Protein AF-A0A8T0FK26-F1 (afdb_monomer_lite)

Structure (mmCIF, N/CA/C/O backbone):
data_AF-A0A8T0FK26-F1
#
_entry.id   AF-A0A8T0FK26-F1
#
loop_
_atom_site.group_PDB
_atom_site.id
_atom_site.type_symbol
_atom_site.label_atom_id
_atom_site.label_alt_id
_atom_site.label_comp_id
_atom_site.label_asym_id
_atom_site.label_entity_id
_atom_site.label_seq_id
_atom_site.pdbx_PDB_ins_code
_atom_site.Cartn_x
_atom_site.Cartn_y
_atom_site.Cartn_z
_atom_site.occupancy
_atom_site.B_iso_or_equiv
_atom_site.auth_seq_id
_atom_site.auth_comp_id
_atom_site.auth_asym_id
_atom_site.auth_atom_id
_atom_site.pdbx_PDB_model_num
ATOM 1 N N . MET A 1 1 ? 11.483 42.725 22.360 1.00 35.72 1 MET A N 1
ATOM 2 C CA . MET A 1 1 ? 11.070 41.456 21.723 1.00 35.72 1 MET A CA 1
ATOM 3 C C . MET A 1 1 ? 10.842 41.720 20.243 1.00 35.72 1 MET A C 1
ATOM 5 O O . MET A 1 1 ? 9.860 42.354 19.891 1.00 35.72 1 MET A O 1
ATOM 9 N N . THR A 1 2 ? 11.786 41.340 19.386 1.00 37.34 2 THR A N 1
ATOM 10 C CA . THR A 1 2 ? 11.670 41.486 17.929 1.00 37.34 2 THR A CA 1
ATOM 11 C C . THR A 1 2 ? 10.739 40.395 17.399 1.00 37.34 2 THR A C 1
ATOM 13 O O . THR A 1 2 ? 11.106 39.223 17.338 1.00 37.34 2 THR A O 1
ATOM 16 N N . SER A 1 3 ? 9.495 40.753 17.076 1.00 45.81 3 SER A N 1
ATOM 17 C CA . SER A 1 3 ? 8.558 39.841 16.420 1.00 45.81 3 SER A CA 1
ATOM 18 C C . SER A 1 3 ? 9.106 39.484 15.035 1.00 45.81 3 SER A C 1
ATOM 20 O O . SER A 1 3 ? 9.312 40.341 14.178 1.00 45.81 3 SER A O 1
ATOM 22 N N . ALA A 1 4 ? 9.416 38.204 14.827 1.00 55.03 4 ALA A N 1
ATOM 23 C CA . ALA A 1 4 ? 9.874 37.715 13.535 1.00 55.03 4 ALA A CA 1
ATOM 24 C C . ALA A 1 4 ? 8.773 37.934 12.483 1.00 55.03 4 ALA A C 1
ATOM 26 O O . ALA A 1 4 ? 7.630 37.524 12.687 1.00 55.03 4 ALA A O 1
ATOM 27 N N . LEU A 1 5 ? 9.125 38.573 11.363 1.00 57.56 5 LEU A N 1
ATOM 28 C CA . LEU A 1 5 ? 8.217 38.811 10.241 1.00 57.56 5 LEU A CA 1
ATOM 29 C C . LEU A 1 5 ? 7.585 37.488 9.760 1.00 57.56 5 LEU A C 1
ATOM 31 O O . LEU A 1 5 ? 8.297 36.482 9.626 1.00 57.56 5 LEU A O 1
ATOM 35 N N . PRO A 1 6 ? 6.270 37.463 9.482 1.00 58.97 6 PRO A N 1
ATOM 36 C CA . PRO A 1 6 ? 5.593 36.261 9.017 1.00 58.97 6 PRO A CA 1
ATOM 37 C C . PRO A 1 6 ? 6.172 35.810 7.671 1.00 58.97 6 PRO A C 1
ATOM 39 O O . PRO A 1 6 ? 6.291 36.589 6.725 1.00 58.97 6 PRO A O 1
ATOM 42 N N . LYS A 1 7 ? 6.551 34.531 7.581 1.00 66.62 7 LYS A N 1
ATOM 43 C CA . LYS A 1 7 ? 7.092 33.947 6.349 1.00 66.62 7 LYS A CA 1
ATOM 44 C C . LYS A 1 7 ? 5.954 33.669 5.366 1.00 66.62 7 LYS A C 1
ATOM 46 O O . LYS A 1 7 ? 5.033 32.907 5.662 1.00 66.62 7 LYS A O 1
ATOM 51 N N . THR A 1 8 ? 6.057 34.244 4.173 1.00 73.88 8 THR A N 1
ATOM 52 C CA . THR A 1 8 ? 5.132 34.002 3.062 1.00 73.88 8 THR A CA 1
ATOM 53 C C . THR A 1 8 ? 5.677 32.882 2.182 1.00 73.88 8 THR A C 1
ATOM 55 O O . THR A 1 8 ? 6.744 33.030 1.589 1.00 73.88 8 THR A O 1
ATOM 58 N N . ILE A 1 9 ? 4.955 31.764 2.072 1.00 76.94 9 ILE A N 1
ATOM 59 C CA . ILE A 1 9 ? 5.281 30.714 1.099 1.00 76.94 9 ILE A CA 1
ATOM 60 C C . ILE A 1 9 ? 4.446 30.940 -0.156 1.00 76.94 9 ILE A C 1
ATOM 62 O O . ILE A 1 9 ? 3.226 31.080 -0.085 1.00 76.94 9 ILE A O 1
ATOM 66 N N . LYS A 1 10 ? 5.103 30.959 -1.317 1.00 81.81 10 LYS A N 1
ATOM 67 C CA . LYS A 1 10 ? 4.431 30.936 -2.617 1.00 81.81 10 LYS A CA 1
ATOM 68 C C . LYS A 1 10 ? 4.286 29.488 -3.068 1.00 81.81 10 LYS A C 1
ATOM 70 O O . LYS A 1 10 ? 5.274 28.763 -3.144 1.00 81.81 10 LYS A O 1
ATOM 75 N N . THR A 1 11 ? 3.061 29.072 -3.355 1.00 84.19 11 THR A N 1
ATOM 76 C CA . THR A 1 11 ? 2.766 27.768 -3.957 1.00 84.19 11 THR A CA 1
ATOM 77 C C . THR A 1 11 ? 2.219 27.982 -5.357 1.00 84.19 11 THR A C 1
ATOM 79 O O . THR A 1 11 ? 1.201 28.659 -5.517 1.00 84.19 11 THR A O 1
ATOM 82 N N . THR A 1 12 ? 2.887 27.406 -6.351 1.00 87.62 12 THR A N 1
ATOM 83 C CA . THR A 1 12 ? 2.515 27.515 -7.765 1.00 87.62 12 THR A CA 1
ATOM 84 C C . THR A 1 12 ? 1.757 26.272 -8.201 1.00 87.62 12 THR A C 1
ATOM 86 O O . THR A 1 12 ? 2.210 25.149 -7.976 1.00 87.62 12 THR A O 1
ATOM 89 N N . ASN A 1 13 ? 0.599 26.464 -8.828 1.00 89.62 13 ASN A N 1
ATOM 90 C CA . ASN A 1 13 ? -0.114 25.384 -9.486 1.00 89.62 13 ASN A CA 1
ATOM 91 C C . ASN A 1 13 ? 0.508 25.136 -10.869 1.00 89.62 13 ASN A C 1
ATOM 93 O O . ASN A 1 13 ? 0.234 25.863 -11.822 1.00 89.62 13 ASN A O 1
ATOM 97 N N . TRP A 1 14 ? 1.349 24.104 -10.964 1.00 88.38 14 TRP A N 1
ATOM 98 C CA . TRP A 1 14 ? 2.083 23.780 -12.187 1.00 88.38 14 TRP A CA 1
ATOM 99 C C . TRP A 1 14 ? 1.197 23.325 -13.350 1.00 88.38 14 TRP A C 1
ATOM 101 O O . TRP A 1 14 ? 1.593 23.528 -14.493 1.00 88.38 14 TRP A O 1
ATOM 111 N N . SER A 1 15 ? 0.005 22.764 -13.103 1.00 86.50 15 SER A N 1
ATOM 112 C CA . SER A 1 15 ? -0.903 22.405 -14.202 1.00 86.50 15 SER A CA 1
ATOM 113 C C . SER A 1 15 ? -1.511 23.653 -14.833 1.00 86.50 15 SER A C 1
ATOM 115 O O . SER A 1 15 ? -1.438 23.819 -16.043 1.00 86.50 15 SER A O 1
ATOM 117 N N . VAL A 1 16 ? -2.000 24.583 -14.006 1.00 88.12 16 VAL A N 1
ATOM 118 C CA . VAL A 1 16 ? -2.512 25.885 -14.465 1.00 88.12 16 VAL A CA 1
ATOM 119 C C . VAL A 1 16 ? -1.410 26.688 -15.153 1.00 88.12 16 VAL A C 1
ATOM 121 O O . VAL A 1 16 ? -1.636 27.232 -16.228 1.00 88.12 16 VAL A O 1
ATOM 124 N N . PHE A 1 17 ? -0.205 26.707 -14.578 1.00 91.94 17 PHE A N 1
ATOM 125 C CA . PHE A 1 17 ? 0.963 27.320 -15.209 1.00 91.94 17 PHE A CA 1
ATOM 126 C C . PHE A 1 17 ? 1.230 26.719 -16.594 1.00 91.94 17 PHE A C 1
ATOM 128 O O . PHE A 1 17 ? 1.367 27.460 -17.561 1.00 91.94 17 PHE A O 1
ATOM 135 N N . SER A 1 18 ? 1.254 25.386 -16.704 1.00 88.75 18 SER A N 1
ATOM 136 C CA . SER A 1 18 ? 1.502 24.688 -17.969 1.00 88.75 18 SER A CA 1
ATOM 137 C C . SER A 1 18 ? 0.437 24.991 -19.022 1.00 88.75 18 SER A C 1
ATOM 139 O O . SER A 1 18 ? 0.770 25.166 -20.187 1.00 88.75 18 SER A O 1
ATOM 141 N N . THR A 1 19 ? -0.836 25.070 -18.636 1.00 89.44 19 THR A N 1
ATOM 142 C CA . THR A 1 19 ? -1.918 25.387 -19.575 1.00 89.44 19 THR A CA 1
ATOM 143 C C . THR A 1 19 ? -1.828 26.829 -20.065 1.00 89.44 19 THR A C 1
ATOM 145 O O . THR A 1 19 ? -1.946 27.081 -21.260 1.00 89.44 19 THR A O 1
ATOM 148 N N . ILE A 1 20 ? -1.593 27.784 -19.161 1.00 87.88 20 ILE A N 1
ATOM 149 C CA . ILE A 1 20 ? -1.493 29.199 -19.534 1.00 87.88 20 ILE A CA 1
ATOM 150 C C . ILE A 1 20 ? -0.262 29.423 -20.417 1.00 87.88 20 ILE A C 1
ATOM 152 O O . ILE A 1 20 ? -0.380 30.090 -21.440 1.00 87.88 20 ILE A O 1
ATOM 156 N N . ILE A 1 21 ? 0.886 28.828 -20.072 1.00 88.44 21 ILE A N 1
ATOM 157 C CA . ILE A 1 21 ? 2.136 29.049 -20.808 1.00 88.44 21 ILE A CA 1
ATOM 158 C C . ILE A 1 21 ? 2.088 28.477 -22.233 1.00 88.44 21 ILE A C 1
ATOM 160 O O . ILE A 1 21 ? 2.614 29.087 -23.159 1.00 88.44 21 ILE A O 1
ATOM 164 N N . GLN A 1 22 ? 1.423 27.331 -22.424 1.00 84.88 22 GLN A N 1
ATOM 165 C CA . GLN A 1 22 ? 1.230 26.724 -23.746 1.00 84.88 22 GLN A CA 1
ATOM 166 C C . GLN A 1 22 ? 0.359 27.589 -24.663 1.00 84.88 22 GLN A C 1
ATOM 168 O O . GLN A 1 22 ? 0.556 27.574 -25.872 1.00 84.88 22 GLN A O 1
ATOM 173 N N . ASN A 1 23 ? -0.568 28.360 -24.090 1.00 82.62 23 ASN A N 1
ATOM 174 C CA . ASN A 1 23 ? -1.466 29.236 -24.841 1.00 82.62 23 ASN A CA 1
ATOM 175 C C . ASN A 1 23 ? -0.912 30.659 -25.021 1.00 82.62 23 ASN A C 1
ATOM 177 O O . ASN A 1 23 ? -1.365 31.379 -25.907 1.00 82.62 23 ASN A O 1
ATOM 181 N N . SER A 1 24 ? 0.021 31.096 -24.168 1.00 79.25 24 SER A N 1
ATOM 182 C CA . SER A 1 24 ? 0.517 32.477 -24.140 1.00 79.25 24 SER A CA 1
ATOM 183 C C . SER A 1 24 ? 1.824 32.693 -24.900 1.00 79.25 24 SER A C 1
ATOM 185 O O . SER A 1 24 ? 2.155 33.838 -25.213 1.00 79.25 24 SER A O 1
ATOM 187 N N . ILE A 1 25 ? 2.587 31.633 -25.185 1.00 79.38 25 ILE A N 1
ATOM 188 C CA . ILE A 1 25 ? 3.827 31.735 -25.957 1.00 79.38 25 ILE A CA 1
ATOM 189 C C . ILE A 1 25 ? 3.517 31.427 -27.428 1.00 79.38 25 ILE A C 1
ATOM 191 O O . ILE A 1 25 ? 3.145 30.295 -27.738 1.00 79.38 25 ILE A O 1
ATOM 195 N N . PRO A 1 26 ? 3.687 32.390 -28.350 1.00 66.88 26 PRO A N 1
ATOM 196 C CA . PRO A 1 26 ? 3.552 32.116 -29.773 1.00 66.88 26 PRO A CA 1
ATOM 197 C C . PRO A 1 26 ? 4.653 31.146 -30.218 1.00 66.88 26 PRO A C 1
ATOM 199 O O . PRO A 1 26 ? 5.840 31.385 -29.986 1.00 66.88 26 PRO A O 1
ATOM 202 N N . GLY A 1 27 ? 4.262 30.042 -30.853 1.00 65.62 27 GLY A N 1
ATOM 203 C CA . GLY A 1 27 ? 5.207 29.168 -31.544 1.00 65.62 27 GLY A CA 1
ATOM 204 C C . GLY A 1 27 ? 5.783 29.885 -32.767 1.00 65.62 27 GLY A C 1
ATOM 205 O O . GLY A 1 27 ? 5.024 30.470 -33.532 1.00 65.62 27 GLY A O 1
ATOM 206 N N . ASN A 1 28 ? 7.106 29.823 -32.946 1.00 71.31 28 ASN A N 1
ATOM 207 C CA . ASN A 1 28 ? 7.862 30.404 -34.067 1.00 71.31 28 ASN A CA 1
ATOM 208 C C . ASN A 1 28 ? 7.718 31.931 -34.245 1.00 71.31 28 ASN A C 1
ATOM 210 O O . ASN A 1 28 ? 7.045 32.383 -35.174 1.00 71.31 28 ASN A O 1
ATOM 214 N N . PRO A 1 29 ? 8.384 32.752 -33.410 1.00 74.56 29 PRO A N 1
ATOM 215 C CA . PRO A 1 29 ? 8.557 34.167 -33.726 1.00 74.56 29 PRO A CA 1
ATOM 216 C C . PRO A 1 29 ? 9.396 34.329 -35.005 1.00 74.56 29 PRO A C 1
ATOM 218 O O . PRO A 1 29 ? 10.402 33.643 -35.181 1.00 74.56 29 PRO A O 1
ATOM 221 N N . ILE A 1 30 ? 8.988 35.241 -35.888 1.00 76.44 30 ILE A N 1
ATOM 222 C CA . ILE A 1 30 ? 9.799 35.670 -37.035 1.00 76.44 30 ILE A CA 1
ATOM 223 C C . ILE A 1 30 ? 10.906 36.574 -36.483 1.00 76.44 30 ILE A C 1
ATOM 225 O O . ILE A 1 30 ? 10.612 37.523 -35.755 1.00 76.44 30 ILE A O 1
ATOM 229 N N . ILE A 1 31 ? 12.163 36.233 -36.763 1.00 82.56 31 ILE A N 1
ATOM 230 C CA . ILE A 1 31 ? 13.343 36.926 -36.240 1.00 82.56 31 ILE A CA 1
ATOM 231 C C . ILE A 1 31 ? 14.223 37.301 -37.430 1.00 82.56 31 ILE A C 1
ATOM 233 O O . ILE A 1 31 ? 14.951 36.452 -37.942 1.00 82.56 31 ILE A O 1
ATOM 237 N N . ASP A 1 32 ? 14.177 38.573 -37.827 1.00 86.50 32 ASP A N 1
ATOM 238 C CA . ASP A 1 32 ? 14.932 39.087 -38.976 1.00 86.50 32 ASP A CA 1
ATOM 239 C C . ASP A 1 32 ? 16.042 40.074 -38.557 1.00 86.50 32 ASP A C 1
ATOM 241 O O . ASP A 1 32 ? 16.906 40.431 -39.360 1.00 86.50 32 ASP A O 1
ATOM 245 N N . SER A 1 33 ? 16.069 40.500 -37.287 1.00 90.38 33 SER A N 1
ATOM 246 C CA . SER A 1 33 ? 17.080 41.406 -36.734 1.00 90.38 33 SER A CA 1
ATOM 247 C C . SER A 1 33 ? 17.455 41.081 -35.282 1.00 90.38 33 SER A C 1
ATOM 249 O O . SER A 1 33 ? 16.725 40.409 -34.553 1.00 90.38 33 SER A O 1
ATOM 251 N N . THR A 1 34 ? 18.591 41.610 -34.818 1.00 86.50 34 THR A N 1
ATOM 252 C CA . THR A 1 34 ? 19.019 41.501 -33.409 1.00 86.50 34 THR A CA 1
ATOM 253 C C . THR A 1 34 ? 18.034 42.150 -32.437 1.00 86.50 34 THR A C 1
ATOM 255 O O . THR A 1 34 ? 17.870 41.672 -31.320 1.00 86.50 34 THR A O 1
ATOM 258 N N . ARG A 1 35 ? 17.319 43.191 -32.872 1.00 85.44 35 ARG A N 1
ATOM 259 C CA . ARG A 1 35 ? 16.263 43.832 -32.082 1.00 85.44 35 ARG A CA 1
ATOM 260 C C . ARG A 1 35 ? 15.048 42.917 -31.898 1.00 85.44 35 ARG A C 1
ATOM 262 O O . ARG A 1 35 ? 14.467 42.896 -30.817 1.00 85.44 35 ARG A O 1
ATOM 269 N N . ASP A 1 36 ? 14.710 42.121 -32.911 1.00 83.69 36 ASP A N 1
ATOM 270 C CA . ASP A 1 36 ? 13.608 41.153 -32.823 1.00 83.69 36 ASP A CA 1
ATOM 271 C C . ASP A 1 36 ? 13.924 40.023 -31.834 1.00 83.69 36 ASP A C 1
ATOM 273 O O . ASP A 1 36 ? 13.022 39.514 -31.167 1.00 83.69 36 ASP A O 1
ATOM 277 N N . ILE A 1 37 ? 15.208 39.672 -31.681 1.00 84.00 37 ILE A N 1
ATOM 278 C CA . ILE A 1 37 ? 15.679 38.727 -30.659 1.00 84.00 37 ILE A CA 1
ATOM 279 C C . ILE A 1 37 ? 15.413 39.285 -29.258 1.00 84.00 37 ILE A C 1
ATOM 281 O O . ILE A 1 37 ? 14.796 38.605 -28.436 1.00 84.00 37 ILE A O 1
ATOM 285 N N . ASP A 1 38 ? 15.835 40.520 -28.986 1.00 90.25 38 ASP A N 1
ATOM 286 C CA . ASP A 1 38 ? 15.660 41.147 -27.671 1.00 90.25 38 ASP A CA 1
ATOM 287 C C . ASP A 1 38 ? 14.175 41.352 -27.327 1.00 90.25 38 ASP A C 1
ATOM 289 O O . ASP A 1 38 ? 13.743 41.088 -26.197 1.00 90.25 38 ASP A O 1
ATOM 293 N N . ASP A 1 39 ? 13.356 41.734 -28.309 1.00 86.31 39 ASP A N 1
ATOM 294 C CA . ASP A 1 39 ? 11.907 41.862 -28.146 1.00 86.31 39 ASP A CA 1
ATOM 295 C C . ASP A 1 39 ? 11.240 40.498 -27.897 1.00 86.31 39 ASP A C 1
ATOM 297 O O . ASP A 1 39 ? 10.342 40.388 -27.053 1.00 86.31 39 ASP A O 1
ATOM 301 N N . ALA A 1 40 ? 11.685 39.436 -28.577 1.00 85.56 40 ALA A N 1
ATOM 302 C CA . ALA A 1 40 ? 11.201 38.077 -28.342 1.00 85.56 40 ALA A CA 1
ATOM 303 C C . ALA A 1 40 ? 11.582 37.570 -26.942 1.00 85.56 40 ALA A C 1
ATOM 305 O O . ALA A 1 40 ? 10.725 37.030 -26.235 1.00 85.56 40 ALA A O 1
ATOM 306 N N . ILE A 1 41 ? 12.823 37.799 -26.496 1.00 88.25 41 ILE A N 1
ATOM 307 C CA . ILE A 1 41 ? 13.292 37.451 -25.143 1.00 88.25 41 ILE A CA 1
ATOM 308 C C . ILE A 1 41 ? 12.481 38.204 -24.088 1.00 88.25 41 ILE A C 1
ATOM 310 O O . ILE A 1 41 ? 12.051 37.612 -23.092 1.00 88.25 41 ILE A O 1
ATOM 314 N N . THR A 1 42 ? 12.222 39.492 -24.311 1.00 89.25 42 THR A N 1
ATOM 315 C CA . THR A 1 42 ? 11.452 40.326 -23.383 1.00 89.25 42 THR A CA 1
ATOM 316 C C . THR A 1 42 ? 10.008 39.843 -23.276 1.00 89.25 42 THR A C 1
ATOM 318 O O . THR A 1 42 ? 9.508 39.648 -22.166 1.00 89.25 42 THR A O 1
ATOM 321 N N . LYS A 1 43 ? 9.347 39.561 -24.408 1.00 86.12 43 LYS A N 1
ATOM 322 C CA . LYS A 1 43 ? 7.976 39.014 -24.446 1.00 86.12 43 LYS A CA 1
ATOM 323 C C . LYS A 1 43 ? 7.891 37.638 -23.788 1.00 86.12 43 LYS A C 1
ATOM 325 O O . LYS A 1 43 ? 6.984 37.392 -22.995 1.00 86.12 43 LYS A O 1
ATOM 330 N N . PHE A 1 44 ? 8.852 36.761 -24.066 1.00 87.94 44 PHE A N 1
ATOM 331 C CA . PHE A 1 44 ? 8.929 35.430 -23.468 1.00 87.94 44 PHE A CA 1
ATOM 332 C C . PHE A 1 44 ? 9.100 35.506 -21.946 1.00 87.94 44 PHE A C 1
ATOM 334 O O . PHE A 1 44 ? 8.339 34.894 -21.194 1.00 87.94 44 PHE A O 1
ATOM 341 N N . THR A 1 45 ? 10.038 36.331 -21.478 1.00 91.69 45 THR A N 1
ATOM 342 C CA . THR A 1 45 ? 10.307 36.521 -20.047 1.00 91.69 45 THR A CA 1
ATOM 343 C C . THR A 1 45 ? 9.103 37.140 -19.334 1.00 91.69 45 THR A C 1
ATOM 345 O O . THR A 1 45 ? 8.693 36.656 -18.276 1.00 91.69 45 THR A O 1
ATOM 348 N N . ALA A 1 46 ? 8.475 38.158 -19.933 1.00 89.19 46 ALA A N 1
ATOM 349 C CA . ALA A 1 46 ? 7.267 38.785 -19.404 1.00 89.19 46 ALA A CA 1
ATOM 350 C C . ALA A 1 46 ? 6.093 37.796 -19.322 1.00 89.19 46 ALA A C 1
ATOM 352 O O . ALA A 1 46 ? 5.374 37.778 -18.319 1.00 89.19 46 ALA A O 1
ATOM 353 N N . SER A 1 47 ? 5.929 36.934 -20.329 1.00 89.31 47 SER A N 1
ATOM 354 C CA . SER A 1 47 ? 4.897 35.893 -20.341 1.00 89.31 47 SER A CA 1
ATOM 355 C C . SER A 1 47 ? 5.111 34.867 -19.223 1.00 89.31 47 SER A C 1
ATOM 357 O O . SER A 1 47 ? 4.175 34.565 -18.477 1.00 89.31 47 SER A O 1
ATOM 359 N N . ILE A 1 48 ? 6.351 34.405 -19.011 1.00 90.19 48 ILE A N 1
ATOM 360 C CA . ILE A 1 48 ? 6.695 33.493 -17.906 1.00 90.19 48 ILE A CA 1
ATOM 361 C C . ILE A 1 48 ? 6.380 34.130 -16.554 1.00 90.19 48 ILE A C 1
ATOM 363 O O . ILE A 1 48 ? 5.702 33.514 -15.732 1.00 90.19 48 ILE A O 1
ATOM 367 N N . VAL A 1 49 ? 6.846 35.358 -16.313 1.00 91.12 49 VAL A N 1
ATOM 368 C CA . VAL A 1 49 ? 6.652 36.047 -15.027 1.00 91.12 49 VAL A CA 1
ATOM 369 C C . VAL A 1 49 ? 5.166 36.288 -14.754 1.00 91.12 49 VAL A C 1
ATOM 371 O O . VAL A 1 49 ? 4.690 36.023 -13.648 1.00 91.12 49 VAL A O 1
ATOM 374 N N . THR A 1 50 ? 4.414 36.731 -15.762 1.00 89.38 50 THR A N 1
ATOM 375 C CA . THR A 1 50 ? 2.968 36.976 -15.648 1.00 89.38 50 THR A CA 1
ATOM 376 C C . THR A 1 50 ? 2.212 35.684 -15.348 1.00 89.38 50 THR A C 1
ATOM 378 O O . THR A 1 50 ? 1.429 35.632 -14.398 1.00 89.38 50 THR A O 1
ATOM 381 N N . THR A 1 51 ? 2.516 34.614 -16.083 1.00 90.94 51 THR A N 1
ATOM 382 C CA . THR A 1 51 ? 1.909 33.291 -15.885 1.00 90.94 51 THR A CA 1
ATOM 383 C C . THR A 1 51 ? 2.244 32.721 -14.508 1.00 90.94 51 THR A C 1
ATOM 385 O O . THR A 1 51 ? 1.381 32.169 -13.824 1.00 90.94 51 THR A O 1
ATOM 388 N N . LEU A 1 52 ? 3.483 32.903 -14.046 1.00 90.69 52 LEU A N 1
ATOM 389 C CA . LEU A 1 52 ? 3.921 32.460 -12.727 1.00 90.69 52 LEU A CA 1
ATOM 390 C C . LEU A 1 52 ? 3.169 33.199 -11.620 1.00 90.69 52 LEU A C 1
ATOM 392 O O . LEU A 1 52 ? 2.7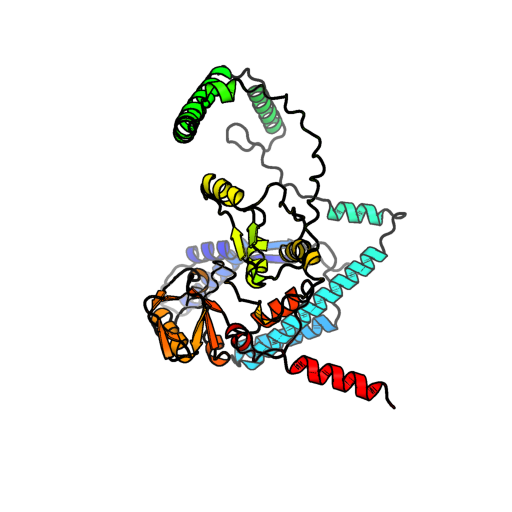45 32.564 -10.656 1.00 90.69 52 LEU A O 1
ATOM 396 N N . ASN A 1 53 ? 2.947 34.505 -11.763 1.00 88.44 53 ASN A N 1
ATOM 397 C CA . ASN A 1 53 ? 2.168 35.287 -10.805 1.00 88.44 53 ASN A CA 1
ATOM 398 C C . ASN A 1 53 ? 0.689 34.873 -10.782 1.00 88.44 53 ASN A C 1
ATOM 400 O O . ASN A 1 53 ? 0.122 34.753 -9.700 1.00 88.44 53 ASN A O 1
ATOM 404 N N . GLN A 1 54 ? 0.084 34.585 -11.938 1.00 87.81 54 GLN A N 1
ATOM 405 C CA . GLN A 1 54 ? -1.304 34.111 -12.034 1.00 87.81 54 GLN A CA 1
ATOM 406 C C . GLN A 1 54 ? -1.491 32.698 -11.458 1.00 87.81 54 GLN A C 1
ATOM 408 O O . GLN A 1 54 ? -2.481 32.418 -10.781 1.00 87.81 54 GLN A O 1
ATOM 413 N N . ALA A 1 55 ? -0.529 31.804 -11.696 1.00 89.38 55 ALA A N 1
ATOM 414 C CA . ALA A 1 55 ? -0.573 30.424 -11.220 1.00 89.38 55 ALA A CA 1
ATOM 415 C C . ALA A 1 55 ? -0.114 30.265 -9.758 1.00 89.38 55 ALA A C 1
ATOM 417 O O . ALA A 1 55 ? -0.281 29.190 -9.171 1.00 89.38 55 ALA A O 1
ATOM 418 N N . SER A 1 56 ? 0.476 31.303 -9.159 1.00 89.81 56 SER A N 1
ATOM 419 C CA . SER A 1 56 ? 0.989 31.265 -7.789 1.00 89.81 56 SER A CA 1
ATOM 420 C C . SER A 1 56 ? 0.027 31.898 -6.799 1.00 89.81 56 SER A C 1
ATOM 422 O O . SER A 1 56 ? -0.456 33.008 -6.983 1.00 89.81 56 SER A O 1
ATOM 424 N N . LYS A 1 57 ? -0.186 31.217 -5.674 1.00 86.38 57 LYS A N 1
ATOM 425 C CA . LYS A 1 57 ? -0.886 31.768 -4.511 1.00 86.38 57 LYS A CA 1
ATOM 426 C C . LYS A 1 57 ? 0.095 31.902 -3.354 1.00 86.38 57 LYS A C 1
ATOM 428 O O . LYS A 1 57 ? 0.854 30.975 -3.064 1.00 86.38 57 LYS A O 1
ATOM 433 N N . ALA A 1 58 ? 0.094 33.062 -2.708 1.00 83.31 58 ALA A N 1
ATOM 434 C CA . ALA A 1 58 ? 0.892 33.317 -1.519 1.00 83.31 58 ALA A CA 1
ATOM 435 C C . ALA A 1 58 ? 0.088 32.930 -0.273 1.00 83.31 58 ALA A C 1
ATOM 437 O O . ALA A 1 58 ? -1.032 33.398 -0.080 1.00 83.31 58 ALA A O 1
ATOM 438 N N . LYS A 1 59 ? 0.664 32.082 0.578 1.00 78.50 59 LYS A N 1
ATOM 439 C CA . LYS A 1 59 ? 0.100 31.725 1.878 1.00 78.50 59 LYS A CA 1
ATOM 440 C C . LYS A 1 59 ? 0.994 32.283 2.976 1.00 78.50 59 LYS A C 1
ATOM 442 O O . LYS A 1 59 ? 2.184 31.971 3.042 1.00 78.50 59 LYS A O 1
ATOM 447 N N . ILE A 1 60 ? 0.401 33.093 3.844 1.00 77.19 60 ILE A N 1
ATOM 448 C CA . ILE A 1 60 ? 1.045 33.554 5.071 1.00 77.19 60 ILE A CA 1
ATOM 449 C C . ILE A 1 60 ? 1.013 32.390 6.058 1.00 77.19 60 ILE A C 1
ATOM 451 O O . ILE A 1 60 ? -0.062 31.886 6.395 1.00 77.19 60 ILE A O 1
ATOM 455 N N . ILE A 1 61 ? 2.184 31.930 6.493 1.00 70.81 61 ILE A N 1
ATOM 456 C CA . ILE A 1 61 ? 2.264 30.935 7.560 1.00 70.81 61 ILE A CA 1
ATOM 457 C C . ILE A 1 61 ? 2.198 31.674 8.886 1.00 70.81 61 ILE A C 1
ATOM 459 O O . ILE A 1 61 ? 3.069 32.481 9.206 1.00 70.81 61 ILE A O 1
ATOM 463 N N . GLN A 1 62 ? 1.143 31.393 9.643 1.00 63.91 62 GLN A N 1
ATOM 464 C CA . GLN A 1 62 ? 1.006 31.855 11.015 1.00 63.91 62 GLN A CA 1
ATOM 465 C C . GLN A 1 62 ? 1.743 30.889 11.948 1.00 63.91 62 GLN A C 1
ATOM 467 O O . GLN A 1 62 ? 1.621 29.673 11.805 1.00 63.91 62 GLN A O 1
ATOM 472 N N . GLY A 1 63 ? 2.491 31.443 12.902 1.00 62.78 63 GLY A N 1
ATOM 473 C CA . GLY A 1 63 ? 3.235 30.693 13.914 1.00 62.78 63 GLY A CA 1
ATOM 474 C C . GLY A 1 63 ? 4.755 30.688 13.701 1.00 62.78 63 GLY A C 1
ATOM 475 O O . GLY A 1 63 ? 5.243 30.972 12.602 1.00 62.78 63 GLY A O 1
ATOM 476 N N . PRO A 1 64 ? 5.529 30.397 14.761 1.00 63.38 64 PRO A N 1
ATOM 477 C CA . PRO A 1 64 ? 6.976 30.299 14.661 1.00 63.38 64 PRO A CA 1
ATOM 478 C C . PRO A 1 64 ? 7.359 29.131 13.738 1.00 63.38 64 PRO A C 1
ATOM 480 O O . PRO A 1 64 ? 6.736 28.069 13.792 1.00 63.38 64 PRO A O 1
ATOM 483 N N . PRO A 1 65 ? 8.383 29.292 12.881 1.00 64.19 65 PRO A N 1
ATOM 484 C CA . PRO A 1 65 ? 8.852 28.197 12.046 1.00 64.19 65 PRO A CA 1
ATOM 485 C C . PRO A 1 65 ? 9.348 27.051 12.930 1.00 64.19 65 PRO A C 1
ATOM 487 O O . PRO A 1 65 ? 9.985 27.298 13.956 1.00 64.19 65 PRO A O 1
ATOM 490 N N . ARG A 1 66 ? 9.106 25.809 12.496 1.00 73.88 66 ARG A N 1
ATOM 491 C CA . ARG A 1 66 ? 9.682 24.614 13.122 1.00 73.88 66 ARG A CA 1
ATOM 492 C C . ARG A 1 66 ? 11.196 24.803 13.251 1.00 73.88 66 ARG A C 1
ATOM 494 O O . ARG A 1 66 ? 11.889 24.942 12.241 1.00 73.88 66 ARG A O 1
ATOM 501 N N . LYS A 1 67 ? 11.693 24.852 14.486 1.00 78.31 67 LYS A N 1
ATOM 502 C CA . LYS A 1 67 ? 13.123 24.971 14.777 1.00 78.31 67 LYS A CA 1
ATOM 503 C C . LYS A 1 67 ? 13.683 23.562 14.914 1.00 78.31 67 LYS A C 1
ATOM 505 O O . LYS A 1 67 ? 13.390 22.889 15.889 1.00 78.31 67 LYS A O 1
ATOM 510 N N . LEU A 1 68 ? 14.430 23.110 13.911 1.00 87.62 68 LEU A N 1
ATOM 511 C CA . LEU A 1 68 ? 15.169 21.851 13.999 1.00 87.62 68 LEU A CA 1
ATOM 512 C C . LEU A 1 68 ? 16.486 22.075 14.763 1.00 87.62 68 LEU A C 1
ATOM 514 O O . LEU A 1 68 ? 17.066 23.159 14.631 1.00 87.62 68 LEU A O 1
ATOM 518 N N . PRO A 1 69 ? 16.981 21.069 15.504 1.00 91.31 69 PRO A N 1
ATOM 519 C CA . PRO A 1 69 ? 18.317 21.094 16.089 1.00 91.31 69 PRO A CA 1
ATOM 520 C C . PRO A 1 69 ? 19.407 21.377 15.039 1.00 91.31 69 PRO A C 1
ATOM 522 O O . PRO A 1 69 ? 19.277 20.937 13.888 1.00 91.31 69 PRO A O 1
ATOM 525 N N . PRO A 1 70 ? 20.495 22.083 15.410 1.00 91.25 70 PRO A N 1
ATOM 526 C CA . PRO A 1 70 ? 21.571 22.442 14.483 1.00 91.25 70 PRO A CA 1
ATOM 527 C C . PRO A 1 70 ? 22.215 21.213 13.827 1.00 91.25 70 PRO A C 1
ATOM 529 O O . PRO A 1 70 ? 22.510 21.250 12.635 1.00 91.25 70 PRO A O 1
ATOM 532 N N . GLU A 1 71 ? 22.316 20.099 14.552 1.00 93.31 71 GLU A N 1
ATOM 533 C CA . GLU A 1 71 ? 22.849 18.827 14.050 1.00 93.31 71 GLU A CA 1
ATOM 534 C C . GLU A 1 71 ? 22.076 18.306 12.826 1.00 93.31 71 GLU A C 1
ATOM 536 O O . GLU A 1 71 ? 22.669 17.984 11.792 1.00 93.31 71 GLU A O 1
ATOM 541 N N . ILE A 1 72 ? 20.738 18.304 12.891 1.00 93.25 72 ILE A N 1
ATOM 542 C CA . ILE A 1 72 ? 19.872 17.888 11.774 1.00 93.25 72 ILE A CA 1
ATOM 543 C C . ILE A 1 72 ? 20.016 18.868 10.605 1.00 93.25 72 ILE A C 1
ATOM 545 O O . ILE A 1 72 ? 20.084 18.468 9.440 1.00 93.25 72 ILE A O 1
ATOM 549 N N . VAL A 1 73 ? 20.093 20.169 10.898 1.00 93.69 73 VAL A N 1
ATOM 550 C CA . VAL A 1 73 ? 20.270 21.208 9.875 1.00 93.69 73 VAL A CA 1
ATOM 551 C C . VAL A 1 73 ? 21.594 21.027 9.129 1.00 93.69 73 VAL A C 1
ATOM 553 O O . VAL A 1 73 ? 21.630 21.150 7.901 1.00 93.69 73 VAL A O 1
ATOM 556 N N . ASP A 1 74 ? 22.673 20.692 9.829 1.00 95.12 74 ASP A N 1
ATOM 557 C CA . ASP A 1 74 ? 23.981 20.473 9.217 1.00 95.12 74 ASP A CA 1
ATOM 558 C C . ASP A 1 74 ? 24.024 19.183 8.389 1.00 95.12 74 ASP A C 1
ATOM 560 O O . ASP A 1 74 ? 24.535 19.205 7.260 1.00 95.12 74 ASP A O 1
ATOM 564 N N . LYS A 1 75 ? 23.361 18.106 8.837 1.00 95.25 75 LYS A N 1
ATOM 565 C CA . LYS A 1 75 ? 23.127 16.914 8.001 1.00 95.25 75 LYS A CA 1
ATOM 566 C C . LYS A 1 75 ? 22.336 17.252 6.731 1.00 95.25 75 LYS A C 1
ATOM 568 O O . LYS A 1 75 ? 22.713 16.813 5.642 1.00 95.25 75 LYS A O 1
ATOM 573 N N . ILE A 1 76 ? 21.292 18.087 6.812 1.00 94.00 76 ILE A N 1
ATOM 574 C CA . ILE A 1 76 ? 20.522 18.545 5.636 1.00 94.00 76 ILE A CA 1
ATOM 575 C C . ILE A 1 76 ? 21.418 19.305 4.652 1.00 94.00 76 ILE A C 1
ATOM 577 O O . ILE A 1 76 ? 21.363 19.052 3.440 1.00 94.00 76 ILE A O 1
ATOM 581 N N . LYS A 1 77 ? 22.266 20.218 5.146 1.00 95.56 77 LYS A N 1
ATOM 582 C CA . LYS A 1 77 ? 23.234 20.941 4.304 1.00 95.56 77 LYS A CA 1
ATOM 583 C C . LYS A 1 77 ? 24.176 19.962 3.605 1.00 95.56 77 LYS A C 1
ATOM 585 O O . LYS A 1 77 ? 24.352 20.063 2.390 1.00 95.56 77 LYS A O 1
ATOM 590 N N . LEU A 1 78 ? 24.732 18.994 4.335 1.00 96.00 78 LEU A N 1
ATOM 591 C CA . LEU A 1 78 ? 25.633 17.983 3.782 1.00 96.00 78 LEU A CA 1
ATOM 592 C C . LEU A 1 78 ? 24.939 17.122 2.715 1.00 96.00 78 LEU A C 1
ATOM 594 O O . LEU A 1 78 ? 25.462 16.958 1.613 1.00 96.00 78 LEU A O 1
ATOM 598 N N . LYS A 1 79 ? 23.714 16.657 2.979 1.00 97.31 79 LYS A N 1
ATOM 599 C CA . LYS A 1 79 ? 22.901 15.904 2.012 1.00 97.31 79 LYS A CA 1
ATOM 600 C C . LYS A 1 79 ? 22.663 16.704 0.734 1.00 97.31 79 LYS A C 1
ATOM 602 O O . LYS A 1 79 ? 22.722 16.162 -0.370 1.00 97.31 79 LYS A O 1
ATOM 607 N N . ASN A 1 80 ? 22.366 17.998 0.860 1.00 93.62 80 ASN A N 1
ATOM 608 C CA . ASN A 1 80 ? 22.137 18.875 -0.289 1.00 93.62 80 ASN A CA 1
ATOM 609 C C . ASN A 1 80 ? 23.417 19.109 -1.103 1.00 93.62 80 ASN A C 1
ATOM 611 O O . ASN A 1 80 ? 23.333 19.145 -2.331 1.00 93.62 80 ASN A O 1
ATOM 615 N N . ARG A 1 81 ? 24.590 19.185 -0.454 1.00 96.19 81 ARG A N 1
ATOM 616 C CA . ARG A 1 81 ? 25.894 19.221 -1.143 1.00 96.19 81 ARG A CA 1
ATOM 617 C C . ARG A 1 81 ? 26.111 17.964 -1.987 1.00 96.19 81 ARG A C 1
ATOM 619 O O . ARG A 1 81 ? 26.369 18.086 -3.180 1.00 96.19 81 ARG A O 1
ATOM 626 N N . TRP A 1 82 ? 25.908 16.773 -1.421 1.00 93.25 82 TRP A N 1
ATOM 627 C CA . TRP A 1 82 ? 26.041 15.513 -2.168 1.00 93.25 82 TRP A CA 1
ATOM 628 C C . TRP A 1 82 ? 25.034 15.380 -3.310 1.00 93.25 82 TRP A C 1
ATOM 630 O O . TRP A 1 82 ? 25.396 14.933 -4.396 1.00 93.25 82 TRP A O 1
ATOM 640 N N . ARG A 1 83 ? 23.788 15.830 -3.111 1.00 94.56 83 ARG A N 1
ATOM 641 C CA . ARG A 1 83 ? 22.797 15.887 -4.195 1.00 94.56 83 ARG A CA 1
ATOM 642 C C . ARG A 1 83 ? 23.267 16.795 -5.331 1.00 94.56 83 ARG A C 1
ATOM 644 O O . ARG A 1 83 ? 23.114 16.415 -6.486 1.00 94.56 83 ARG A O 1
ATOM 651 N N . LYS A 1 84 ? 23.837 17.963 -5.016 1.00 94.19 84 LYS A N 1
ATOM 652 C CA . LYS A 1 84 ? 24.388 18.881 -6.023 1.00 94.19 84 LYS A CA 1
ATOM 653 C C . LYS A 1 84 ? 25.553 18.236 -6.777 1.00 94.19 84 LYS A C 1
ATOM 655 O O . LYS A 1 84 ? 25.547 18.268 -8.000 1.00 94.19 84 LYS A O 1
ATOM 660 N N . PHE A 1 85 ? 26.496 17.601 -6.076 1.00 90.38 85 PHE A N 1
ATOM 661 C CA . PHE A 1 85 ? 27.598 16.884 -6.727 1.00 90.38 85 PHE A CA 1
ATOM 662 C C . PHE A 1 85 ? 27.096 15.775 -7.646 1.00 90.38 85 PHE A C 1
ATOM 664 O O . PHE A 1 85 ? 27.512 15.717 -8.795 1.00 90.38 85 PHE A O 1
ATOM 671 N N . TRP A 1 86 ? 26.141 14.960 -7.194 1.00 92.19 86 TRP A N 1
ATOM 672 C CA . TRP A 1 86 ? 25.530 13.937 -8.039 1.00 92.19 86 TRP A CA 1
ATOM 673 C C . TRP A 1 86 ? 24.844 14.527 -9.282 1.00 92.19 86 TRP A C 1
ATOM 675 O O . TRP A 1 86 ? 24.996 13.979 -10.364 1.00 92.19 86 TRP A O 1
ATOM 685 N N . GLN A 1 87 ? 24.134 15.653 -9.162 1.00 89.81 87 GLN A N 1
ATOM 686 C CA . GLN A 1 87 ? 23.504 16.315 -10.314 1.00 89.81 87 GLN A CA 1
ATOM 687 C C . GLN A 1 87 ? 24.514 16.884 -11.320 1.00 89.81 87 GLN A C 1
ATOM 689 O O . GLN A 1 87 ? 24.167 17.046 -12.484 1.00 89.81 87 GLN A O 1
ATOM 694 N N . MET A 1 88 ? 25.731 17.207 -10.877 1.00 86.19 88 MET A N 1
ATOM 695 C CA . MET A 1 88 ? 26.789 17.736 -11.741 1.00 86.19 88 MET A CA 1
ATOM 696 C C . MET A 1 88 ? 27.618 16.632 -12.396 1.00 86.19 88 MET A C 1
ATOM 698 O O . MET A 1 88 ? 27.966 16.746 -13.564 1.00 86.19 88 MET A O 1
ATOM 702 N N . THR A 1 89 ? 27.965 15.583 -11.649 1.00 87.00 89 THR A N 1
ATOM 703 C CA . THR A 1 89 ? 28.916 14.559 -12.108 1.00 87.00 89 THR A CA 1
ATOM 704 C C . THR A 1 89 ? 28.253 13.250 -12.515 1.00 87.00 89 THR A C 1
ATOM 706 O O . THR A 1 89 ? 28.912 12.399 -13.100 1.00 87.00 89 THR A O 1
ATOM 709 N N . PHE A 1 90 ? 26.986 13.040 -12.143 1.00 87.94 90 PHE A N 1
ATOM 710 C CA . PHE A 1 90 ? 26.268 11.764 -12.246 1.00 87.94 90 PHE A CA 1
ATOM 711 C C . PHE A 1 90 ? 26.990 10.567 -11.605 1.00 87.94 90 PHE A C 1
ATOM 713 O O . PHE A 1 90 ? 26.598 9.419 -11.808 1.00 87.94 90 PHE A O 1
ATOM 720 N N . TYR A 1 91 ? 27.992 10.818 -10.756 1.00 81.44 91 TYR A N 1
ATOM 721 C CA . TYR A 1 91 ? 28.802 9.778 -10.135 1.00 81.44 91 TYR A CA 1
ATOM 722 C C . TYR A 1 91 ? 27.969 8.950 -9.132 1.00 81.44 91 TYR A C 1
ATOM 724 O O . TYR A 1 91 ? 27.467 9.512 -8.146 1.00 81.44 91 TYR A O 1
ATOM 732 N N . PRO A 1 92 ? 27.796 7.626 -9.339 1.00 87.88 92 PRO A N 1
ATOM 733 C CA . PRO A 1 92 ? 26.867 6.813 -8.548 1.00 87.88 92 PRO A CA 1
ATOM 734 C C . PRO A 1 92 ? 27.112 6.807 -7.027 1.00 87.88 92 PRO A C 1
ATOM 736 O O . PRO A 1 92 ? 26.133 6.884 -6.278 1.00 87.88 92 PRO A O 1
ATOM 739 N N . PRO A 1 93 ? 28.360 6.807 -6.517 1.00 91.94 93 PRO A N 1
ATOM 740 C CA . PRO A 1 93 ? 28.606 6.870 -5.074 1.00 91.94 93 PRO A CA 1
ATOM 741 C C . PRO A 1 93 ? 28.027 8.111 -4.387 1.00 91.94 93 PRO A C 1
ATOM 743 O O . PRO A 1 93 ? 27.550 8.016 -3.258 1.00 91.94 93 PRO A O 1
ATOM 746 N N . TYR A 1 94 ? 27.958 9.263 -5.062 1.00 88.56 94 TYR A N 1
ATOM 747 C CA . TYR A 1 94 ? 27.330 10.459 -4.486 1.00 88.56 94 TYR A CA 1
ATOM 748 C C . TYR A 1 94 ? 25.823 10.276 -4.276 1.00 88.56 94 TYR A C 1
ATOM 750 O O . TYR A 1 94 ? 25.268 10.810 -3.311 1.00 88.56 94 TYR A O 1
ATOM 758 N N . LYS A 1 95 ? 25.170 9.461 -5.120 1.00 90.81 95 LYS A N 1
ATOM 759 C CA . LYS A 1 95 ? 23.767 9.075 -4.938 1.00 90.81 95 LYS A CA 1
ATOM 760 C C . LYS A 1 95 ? 23.569 8.241 -3.680 1.00 90.81 95 LYS A C 1
ATOM 762 O O . LYS A 1 95 ? 22.637 8.504 -2.918 1.00 90.81 95 LYS A O 1
ATOM 767 N N . LEU A 1 96 ? 24.456 7.276 -3.442 1.00 89.81 96 LEU A N 1
ATOM 768 C CA . LEU A 1 96 ? 24.431 6.452 -2.232 1.00 89.81 96 LEU A CA 1
ATOM 769 C C . LEU A 1 96 ? 24.619 7.314 -0.979 1.00 89.81 96 LEU A C 1
ATOM 771 O O . LEU A 1 96 ? 23.828 7.204 -0.044 1.00 89.81 96 LEU A O 1
ATOM 775 N N . LEU A 1 97 ? 25.591 8.233 -0.994 1.00 90.12 97 LEU A N 1
ATOM 776 C CA . LEU A 1 97 ? 25.884 9.122 0.135 1.00 90.12 97 LEU A CA 1
ATOM 777 C C . LEU A 1 97 ? 24.709 10.040 0.492 1.00 90.12 97 LEU A C 1
ATOM 779 O O . LEU A 1 97 ? 24.323 10.108 1.660 1.00 90.12 97 LEU A O 1
ATOM 783 N N . PHE A 1 98 ? 24.093 10.721 -0.485 1.00 94.38 98 PHE A N 1
ATOM 784 C CA . PHE A 1 98 ? 22.949 11.582 -0.165 1.00 94.38 98 PHE A CA 1
ATOM 785 C C . PHE A 1 98 ? 21.709 10.767 0.229 1.00 94.38 98 PHE A C 1
ATOM 787 O O . PHE A 1 98 ? 20.928 11.239 1.051 1.00 94.38 98 PHE A O 1
ATOM 794 N N . THR A 1 99 ? 21.519 9.563 -0.327 1.00 92.12 99 THR A N 1
ATOM 795 C CA . THR A 1 99 ? 20.397 8.679 0.038 1.00 92.12 99 THR A CA 1
ATOM 796 C C . THR A 1 99 ? 20.554 8.161 1.467 1.00 92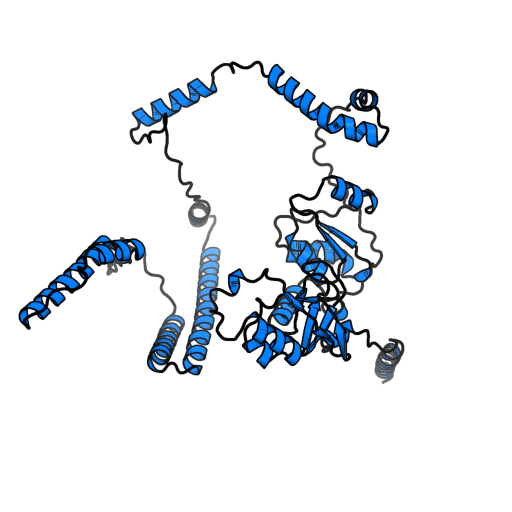.12 99 THR A C 1
ATOM 798 O O . THR A 1 99 ? 19.582 8.149 2.220 1.00 92.12 99 THR A O 1
ATOM 801 N N . LYS A 1 100 ? 21.780 7.800 1.868 1.00 94.69 100 LYS A N 1
ATOM 802 C CA . LYS A 1 100 ? 22.114 7.431 3.249 1.00 94.69 100 LYS A CA 1
ATOM 803 C C . LYS A 1 100 ? 21.784 8.575 4.209 1.00 94.69 100 LYS A C 1
ATOM 805 O O . LYS A 1 100 ? 20.957 8.392 5.096 1.00 94.69 100 LYS A O 1
ATOM 810 N N . LEU A 1 101 ? 22.316 9.772 3.949 1.00 94.12 101 LEU A N 1
ATOM 811 C CA . LEU A 1 101 ? 22.024 10.960 4.760 1.00 94.12 101 LEU A CA 1
ATOM 812 C C . LEU A 1 101 ? 20.531 11.302 4.781 1.00 94.12 101 LEU A C 1
ATOM 814 O O . LEU A 1 101 ? 20.017 11.748 5.795 1.00 94.12 101 LEU A O 1
ATOM 818 N N . GLN A 1 102 ? 19.806 11.093 3.681 1.00 95.75 102 GLN A N 1
ATOM 819 C CA . GLN A 1 102 ? 18.362 11.317 3.637 1.00 95.75 102 GLN A CA 1
ATOM 820 C C . GLN A 1 102 ? 17.595 10.370 4.571 1.00 95.75 102 GLN A C 1
ATOM 822 O O . GLN A 1 102 ? 16.588 10.779 5.148 1.00 95.75 102 GLN A O 1
ATOM 827 N N . ASN A 1 103 ? 18.046 9.123 4.710 1.00 93.69 103 ASN A N 1
ATOM 828 C CA . ASN A 1 103 ? 17.454 8.171 5.644 1.00 93.69 103 ASN A CA 1
ATOM 829 C C . ASN A 1 103 ? 17.790 8.524 7.094 1.00 93.69 103 ASN A C 1
ATOM 831 O O . ASN A 1 103 ? 16.872 8.568 7.903 1.00 93.69 103 ASN A O 1
ATOM 835 N N . GLU A 1 104 ? 19.045 8.873 7.379 1.00 95.62 104 GLU A N 1
ATOM 836 C CA . GLU A 1 104 ? 19.470 9.331 8.710 1.00 95.62 104 GLU A CA 1
ATOM 837 C C . GLU A 1 104 ? 18.699 10.585 9.141 1.00 95.62 104 GLU A C 1
ATOM 839 O O . GLU A 1 104 ? 18.104 10.599 10.206 1.00 95.62 104 GLU A O 1
ATOM 844 N N . ILE A 1 105 ? 18.585 11.600 8.274 1.00 95.62 105 ILE A N 1
ATOM 845 C CA . ILE A 1 105 ? 17.800 12.815 8.561 1.00 95.62 105 ILE A CA 1
ATOM 846 C C . ILE A 1 105 ? 16.340 12.471 8.875 1.00 95.62 105 ILE A C 1
ATOM 848 O O . ILE A 1 105 ? 15.724 13.110 9.721 1.00 95.62 105 ILE A O 1
ATOM 852 N N . ARG A 1 106 ? 15.757 11.491 8.176 1.00 95.12 106 ARG A N 1
ATOM 853 C CA . ARG A 1 106 ? 14.375 11.054 8.417 1.00 95.12 106 ARG A CA 1
ATOM 854 C C . ARG A 1 106 ? 14.234 10.370 9.777 1.00 95.12 106 ARG A C 1
ATOM 856 O O . ARG A 1 106 ? 13.218 10.572 10.432 1.00 95.12 106 ARG A O 1
ATOM 863 N N . GLU A 1 107 ? 15.218 9.575 10.179 1.00 94.69 107 GLU A N 1
ATOM 864 C CA . GLU A 1 107 ? 15.262 8.931 11.495 1.00 94.69 107 GLU A CA 1
ATOM 865 C C . GLU A 1 107 ? 15.456 9.970 12.606 1.00 94.69 107 GLU A C 1
ATOM 867 O O . GLU A 1 107 ? 14.615 10.033 13.499 1.00 94.69 107 GLU A O 1
ATOM 872 N N . ASP A 1 108 ? 16.435 10.870 12.474 1.00 93.88 108 ASP A N 1
ATOM 873 C CA . ASP A 1 108 ? 16.693 11.951 13.437 1.00 93.88 108 ASP A CA 1
ATOM 874 C C . ASP A 1 108 ? 15.468 12.868 13.617 1.00 93.88 108 ASP A C 1
ATOM 876 O O . ASP A 1 108 ? 15.138 13.289 14.724 1.00 93.88 108 ASP A O 1
ATOM 880 N N . ILE A 1 109 ? 14.771 13.196 12.520 1.00 93.94 109 ILE A N 1
ATOM 881 C CA . ILE A 1 109 ? 13.552 14.018 12.551 1.00 93.94 109 ILE A CA 1
ATOM 882 C C . ILE A 1 109 ? 12.426 13.302 13.296 1.00 93.94 109 ILE A C 1
ATOM 884 O O . ILE A 1 109 ? 11.730 13.935 14.088 1.00 93.94 109 ILE A O 1
ATOM 888 N N . ASN A 1 110 ? 12.239 12.006 13.036 1.00 93.38 110 ASN A N 1
ATOM 889 C CA . ASN A 1 110 ? 11.219 11.217 13.718 1.00 93.38 110 ASN A CA 1
ATOM 890 C C . ASN A 1 110 ? 11.521 11.107 15.215 1.00 93.38 110 ASN A C 1
ATOM 892 O O . ASN A 1 110 ? 10.610 11.233 16.026 1.00 93.38 110 ASN A O 1
ATOM 896 N N . GLU A 1 111 ? 12.782 10.888 15.582 1.00 93.88 111 GLU A N 1
ATOM 897 C CA . GLU A 1 111 ? 13.209 10.833 16.979 1.00 93.88 111 GLU A CA 1
ATOM 898 C C . GLU A 1 111 ? 12.998 12.176 17.684 1.00 93.88 111 GLU A C 1
ATOM 900 O O . GLU A 1 111 ? 12.377 12.222 18.745 1.00 93.88 111 GLU A O 1
ATOM 905 N N . TYR A 1 112 ? 13.414 13.280 17.057 1.00 92.50 112 TYR A N 1
ATOM 906 C CA . TYR A 1 112 ? 13.175 14.628 17.569 1.00 92.50 112 TYR A CA 1
ATOM 907 C C . TYR A 1 112 ? 11.680 14.918 17.769 1.00 92.50 112 TYR A C 1
ATOM 909 O O . TYR A 1 112 ? 11.286 15.429 18.817 1.00 92.50 112 TYR A O 1
ATOM 917 N N . ASP A 1 113 ? 10.837 14.568 16.792 1.00 89.50 113 ASP A N 1
ATOM 918 C CA . ASP A 1 113 ? 9.392 14.771 16.900 1.00 89.50 113 ASP A CA 1
ATOM 919 C C . ASP A 1 113 ? 8.788 13.905 18.008 1.00 89.50 113 ASP A C 1
ATOM 921 O O . ASP A 1 113 ? 7.996 14.410 18.798 1.00 89.50 113 ASP A O 1
ATOM 925 N N . ASN A 1 114 ? 9.182 12.635 18.119 1.00 92.00 114 ASN A N 1
ATOM 926 C CA . ASN A 1 114 ? 8.712 11.746 19.183 1.00 92.00 114 ASN A CA 1
ATOM 927 C C . ASN A 1 114 ? 9.100 12.258 20.575 1.00 92.00 114 ASN A C 1
ATOM 929 O O . ASN A 1 114 ? 8.268 12.235 21.480 1.00 92.00 114 ASN A O 1
ATOM 933 N N . ASN A 1 115 ? 10.328 12.751 20.742 1.00 91.38 115 ASN A N 1
ATOM 934 C CA . ASN A 1 115 ? 10.786 13.327 22.005 1.00 91.38 115 ASN A CA 1
ATOM 935 C C . ASN A 1 115 ? 10.023 14.614 22.334 1.00 91.38 115 ASN A C 1
ATOM 937 O O . ASN A 1 115 ? 9.523 14.756 23.444 1.00 91.38 115 ASN A O 1
ATOM 941 N N . SER A 1 116 ? 9.824 15.499 21.352 1.00 87.94 116 SER A N 1
ATOM 942 C CA . SER A 1 116 ? 9.017 16.710 21.537 1.00 87.94 116 SER A CA 1
ATOM 943 C C . SER A 1 116 ? 7.558 16.388 21.882 1.00 87.94 116 SER A C 1
ATOM 945 O O . SER A 1 116 ? 6.962 17.054 22.725 1.00 87.94 116 SER A O 1
ATOM 947 N N . TRP A 1 117 ? 6.981 15.346 21.274 1.00 88.94 117 TRP A N 1
ATOM 948 C CA . TRP A 1 117 ? 5.652 14.846 21.627 1.00 88.94 117 TRP A CA 1
ATOM 949 C C . TRP A 1 117 ? 5.605 14.294 23.046 1.00 88.94 117 TRP A C 1
ATOM 951 O O . TRP A 1 117 ? 4.643 14.558 23.760 1.00 88.94 117 TRP A O 1
ATOM 961 N N . LYS A 1 118 ? 6.628 13.544 23.457 1.00 91.19 118 LYS A N 1
ATOM 962 C CA . LYS A 1 118 ? 6.733 12.994 24.808 1.00 91.19 118 LYS A CA 1
ATOM 963 C C . LYS A 1 118 ? 6.810 14.107 25.854 1.00 91.19 118 LYS A C 1
ATOM 965 O O . LYS A 1 118 ? 6.001 14.104 26.773 1.00 91.19 118 LYS A O 1
ATOM 970 N N . GLU A 1 119 ? 7.689 15.087 25.658 1.00 90.81 119 GLU A N 1
ATOM 971 C CA . GLU A 1 119 ? 7.795 16.273 26.519 1.00 90.81 119 GLU A CA 1
ATOM 972 C C . GLU A 1 119 ? 6.471 17.044 26.582 1.00 90.81 119 GLU A C 1
ATOM 974 O O . GLU A 1 119 ? 6.026 17.448 27.655 1.00 90.81 119 GLU A O 1
ATOM 979 N N . LEU A 1 120 ? 5.797 17.211 25.438 1.00 88.31 120 LEU A N 1
ATOM 980 C CA . LEU A 1 120 ? 4.494 17.862 25.394 1.00 88.31 120 LEU A CA 1
ATOM 981 C C . LEU A 1 120 ? 3.463 17.085 26.212 1.00 88.31 120 LEU A C 1
ATOM 983 O O . LEU A 1 120 ? 2.763 17.699 27.008 1.00 88.31 120 LEU A O 1
ATOM 987 N N . LEU A 1 121 ? 3.376 15.763 26.052 1.00 88.31 121 LEU A N 1
ATOM 988 C CA . LEU A 1 121 ? 2.443 14.922 26.806 1.00 88.31 121 LEU A CA 1
ATOM 989 C C . LEU A 1 121 ? 2.734 14.935 28.312 1.00 88.31 121 LEU A C 1
ATOM 991 O O . LEU A 1 121 ? 1.791 14.994 29.093 1.00 88.31 121 LEU A O 1
ATOM 995 N N . GLU A 1 122 ? 4.007 14.927 28.710 1.00 88.94 122 GLU A N 1
ATOM 996 C CA . GLU A 1 122 ? 4.432 15.043 30.112 1.00 88.94 122 GLU A CA 1
ATOM 997 C C . GLU A 1 122 ? 4.107 16.422 30.704 1.00 88.94 122 GLU A C 1
ATOM 999 O O . GLU A 1 122 ? 3.832 16.530 31.896 1.00 88.94 122 GLU A O 1
ATOM 1004 N N . SER A 1 123 ? 4.086 17.473 29.879 1.00 88.62 123 SER A N 1
ATOM 1005 C CA . SER A 1 123 ? 3.720 18.827 30.312 1.00 88.62 123 SER A CA 1
ATOM 1006 C C . SER A 1 123 ? 2.210 19.062 30.460 1.00 88.62 123 SER A C 1
ATOM 1008 O O . SER A 1 123 ? 1.811 20.095 31.000 1.00 88.62 123 SER A O 1
ATOM 1010 N N . LEU A 1 124 ? 1.356 18.156 29.960 1.00 89.25 124 LEU A N 1
ATOM 1011 C CA . LEU A 1 124 ? -0.098 18.307 30.060 1.00 89.25 124 LEU A CA 1
ATOM 1012 C C . LEU A 1 124 ? -0.573 17.993 31.477 1.00 89.25 124 LEU A C 1
ATOM 1014 O O . LEU A 1 124 ? -0.350 16.903 31.997 1.00 89.25 124 LEU A O 1
ATOM 1018 N N . ASN A 1 125 ? -1.316 18.925 32.060 1.00 84.31 125 ASN A N 1
ATOM 1019 C CA . ASN A 1 125 ? -1.865 18.797 33.402 1.00 84.31 125 ASN A CA 1
ATOM 1020 C C . ASN A 1 125 ? -3.402 18.781 33.326 1.00 84.31 125 ASN A C 1
ATOM 1022 O O . ASN A 1 125 ? -3.959 19.595 32.592 1.00 84.31 125 ASN A O 1
ATOM 1026 N N . PRO A 1 126 ? -4.116 17.878 34.024 1.00 80.44 126 PRO A N 1
ATOM 1027 C CA . PRO A 1 126 ? -5.575 17.945 34.138 1.00 80.44 126 PRO A CA 1
ATOM 1028 C C . PRO A 1 126 ? -6.078 19.160 34.935 1.00 80.44 126 PRO A C 1
ATOM 1030 O O . PRO A 1 126 ? -7.197 19.601 34.685 1.00 80.44 126 PRO A O 1
ATOM 1033 N N . GLU A 1 127 ? -5.265 19.716 35.839 1.00 82.69 127 GLU A N 1
ATOM 1034 C CA . GLU A 1 127 ? -5.632 20.897 36.640 1.00 82.69 127 GLU A CA 1
ATOM 1035 C C . GLU A 1 127 ? -5.505 22.210 35.845 1.00 82.69 127 GLU A C 1
ATOM 1037 O O . GLU A 1 127 ? -6.231 23.172 36.093 1.00 82.69 127 GLU A O 1
ATOM 1042 N N . ASP A 1 128 ? -4.637 22.234 34.828 1.00 81.81 128 ASP A N 1
ATOM 1043 C CA . ASP A 1 128 ? -4.508 23.356 33.903 1.00 81.81 128 ASP A CA 1
ATOM 1044 C C . ASP A 1 128 ? -5.272 23.030 32.615 1.00 81.81 128 ASP A C 1
ATOM 1046 O O . ASP A 1 128 ? -5.052 21.986 32.009 1.00 81.81 128 ASP A O 1
ATOM 1050 N N . ASN A 1 129 ? -6.110 23.941 32.107 1.00 83.31 129 ASN A N 1
ATOM 1051 C CA . ASN A 1 129 ? -6.944 23.767 30.894 1.00 83.31 129 ASN A CA 1
ATOM 1052 C C . ASN A 1 129 ? -6.186 23.291 29.614 1.00 83.31 129 ASN A C 1
ATOM 1054 O O . ASN A 1 129 ? -6.792 23.003 28.581 1.00 83.31 129 ASN A O 1
ATOM 1058 N N . SER A 1 130 ? -4.857 23.185 29.685 1.00 86.75 130 SER A N 1
ATOM 1059 C CA . SER A 1 130 ? -3.933 22.535 28.754 1.00 86.75 130 SER A CA 1
ATOM 1060 C C . SER A 1 130 ? -4.430 21.199 28.177 1.00 86.75 130 SER A C 1
ATOM 1062 O O . SER A 1 130 ? -4.456 21.048 26.952 1.00 86.75 130 SER A O 1
ATOM 1064 N N . LEU A 1 131 ? -4.879 20.250 29.011 1.00 86.44 131 LEU A N 1
ATOM 1065 C CA . LEU A 1 131 ? -5.327 18.929 28.555 1.00 86.44 131 LEU A CA 1
ATOM 1066 C C . LEU A 1 131 ? -6.589 19.037 27.691 1.00 86.44 131 LEU A C 1
ATOM 1068 O O . LEU A 1 131 ? -6.690 18.407 26.634 1.00 86.44 131 LEU A O 1
ATOM 1072 N N . PHE A 1 132 ? -7.536 19.878 28.109 1.00 84.69 132 PHE A N 1
ATOM 1073 C CA . PHE A 1 132 ? -8.766 20.136 27.368 1.00 84.69 132 PHE A CA 1
ATOM 1074 C C . PHE A 1 132 ? -8.486 20.841 26.037 1.00 84.69 132 PHE A C 1
ATOM 1076 O O . PHE A 1 132 ? -8.992 20.415 24.996 1.00 84.69 132 PHE A O 1
ATOM 1083 N N . GLU A 1 133 ? -7.652 21.884 26.026 1.00 83.12 133 GLU A N 1
ATOM 1084 C CA . GLU A 1 133 ? -7.277 22.577 24.791 1.00 83.12 133 GLU A CA 1
ATOM 1085 C C . GLU A 1 133 ? -6.560 21.657 23.802 1.00 83.12 133 GLU A C 1
ATOM 1087 O O . GLU A 1 133 ? -6.815 21.718 22.593 1.00 83.12 133 GLU A O 1
ATOM 1092 N N . PHE A 1 134 ? -5.676 20.797 24.304 1.00 86.06 134 PHE A N 1
ATOM 1093 C CA . PHE A 1 134 ? -4.971 19.815 23.497 1.00 86.06 134 PHE A CA 1
ATOM 1094 C C . PHE A 1 134 ? -5.930 18.764 22.918 1.00 86.06 134 PHE A C 1
ATOM 1096 O O . PHE A 1 134 ? -5.948 18.548 21.703 1.00 86.06 134 PHE A O 1
ATOM 1103 N N . ASN A 1 135 ? -6.810 18.192 23.745 1.00 86.12 135 ASN A N 1
ATOM 1104 C CA . ASN A 1 135 ? -7.827 17.234 23.305 1.00 86.12 135 ASN A CA 1
ATOM 1105 C C . ASN A 1 135 ? -8.780 17.857 22.270 1.00 86.12 135 ASN A C 1
ATOM 1107 O O . ASN A 1 135 ? -9.040 17.272 21.217 1.00 86.12 135 ASN A O 1
ATOM 1111 N N . ARG A 1 136 ? -9.216 19.101 22.495 1.00 82.94 136 ARG A N 1
ATOM 1112 C CA . ARG A 1 136 ? -10.037 19.869 21.549 1.00 82.94 136 ARG A CA 1
ATOM 1113 C C . ARG A 1 136 ? -9.344 20.061 20.199 1.00 82.94 136 ARG A C 1
ATOM 1115 O O . ARG A 1 136 ? -10.020 20.051 19.173 1.00 82.94 136 ARG A O 1
ATOM 1122 N N . LYS A 1 137 ? -8.018 20.246 20.164 1.00 82.81 137 LYS A N 1
ATOM 1123 C CA . LYS A 1 137 ? -7.252 20.336 18.905 1.00 82.81 137 LYS A CA 1
ATOM 1124 C C . LYS A 1 137 ? -7.217 18.997 18.161 1.00 82.81 137 LYS A C 1
ATOM 1126 O O . LYS A 1 137 ? -7.350 19.008 16.941 1.00 82.81 137 LYS A O 1
ATOM 1131 N N . LEU A 1 138 ? -7.093 17.872 18.871 1.00 82.50 138 LEU A N 1
ATOM 1132 C CA . LEU A 1 138 ? -7.072 16.525 18.278 1.00 82.50 138 LEU A CA 1
ATOM 1133 C C . LEU A 1 138 ? -8.446 16.066 17.769 1.00 82.50 138 LEU A C 1
ATOM 1135 O O . LEU A 1 138 ? -8.546 15.435 16.720 1.00 82.50 138 LEU A O 1
ATOM 1139 N N . THR A 1 139 ? -9.514 16.391 18.496 1.00 78.81 139 THR A N 1
ATOM 1140 C CA . THR A 1 139 ? -10.884 15.937 18.198 1.00 78.81 139 THR A CA 1
ATOM 1141 C C . THR A 1 139 ? -11.623 16.811 17.190 1.00 78.81 139 THR A C 1
ATOM 1143 O O . THR A 1 139 ? -12.717 16.446 16.750 1.00 78.81 139 THR A O 1
ATOM 1146 N N . LYS A 1 140 ? -11.046 17.947 16.774 1.00 72.88 140 LYS A N 1
ATOM 1147 C CA . LYS A 1 140 ? -11.652 18.865 15.803 1.00 72.88 140 LYS A CA 1
ATOM 1148 C C . LYS A 1 140 ? -11.712 18.224 14.409 1.00 72.88 140 LYS A C 1
ATOM 1150 O O . LYS A 1 140 ? -10.875 18.481 13.548 1.00 72.88 140 LYS A O 1
ATOM 1155 N N . LYS A 1 141 ? -12.734 17.399 14.166 1.00 60.84 141 LYS A N 1
ATOM 1156 C CA . LYS A 1 141 ? -13.084 16.917 12.827 1.00 60.84 141 LYS A CA 1
ATOM 1157 C C . LYS A 1 141 ? -13.562 18.105 12.000 1.00 60.84 141 LYS A C 1
ATOM 1159 O O . LYS A 1 141 ? -14.625 18.667 12.255 1.00 60.84 141 LYS A O 1
ATOM 1164 N N . PHE A 1 142 ? -12.781 18.485 10.996 1.00 57.09 142 PHE A N 1
ATOM 1165 C CA . PHE A 1 142 ? -13.255 19.366 9.937 1.00 57.09 142 PHE A CA 1
ATOM 1166 C C . PHE A 1 142 ? -14.205 18.558 9.053 1.00 57.09 142 PHE A C 1
ATOM 1168 O O . PHE A 1 142 ? -13.775 17.884 8.122 1.00 57.09 142 PHE A O 1
ATOM 1175 N N . PHE A 1 143 ? -15.497 18.578 9.369 1.00 57.38 143 PHE A N 1
ATOM 1176 C CA . PHE A 1 143 ? -16.497 18.144 8.407 1.00 57.38 143 PHE A CA 1
ATOM 1177 C C . PHE A 1 143 ? -16.608 19.240 7.348 1.00 57.38 143 PHE A C 1
ATOM 1179 O O . PHE A 1 143 ? -16.874 20.404 7.654 1.00 57.38 143 PHE A O 1
ATOM 1186 N N . VAL A 1 144 ? -16.354 18.881 6.092 1.00 60.44 144 VAL A N 1
ATOM 1187 C CA . VAL A 1 144 ? -16.748 19.736 4.975 1.00 60.44 144 VAL A CA 1
ATOM 1188 C C . VAL A 1 144 ? -18.264 19.633 4.920 1.00 60.44 144 VAL A C 1
ATOM 1190 O O . VAL A 1 144 ? -18.795 18.599 4.527 1.00 60.44 144 VAL A O 1
ATOM 1193 N N . LEU A 1 145 ? -18.959 20.667 5.395 1.00 62.34 145 LEU A N 1
ATOM 1194 C CA . LEU A 1 145 ? -20.404 20.760 5.217 1.00 62.34 145 LEU A CA 1
ATOM 1195 C C . LEU A 1 145 ? -20.701 20.667 3.718 1.00 62.34 145 LEU A C 1
ATOM 1197 O O . LEU A 1 145 ? -20.172 21.499 2.969 1.00 62.34 145 LEU A O 1
ATOM 1201 N N . PRO A 1 146 ? -21.503 19.685 3.263 1.00 67.81 146 PRO A N 1
ATOM 1202 C CA . PRO A 1 146 ? -21.921 19.663 1.877 1.00 67.81 146 PRO A CA 1
ATOM 1203 C C . PRO A 1 146 ? -22.684 20.964 1.578 1.00 67.81 146 PRO A C 1
ATOM 1205 O O . PRO A 1 146 ? -23.404 21.472 2.446 1.00 67.81 146 PRO A O 1
ATOM 1208 N N . PRO A 1 147 ? -22.509 21.548 0.384 1.00 72.38 147 PRO A N 1
ATOM 1209 C CA . PRO A 1 147 ? -23.253 22.738 0.003 1.00 72.38 147 PRO A CA 1
ATOM 1210 C C . PRO A 1 147 ? -24.765 22.482 0.060 1.00 72.38 147 PRO A C 1
ATOM 1212 O O . PRO A 1 147 ? -25.222 21.391 -0.265 1.00 72.38 147 PRO A O 1
ATOM 1215 N N . ILE A 1 148 ? -25.546 23.482 0.480 1.00 78.50 148 ILE A N 1
ATOM 1216 C CA . ILE A 1 148 ? -27.011 23.369 0.516 1.00 78.50 148 ILE A CA 1
ATOM 1217 C C . ILE A 1 148 ? -27.538 23.593 -0.901 1.00 78.50 148 ILE A C 1
ATOM 1219 O O . ILE A 1 148 ? -27.334 24.666 -1.481 1.00 78.50 148 ILE A O 1
ATOM 1223 N N . PHE A 1 149 ? -28.208 22.575 -1.431 1.00 73.19 149 PHE A N 1
ATOM 1224 C CA . PHE A 1 149 ? -28.855 22.590 -2.735 1.00 73.19 149 PHE A CA 1
ATOM 1225 C C . PHE A 1 149 ? -30.368 22.719 -2.571 1.00 73.19 149 PHE A C 1
ATOM 1227 O O . PHE A 1 149 ? -30.952 22.179 -1.637 1.00 73.19 149 PHE A O 1
ATOM 1234 N N . ASP A 1 150 ? -30.989 23.420 -3.504 1.00 65.81 150 ASP A N 1
ATOM 1235 C CA . ASP A 1 150 ? -32.431 23.425 -3.720 1.00 65.81 150 ASP A CA 1
ATOM 1236 C C . ASP A 1 150 ? -32.642 23.303 -5.226 1.00 65.81 150 ASP A C 1
ATOM 1238 O O . ASP A 1 150 ? -32.129 24.142 -5.973 1.00 65.81 150 ASP A O 1
ATOM 1242 N N . SER A 1 151 ? -33.322 22.234 -5.651 1.00 65.25 151 SER A N 1
ATOM 1243 C CA . SER A 1 151 ? -33.704 21.982 -7.048 1.00 65.25 151 SER A CA 1
ATOM 1244 C C . SER A 1 151 ? -32.549 22.257 -8.036 1.00 65.25 151 SER A C 1
ATOM 1246 O O . SER A 1 151 ? -32.673 23.065 -8.955 1.00 65.25 151 SER A O 1
ATOM 1248 N N . ASP A 1 152 ? -31.384 21.653 -7.761 1.00 63.22 152 ASP A N 1
ATOM 1249 C CA . ASP A 1 152 ? -30.105 21.769 -8.490 1.00 63.22 152 ASP A CA 1
ATOM 1250 C C . ASP A 1 152 ? -29.357 23.117 -8.448 1.00 63.22 152 ASP A C 1
ATOM 1252 O O . ASP A 1 152 ? -28.342 23.292 -9.130 1.00 63.22 152 ASP A O 1
ATOM 1256 N N . ARG A 1 153 ? -29.756 24.073 -7.598 1.00 71.56 153 ARG A N 1
ATOM 1257 C CA . ARG A 1 153 ? -28.998 25.322 -7.387 1.00 71.56 153 ARG A CA 1
ATOM 1258 C C . ARG A 1 153 ? -28.465 25.467 -5.970 1.00 71.56 153 ARG A C 1
ATOM 1260 O O . ARG A 1 153 ? -29.164 25.281 -4.978 1.00 71.56 153 ARG A O 1
ATOM 1267 N N . LEU A 1 154 ? -27.204 25.877 -5.894 1.00 79.19 154 LEU A N 1
ATOM 1268 C CA . LEU A 1 154 ? -26.475 26.081 -4.649 1.00 79.19 154 LEU A CA 1
ATOM 1269 C C . LEU A 1 154 ? -26.932 27.390 -3.982 1.00 79.19 154 LEU A C 1
ATOM 1271 O O . LEU A 1 154 ? -26.878 28.461 -4.592 1.00 79.19 154 LEU A O 1
ATOM 1275 N N . LYS A 1 155 ? -27.410 27.320 -2.735 1.00 76.88 155 LYS A N 1
ATOM 1276 C CA . LYS A 1 155 ? -27.960 28.479 -2.012 1.00 76.88 155 LYS A CA 1
ATOM 1277 C C . LYS A 1 155 ? -26.951 29.025 -1.004 1.00 76.88 155 LYS A C 1
ATOM 1279 O O . LYS A 1 155 ? -26.619 28.391 -0.003 1.00 76.88 155 LYS A O 1
ATOM 1284 N N . TYR A 1 156 ? -26.504 30.257 -1.234 1.00 70.62 156 TYR A N 1
ATOM 1285 C CA . TYR A 1 156 ? -25.539 30.937 -0.361 1.00 70.62 156 TYR A CA 1
ATOM 1286 C C . TYR A 1 156 ? -26.208 31.863 0.666 1.00 70.62 156 TYR A C 1
ATOM 1288 O O . TYR A 1 156 ? -25.700 32.017 1.777 1.00 70.62 156 TYR A O 1
ATOM 1296 N N . THR A 1 157 ? -27.371 32.430 0.332 1.00 80.88 157 THR A N 1
ATOM 1297 C CA . THR A 1 157 ? -28.112 33.375 1.185 1.00 80.88 157 THR A CA 1
ATOM 1298 C C . THR A 1 157 ? -28.845 32.669 2.334 1.00 80.88 157 THR A C 1
ATOM 1300 O O . THR A 1 157 ? -29.413 31.603 2.084 1.00 80.88 157 THR A O 1
ATOM 1303 N N . PRO A 1 158 ? -28.942 33.263 3.540 1.00 81.06 158 PRO A N 1
ATOM 1304 C CA . PRO A 1 158 ? -29.691 32.688 4.664 1.00 81.06 158 PRO A CA 1
ATOM 1305 C C . PRO A 1 158 ? -31.145 32.333 4.320 1.00 81.06 158 PRO A C 1
ATOM 1307 O O . PRO A 1 158 ? -31.580 31.220 4.599 1.00 81.06 158 PRO A O 1
ATOM 1310 N N . LEU A 1 159 ? -31.857 33.232 3.628 1.00 81.94 159 LEU A N 1
ATOM 1311 C CA . LEU A 1 159 ? -33.238 33.004 3.186 1.00 81.94 159 LEU A CA 1
ATOM 1312 C C . LEU A 1 159 ? -33.340 31.829 2.201 1.00 81.94 159 LEU A C 1
ATOM 1314 O O . LEU A 1 159 ? -34.161 30.936 2.371 1.00 81.94 159 LEU A O 1
ATOM 1318 N N . GLY A 1 160 ? -32.445 31.783 1.209 1.00 81.00 160 GLY A N 1
ATOM 1319 C CA . GLY A 1 160 ? -32.378 30.670 0.260 1.00 81.00 160 GLY A CA 1
ATOM 1320 C C . GLY A 1 160 ? -32.093 29.317 0.920 1.00 81.00 160 GLY A C 1
ATOM 1321 O O . GLY A 1 160 ? -32.617 28.308 0.465 1.00 81.00 160 GLY A O 1
ATOM 1322 N N . LYS A 1 161 ? -31.311 29.287 2.007 1.00 81.94 161 LYS A N 1
ATOM 1323 C CA . LYS A 1 161 ? -31.074 28.066 2.793 1.00 81.94 161 LYS A CA 1
ATOM 1324 C C . LYS A 1 161 ? -32.316 27.648 3.579 1.00 81.94 161 LYS A C 1
ATOM 1326 O O . LYS A 1 161 ? -32.643 26.470 3.582 1.00 81.94 161 LYS A O 1
ATOM 1331 N N . ALA A 1 162 ? -33.012 28.595 4.212 1.00 83.38 162 ALA A N 1
ATOM 1332 C CA . ALA A 1 162 ? -34.247 28.315 4.948 1.00 83.38 162 ALA A CA 1
ATOM 1333 C C . ALA A 1 162 ? -35.330 27.715 4.036 1.00 83.38 162 ALA A C 1
ATOM 1335 O O . ALA A 1 162 ? -35.937 26.707 4.385 1.00 83.38 162 ALA A O 1
ATOM 1336 N N . ASN A 1 163 ? -35.492 28.268 2.831 1.00 83.19 163 ASN A N 1
ATOM 1337 C CA . ASN A 1 163 ? -36.441 27.748 1.845 1.00 83.19 163 ASN A CA 1
ATOM 1338 C C . ASN A 1 163 ? -36.040 26.359 1.321 1.00 83.19 163 ASN A C 1
ATOM 1340 O O . ASN A 1 163 ? -36.907 25.508 1.149 1.00 83.19 163 ASN A O 1
ATOM 1344 N N . ALA A 1 164 ? -34.739 26.099 1.136 1.00 83.81 164 ALA A N 1
ATOM 1345 C CA . ALA A 1 164 ? -34.241 24.770 0.770 1.00 83.81 164 ALA A CA 1
ATOM 1346 C C . ALA A 1 164 ? -34.602 23.710 1.827 1.00 83.81 164 ALA A C 1
ATOM 1348 O O . ALA A 1 164 ? -35.041 22.612 1.487 1.00 83.81 164 ALA A O 1
ATOM 1349 N N . PHE A 1 165 ? -34.462 24.051 3.114 1.00 82.00 165 PHE A N 1
ATOM 1350 C CA . PHE A 1 165 ? -34.880 23.171 4.206 1.00 82.00 165 PHE A CA 1
ATOM 1351 C C . PHE A 1 165 ? -36.394 22.959 4.228 1.00 82.00 165 PHE A C 1
ATOM 1353 O O . PHE A 1 165 ? -36.827 21.820 4.369 1.00 82.00 165 PHE A O 1
ATOM 1360 N N . LEU A 1 166 ? -37.186 24.022 4.056 1.00 83.81 166 LEU A N 1
ATOM 1361 C CA . LEU A 1 166 ? -38.648 23.936 4.019 1.00 83.81 166 LEU A CA 1
ATOM 1362 C C . LEU A 1 166 ? -39.123 22.963 2.930 1.00 83.81 166 LEU A C 1
ATOM 1364 O O . LEU A 1 166 ? -39.853 22.027 3.235 1.00 83.81 166 LEU A O 1
ATOM 1368 N N . HIS A 1 167 ? -38.623 23.120 1.703 1.00 79.62 167 HIS A N 1
ATOM 1369 C CA . HIS A 1 167 ? -38.981 22.258 0.575 1.00 79.62 167 HIS A CA 1
ATOM 1370 C C . HIS A 1 167 ? -38.551 20.796 0.788 1.00 79.62 167 HIS A C 1
ATOM 1372 O O . HIS A 1 167 ? -39.297 19.863 0.495 1.00 79.62 167 HIS A O 1
ATOM 1378 N N . SER A 1 168 ? -37.355 20.566 1.347 1.00 82.19 168 SER A N 1
ATOM 1379 C CA . SER A 1 168 ? -36.897 19.206 1.658 1.00 82.19 168 SER A CA 1
ATOM 1380 C C . SER A 1 168 ? -37.746 18.535 2.740 1.00 82.19 168 SER A C 1
ATOM 1382 O O . SER A 1 168 ? -37.991 17.331 2.656 1.00 82.19 168 SER A O 1
ATOM 1384 N N . LEU A 1 169 ? -38.165 19.282 3.764 1.00 83.50 169 LEU A N 1
ATOM 1385 C CA . LEU A 1 169 ? -39.027 18.762 4.823 1.00 83.50 169 LEU A CA 1
ATOM 1386 C C . LEU A 1 169 ? -40.422 18.465 4.276 1.00 83.50 169 LEU A C 1
ATOM 1388 O O . LEU A 1 169 ? -40.933 17.379 4.513 1.00 83.50 169 LEU A O 1
ATOM 1392 N N . GLU A 1 170 ? -40.998 19.371 3.489 1.00 83.50 170 GLU A N 1
ATOM 1393 C CA . GLU A 1 170 ? -42.312 19.190 2.868 1.00 83.50 170 GLU A CA 1
ATOM 1394 C C . GLU A 1 170 ? -42.372 17.910 2.025 1.00 83.50 170 GLU A C 1
ATOM 1396 O O . GLU A 1 170 ? -43.260 17.090 2.238 1.00 83.50 170 GLU A O 1
ATOM 1401 N N . ASN A 1 171 ? -41.370 17.664 1.176 1.00 76.69 171 ASN A N 1
ATOM 1402 C CA . ASN A 1 171 ? -41.274 16.419 0.405 1.00 76.69 171 ASN A CA 1
ATOM 1403 C C . ASN A 1 171 ? -41.094 15.174 1.288 1.00 76.69 171 ASN A C 1
ATOM 1405 O O . ASN A 1 171 ? -41.626 14.114 0.977 1.00 76.69 171 ASN A O 1
ATOM 1409 N N . SER A 1 172 ? -40.364 15.290 2.401 1.00 77.12 172 SER A N 1
ATOM 1410 C CA . SER A 1 172 ? -40.143 14.164 3.324 1.00 77.12 172 SER A CA 1
ATOM 1411 C C . SER A 1 172 ? -41.396 13.799 4.126 1.00 77.12 172 SER A C 1
ATOM 1413 O O . SER A 1 172 ? -41.511 12.671 4.598 1.00 77.12 172 SER A O 1
ATOM 1415 N N . PHE A 1 173 ? -42.320 14.748 4.299 1.00 79.38 173 PHE A N 1
ATOM 1416 C CA . PHE A 1 173 ? -43.567 14.569 5.045 1.00 79.38 173 PHE A CA 1
ATOM 1417 C C . PHE A 1 173 ? -44.789 14.325 4.147 1.00 79.38 173 PHE A C 1
ATOM 1419 O O . PHE A 1 173 ? -45.913 14.287 4.651 1.00 79.38 173 PHE A O 1
ATOM 1426 N N . GLN A 1 174 ? -44.603 14.125 2.839 1.00 73.31 174 GLN A N 1
ATOM 1427 C CA . GLN A 1 174 ? -45.687 13.686 1.963 1.00 73.31 174 GLN A CA 1
ATOM 1428 C C . GLN A 1 174 ? -46.042 12.217 2.218 1.00 73.31 174 GLN A C 1
ATOM 1430 O O . GLN A 1 174 ? -45.181 11.366 2.449 1.00 73.31 174 GLN A O 1
ATOM 1435 N N . VAL A 1 175 ? -47.341 11.914 2.165 1.00 68.25 175 VAL A N 1
ATOM 1436 C CA . VAL A 1 175 ? -47.840 10.536 2.206 1.00 68.25 175 VAL A CA 1
ATOM 1437 C C . VAL A 1 175 ? -47.380 9.842 0.927 1.00 68.25 175 VAL A C 1
ATOM 1439 O O . VAL A 1 175 ? -47.676 10.318 -0.167 1.00 68.25 175 VAL A O 1
ATOM 1442 N N . ASN A 1 176 ? -46.635 8.743 1.066 1.00 59.94 176 ASN A N 1
ATOM 1443 C CA . ASN A 1 176 ? -46.053 8.038 -0.074 1.00 59.94 176 ASN A CA 1
ATOM 1444 C C . ASN A 1 176 ? -47.183 7.571 -1.026 1.00 59.94 176 ASN A C 1
ATOM 1446 O O . ASN A 1 176 ? -48.085 6.867 -0.564 1.00 59.94 176 ASN A O 1
ATOM 1450 N N . PRO A 1 177 ? -47.191 7.973 -2.313 1.00 61.00 177 PRO A N 1
ATOM 1451 C CA . PRO A 1 177 ? -48.323 7.728 -3.212 1.00 61.00 177 PRO A CA 1
ATOM 1452 C C . PRO A 1 177 ? -48.454 6.268 -3.670 1.00 61.00 177 PRO A C 1
ATOM 1454 O O . PRO A 1 177 ? -49.523 5.874 -4.136 1.00 61.00 177 PRO A O 1
ATOM 1457 N N . GLU A 1 178 ? -47.410 5.447 -3.526 1.00 60.41 178 GLU A N 1
ATOM 1458 C CA . GLU A 1 178 ? -47.497 4.009 -3.784 1.00 60.41 178 GLU A CA 1
ATOM 1459 C C . GLU A 1 178 ? -47.904 3.248 -2.513 1.00 60.41 178 GLU A C 1
ATOM 1461 O O . GLU A 1 178 ? -47.282 3.426 -1.458 1.00 60.41 178 GLU A O 1
ATOM 1466 N N . PRO A 1 179 ? -48.912 2.356 -2.573 1.00 61.84 179 PRO A N 1
ATOM 1467 C CA . PRO A 1 179 ? -49.180 1.459 -1.466 1.00 61.84 179 PRO A CA 1
ATOM 1468 C C . PRO A 1 179 ? -47.971 0.529 -1.335 1.00 61.84 179 PRO A C 1
ATOM 1470 O O . PRO A 1 179 ? -47.777 -0.357 -2.163 1.00 61.84 179 PRO A O 1
ATOM 1473 N N . TYR A 1 180 ? -47.171 0.723 -0.284 1.00 58.56 180 TYR A N 1
ATOM 1474 C CA . TYR A 1 180 ? -46.022 -0.116 0.096 1.00 58.56 180 TYR A CA 1
ATOM 1475 C C . TYR A 1 180 ? -46.273 -1.630 -0.078 1.00 58.56 180 TYR A C 1
ATOM 1477 O O . TYR A 1 180 ? -45.360 -2.380 -0.411 1.00 58.56 180 TYR A O 1
ATOM 1485 N N . GLY A 1 181 ? -47.528 -2.078 0.051 1.00 60.12 181 GLY A N 1
ATOM 1486 C CA . GLY A 1 181 ? -47.928 -3.466 -0.174 1.00 60.12 181 GLY A CA 1
ATOM 1487 C C . GLY A 1 181 ? -47.687 -4.013 -1.589 1.00 60.12 181 GLY A C 1
ATOM 1488 O O . GLY A 1 181 ? -47.485 -5.218 -1.723 1.00 60.12 181 GLY A O 1
ATOM 1489 N N . THR A 1 182 ? -47.671 -3.186 -2.642 1.00 66.44 182 THR A N 1
ATOM 1490 C CA . THR A 1 182 ? -47.441 -3.667 -4.020 1.00 66.44 182 THR A CA 1
ATOM 1491 C C . THR A 1 182 ? -45.977 -4.030 -4.247 1.00 66.44 182 THR A C 1
ATOM 1493 O O . THR A 1 182 ? -45.688 -5.071 -4.839 1.00 66.44 182 THR A O 1
ATOM 1496 N N . LEU A 1 183 ? -45.048 -3.209 -3.746 1.00 70.44 183 LEU A N 1
ATOM 1497 C CA . LEU A 1 183 ? -43.616 -3.479 -3.862 1.00 70.44 183 LEU A CA 1
ATOM 1498 C C . LEU A 1 183 ? -43.217 -4.685 -3.005 1.00 70.44 183 LEU A C 1
ATOM 1500 O O . LEU A 1 183 ? -42.459 -5.536 -3.468 1.00 70.44 183 LEU A O 1
ATOM 1504 N N . ASP A 1 184 ? -43.787 -4.808 -1.806 1.00 71.94 184 ASP A N 1
ATOM 1505 C CA . ASP A 1 184 ? -43.574 -5.968 -0.939 1.00 71.94 184 ASP A CA 1
ATOM 1506 C C . ASP A 1 184 ? -44.100 -7.256 -1.594 1.00 71.94 184 ASP A C 1
ATOM 1508 O O . ASP A 1 184 ? -43.398 -8.269 -1.625 1.00 71.94 184 ASP A O 1
ATOM 1512 N N . ALA A 1 185 ? -45.293 -7.220 -2.201 1.00 76.94 185 ALA A N 1
ATOM 1513 C CA . ALA A 1 185 ? -45.848 -8.356 -2.939 1.00 76.94 185 ALA A CA 1
ATOM 1514 C C . ALA A 1 185 ? -44.999 -8.730 -4.167 1.00 76.94 185 ALA A C 1
ATOM 1516 O O . ALA A 1 185 ? -44.749 -9.911 -4.412 1.00 76.94 185 ALA A O 1
ATOM 1517 N N . TYR A 1 186 ? -44.507 -7.736 -4.911 1.00 77.31 186 TYR A N 1
ATOM 1518 C CA . TYR A 1 186 ? -43.612 -7.951 -6.046 1.00 77.31 186 TYR A CA 1
ATOM 1519 C C . TYR A 1 186 ? -42.278 -8.579 -5.612 1.00 77.31 186 TYR A C 1
ATOM 1521 O O . TYR A 1 186 ? -41.834 -9.566 -6.202 1.00 77.31 186 TYR A O 1
ATOM 1529 N N . CYS A 1 187 ? -41.674 -8.082 -4.528 1.00 77.44 187 CYS A N 1
ATOM 1530 C CA . CYS A 1 187 ? -40.462 -8.663 -3.950 1.00 77.44 187 CYS A CA 1
ATOM 1531 C C . CYS A 1 187 ? -40.680 -10.122 -3.522 1.00 77.44 187 CYS A C 1
ATOM 1533 O O . CYS A 1 187 ? -39.836 -10.974 -3.796 1.00 77.44 187 CYS A O 1
ATOM 1535 N N . LEU A 1 188 ? -41.819 -10.438 -2.895 1.00 80.00 188 LEU A N 1
ATOM 1536 C CA . LEU A 1 188 ? -42.159 -11.806 -2.492 1.00 80.00 188 LEU A CA 1
ATOM 1537 C C . LEU A 1 188 ? -42.290 -12.756 -3.692 1.00 80.00 188 LEU A C 1
ATOM 1539 O O . LEU A 1 188 ? -41.838 -13.900 -3.609 1.00 80.00 188 LEU A O 1
ATOM 1543 N N . LEU A 1 189 ? -42.843 -12.287 -4.814 1.00 80.94 189 LEU A N 1
ATOM 1544 C CA . LEU A 1 189 ? -42.917 -13.065 -6.055 1.00 80.94 189 LEU A CA 1
ATOM 1545 C C . LEU A 1 189 ? -41.527 -13.327 -6.648 1.00 80.94 189 LEU A C 1
ATOM 1547 O O . LEU A 1 189 ? -41.212 -14.468 -6.984 1.00 80.94 189 LEU A O 1
ATOM 1551 N N . MET A 1 190 ? -40.658 -12.312 -6.694 1.00 79.56 190 MET A N 1
ATOM 1552 C CA . MET A 1 190 ? -39.272 -12.486 -7.152 1.00 79.56 190 MET A CA 1
ATOM 1553 C C . MET A 1 190 ? -38.485 -13.468 -6.273 1.00 79.56 190 MET A C 1
ATOM 1555 O O . MET A 1 190 ? -37.706 -14.285 -6.769 1.00 79.56 190 MET A O 1
ATOM 1559 N N . ILE A 1 191 ? -38.689 -13.406 -4.954 1.00 79.94 191 ILE A N 1
ATOM 1560 C CA . ILE A 1 191 ? -38.079 -14.337 -4.000 1.00 79.94 191 ILE A CA 1
ATOM 1561 C C . ILE A 1 191 ? -38.592 -15.761 -4.248 1.00 79.94 191 ILE A C 1
ATOM 1563 O O . ILE A 1 191 ? -37.795 -16.702 -4.290 1.00 79.94 191 ILE A O 1
ATOM 1567 N N . TYR A 1 192 ? -39.900 -15.929 -4.463 1.00 81.00 192 TYR A N 1
ATOM 1568 C CA . TYR A 1 192 ? -40.504 -17.223 -4.778 1.00 81.00 192 TYR A CA 1
ATOM 1569 C C . TYR A 1 192 ? -39.904 -17.842 -6.048 1.00 81.00 192 TYR A C 1
ATOM 1571 O O . TYR A 1 192 ? -39.491 -19.004 -6.018 1.00 81.00 192 TYR A O 1
ATOM 1579 N N . GLU A 1 193 ? -39.774 -17.068 -7.131 1.00 82.88 193 GLU A N 1
ATOM 1580 C CA . GLU A 1 193 ? -39.178 -17.534 -8.393 1.00 82.88 193 GLU A CA 1
ATOM 1581 C C . GLU A 1 193 ? -37.749 -18.061 -8.220 1.00 82.88 193 GLU A C 1
ATOM 1583 O O . GLU A 1 193 ? -37.351 -19.021 -8.883 1.00 82.88 193 GLU A O 1
ATOM 1588 N N . LYS A 1 194 ? -36.965 -17.458 -7.320 1.00 81.69 194 LYS A N 1
ATOM 1589 C CA . LYS A 1 194 ? -35.581 -17.876 -7.060 1.00 81.69 194 LYS A CA 1
ATOM 1590 C C . LYS A 1 194 ? -35.480 -19.066 -6.114 1.00 81.69 194 LYS A C 1
ATOM 1592 O O . LYS A 1 194 ? -34.625 -19.927 -6.318 1.00 81.69 194 LYS A O 1
ATOM 1597 N N . ILE A 1 195 ? -36.328 -19.133 -5.091 1.00 80.94 195 ILE A N 1
ATOM 1598 C CA . ILE A 1 195 ? -36.244 -20.159 -4.043 1.00 80.94 195 ILE A CA 1
ATOM 1599 C C . ILE A 1 195 ? -36.899 -21.476 -4.481 1.00 80.94 195 ILE A C 1
ATOM 1601 O O . ILE A 1 195 ? -36.381 -22.552 -4.172 1.00 80.94 195 ILE A O 1
ATOM 1605 N N . TYR A 1 196 ? -38.005 -21.424 -5.228 1.00 81.75 196 TYR A N 1
ATOM 1606 C CA . TYR A 1 196 ? -38.769 -22.617 -5.606 1.00 81.75 196 TYR A CA 1
ATOM 1607 C C . TYR A 1 196 ? -37.951 -23.678 -6.380 1.00 81.75 196 TYR A C 1
ATOM 1609 O O . TYR A 1 196 ? -37.999 -24.854 -5.997 1.00 81.75 196 TYR A O 1
ATOM 1617 N N . PRO A 1 197 ? -37.138 -23.329 -7.401 1.00 82.25 197 PRO A N 1
ATOM 1618 C CA . PRO A 1 197 ? -36.319 -24.306 -8.123 1.00 82.25 197 PRO A CA 1
ATOM 1619 C C . PRO A 1 197 ? -35.275 -24.980 -7.226 1.00 82.25 197 PRO A C 1
ATOM 1621 O O . PRO A 1 197 ? -35.006 -26.173 -7.372 1.00 82.25 197 PRO A O 1
ATOM 1624 N N . VAL A 1 198 ? -34.709 -24.226 -6.277 1.00 78.44 198 VAL A N 1
ATOM 1625 C CA . VAL A 1 198 ? -33.698 -24.713 -5.328 1.00 78.44 198 VAL A CA 1
ATOM 1626 C C . VAL A 1 198 ? -34.321 -25.719 -4.364 1.00 78.44 198 VAL A C 1
ATOM 1628 O O . VAL A 1 198 ? -33.793 -26.816 -4.194 1.00 78.44 198 VAL A O 1
ATOM 1631 N N . LEU A 1 199 ? -35.483 -25.399 -3.790 1.00 79.56 199 LEU A N 1
ATOM 1632 C CA . LEU A 1 199 ? -36.194 -26.306 -2.886 1.00 79.56 199 LEU A CA 1
ATOM 1633 C C . LEU A 1 199 ? -36.618 -27.598 -3.589 1.00 79.56 199 LEU A C 1
ATOM 1635 O O . LEU A 1 199 ? -36.387 -28.688 -3.062 1.00 79.56 199 LEU A O 1
ATOM 1639 N N . LYS A 1 200 ? -37.137 -27.491 -4.819 1.00 79.88 200 LYS A N 1
ATOM 1640 C CA . LYS A 1 200 ? -37.520 -28.651 -5.634 1.00 79.88 200 LYS A CA 1
ATOM 1641 C C . LYS A 1 200 ? -36.324 -29.552 -5.952 1.00 79.88 200 LYS A C 1
ATOM 1643 O O . LYS A 1 200 ? -36.444 -30.770 -5.858 1.00 79.88 200 LYS A O 1
ATOM 1648 N N . LYS A 1 201 ? -35.162 -28.969 -6.272 1.00 81.25 201 LYS A N 1
ATOM 1649 C CA . LYS A 1 201 ? -33.912 -29.711 -6.514 1.00 81.25 201 LYS A CA 1
ATOM 1650 C C . LYS A 1 201 ? -33.446 -30.496 -5.283 1.00 81.25 201 LYS A C 1
ATOM 1652 O O . LYS A 1 201 ? -32.874 -31.570 -5.433 1.00 81.25 201 LYS A O 1
ATOM 1657 N N . HIS A 1 202 ? -33.700 -29.976 -4.085 1.00 77.69 202 HIS A N 1
ATOM 1658 C CA . HIS A 1 202 ? -33.305 -30.593 -2.817 1.00 77.69 202 HIS A CA 1
ATOM 1659 C C . HIS A 1 202 ? -34.415 -31.425 -2.149 1.00 77.69 202 HIS A C 1
ATOM 1661 O O . HIS A 1 202 ? -34.234 -31.879 -1.022 1.00 77.69 202 HIS A O 1
ATOM 1667 N N . GLY A 1 203 ? -35.551 -31.650 -2.823 1.00 82.12 203 GLY A N 1
ATOM 1668 C CA . GLY A 1 203 ? -36.661 -32.448 -2.287 1.00 82.12 203 GLY A CA 1
ATOM 1669 C C . GLY A 1 203 ? -37.368 -31.814 -1.082 1.00 82.12 203 GLY A C 1
ATOM 1670 O O . GLY A 1 203 ? -38.011 -32.518 -0.306 1.00 82.12 203 GLY A O 1
ATOM 1671 N N . LEU A 1 204 ? -37.239 -30.497 -0.903 1.00 75.19 204 LEU A N 1
ATOM 1672 C CA . LEU A 1 204 ? -37.834 -29.751 0.202 1.00 75.19 204 LEU A CA 1
ATOM 1673 C C . LEU A 1 204 ? -39.153 -29.108 -0.240 1.00 75.19 204 LEU A C 1
ATOM 1675 O O . LEU A 1 204 ? -39.224 -28.453 -1.278 1.00 75.19 204 LEU A O 1
ATOM 1679 N N . ASP A 1 205 ? -40.201 -29.279 0.564 1.00 79.00 205 ASP A N 1
ATOM 1680 C CA . ASP A 1 205 ? -41.515 -28.686 0.308 1.00 79.00 205 ASP A CA 1
ATOM 1681 C C . ASP A 1 205 ? -41.592 -27.272 0.900 1.00 79.00 205 ASP A C 1
ATOM 1683 O O . ASP A 1 205 ? -41.520 -27.086 2.118 1.00 79.00 205 ASP A O 1
ATOM 1687 N N . LEU A 1 206 ? -41.770 -26.275 0.030 1.00 72.56 206 LEU A N 1
ATOM 1688 C CA . LEU A 1 206 ? -41.883 -24.868 0.408 1.00 72.56 206 LEU A CA 1
ATOM 1689 C C . LEU A 1 206 ? -43.020 -24.630 1.413 1.00 72.56 206 LEU A C 1
ATOM 1691 O O . LEU A 1 206 ? -42.857 -23.823 2.325 1.00 72.56 206 LEU A O 1
ATOM 1695 N N . ASN A 1 207 ? -44.133 -25.363 1.315 1.00 73.94 207 ASN A N 1
ATOM 1696 C CA . ASN A 1 207 ? -45.246 -25.201 2.251 1.00 73.94 207 ASN A CA 1
ATOM 1697 C C . ASN A 1 207 ? -44.867 -25.646 3.667 1.00 73.94 207 ASN A C 1
ATOM 1699 O O . ASN A 1 207 ? -45.233 -24.983 4.636 1.00 73.94 207 ASN A O 1
ATOM 1703 N N . LYS A 1 208 ? -44.063 -26.708 3.803 1.00 73.31 208 LYS A N 1
ATOM 1704 C CA . LYS A 1 208 ? -43.517 -27.123 5.105 1.00 73.31 208 LYS A CA 1
ATOM 1705 C C . LYS A 1 208 ? -42.535 -26.095 5.665 1.00 73.31 208 LYS A C 1
ATOM 1707 O O . LYS A 1 208 ? -42.556 -25.829 6.865 1.00 73.31 208 LYS A O 1
ATOM 1712 N N . VAL A 1 209 ? -41.711 -25.482 4.812 1.00 68.12 209 VAL A N 1
ATOM 1713 C CA . VAL A 1 209 ? -40.764 -24.429 5.221 1.00 68.12 209 VAL A CA 1
ATOM 1714 C C . VAL A 1 209 ? -41.508 -23.185 5.718 1.00 68.12 209 VAL A C 1
ATOM 1716 O O . VAL A 1 209 ? -41.189 -22.674 6.789 1.00 68.12 209 VAL A O 1
ATOM 1719 N N . LEU A 1 210 ? -42.544 -22.739 5.002 1.00 68.19 210 LEU A N 1
ATOM 1720 C CA . LEU A 1 210 ? -43.347 -21.565 5.370 1.00 68.19 210 LEU A CA 1
ATOM 1721 C C . LEU A 1 210 ? -44.211 -21.792 6.621 1.00 68.19 210 LEU A C 1
ATOM 1723 O O . LEU A 1 210 ? -44.448 -20.859 7.384 1.00 68.19 210 LEU A O 1
ATOM 1727 N N . GLN A 1 211 ? -44.658 -23.028 6.859 1.00 68.62 211 GLN A N 1
ATOM 1728 C CA . GLN A 1 211 ? -45.421 -23.407 8.057 1.00 68.62 211 GLN A CA 1
ATOM 1729 C C . GLN A 1 211 ? -44.542 -23.693 9.279 1.00 68.62 211 GLN A C 1
ATOM 1731 O O . GLN A 1 211 ? -45.060 -23.882 10.384 1.00 68.62 211 GLN A O 1
ATOM 1736 N N . THR A 1 212 ? -43.217 -23.716 9.115 1.00 67.31 212 THR A N 1
ATOM 1737 C CA . THR A 1 212 ? -42.307 -23.837 10.249 1.00 67.31 212 THR A CA 1
ATOM 1738 C C . THR A 1 212 ? -42.427 -22.549 11.055 1.00 67.31 212 THR A C 1
ATOM 1740 O O . THR A 1 212 ? -41.925 -21.507 10.641 1.00 67.31 212 THR A O 1
ATOM 1743 N N . LYS A 1 213 ? -43.148 -22.600 12.186 1.00 51.09 213 LYS A N 1
ATOM 1744 C CA . LYS A 1 213 ? -43.306 -21.457 13.092 1.00 51.09 213 LYS A CA 1
ATOM 1745 C C . LYS A 1 213 ? -41.926 -20.873 13.368 1.00 51.09 213 LYS A C 1
ATOM 1747 O O . LYS A 1 213 ? -41.127 -21.485 14.075 1.00 51.09 213 LYS A O 1
ATOM 1752 N N . GLN A 1 214 ? -41.661 -19.681 12.839 1.00 53.44 214 GLN A N 1
ATOM 1753 C CA . GLN A 1 214 ? -40.549 -18.886 13.318 1.00 53.44 214 GLN A CA 1
ATOM 1754 C C . GLN A 1 214 ? -40.860 -18.597 14.780 1.00 53.44 214 GLN A C 1
ATOM 175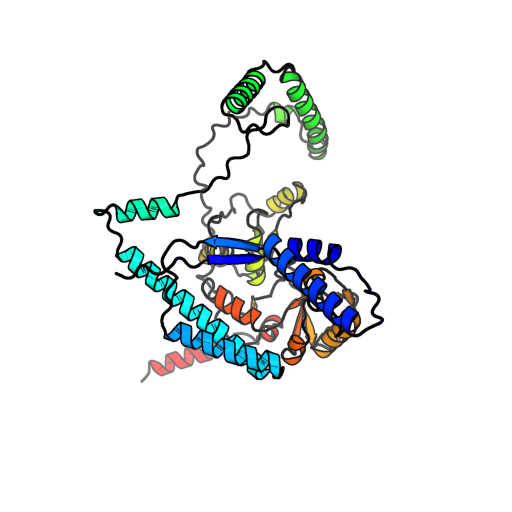6 O O . GLN A 1 214 ? -41.790 -17.854 15.102 1.00 53.44 214 GLN A O 1
ATOM 1761 N N . THR A 1 215 ? -40.112 -19.216 15.692 1.00 48.06 215 THR A N 1
ATOM 1762 C CA . THR A 1 215 ? -39.998 -18.651 17.032 1.00 48.06 215 THR A CA 1
ATOM 1763 C C . THR A 1 215 ? -39.607 -17.194 16.818 1.00 48.06 215 THR A C 1
ATOM 1765 O O . THR A 1 215 ? -38.635 -16.977 16.084 1.00 48.06 215 THR A O 1
ATOM 1768 N N . PRO A 1 216 ? -40.352 -16.214 17.364 1.00 42.00 216 PRO A N 1
ATOM 1769 C CA . PRO A 1 216 ? -40.049 -14.812 17.140 1.00 42.00 216 PRO A CA 1
ATOM 1770 C C . PRO A 1 216 ? -38.567 -14.636 17.404 1.00 42.00 216 PRO A C 1
ATOM 1772 O O . PRO A 1 216 ? -38.070 -15.098 18.439 1.00 42.00 216 PRO A O 1
ATOM 1775 N N . PHE A 1 217 ? -37.862 -14.063 16.431 1.00 43.88 217 PHE A N 1
ATOM 1776 C CA . PHE A 1 217 ? -36.455 -13.744 16.561 1.00 43.88 217 PHE A CA 1
ATOM 1777 C C . PHE A 1 217 ? -36.370 -12.693 17.669 1.00 43.88 217 PHE A C 1
ATOM 1779 O O . PHE A 1 217 ? -36.340 -11.491 17.429 1.00 43.88 217 PHE A O 1
ATOM 1786 N N . LYS A 1 218 ? -36.389 -13.137 18.931 1.00 43.50 218 LYS A N 1
ATOM 1787 C CA . LYS A 1 218 ? -35.806 -12.373 20.015 1.00 43.50 218 LYS A CA 1
ATOM 1788 C C . LYS A 1 218 ? -34.393 -12.183 19.522 1.00 43.50 218 LYS A C 1
ATOM 1790 O O . LYS A 1 218 ? -33.667 -13.173 19.431 1.00 43.50 218 LYS A O 1
ATOM 1795 N N . ALA A 1 219 ? -34.052 -10.951 19.151 1.00 42.38 219 ALA A N 1
ATOM 1796 C CA . ALA A 1 219 ? -32.674 -10.533 19.042 1.00 42.38 219 ALA A CA 1
ATOM 1797 C C . ALA A 1 219 ? -32.033 -10.975 20.353 1.00 42.38 219 ALA A C 1
ATOM 1799 O O . ALA A 1 219 ? -32.220 -10.367 21.409 1.00 42.38 219 ALA A O 1
ATOM 1800 N N . GLN A 1 220 ? -31.399 -12.143 20.323 1.00 45.94 220 GLN A N 1
ATOM 1801 C CA . GLN A 1 220 ? -30.592 -12.581 21.427 1.00 45.94 220 GLN A CA 1
ATOM 1802 C C . GLN A 1 220 ? -29.521 -11.506 21.433 1.00 45.94 220 GLN A C 1
ATOM 1804 O O . GLN A 1 220 ? -28.791 -11.379 20.447 1.00 45.94 220 GLN A O 1
ATOM 1809 N N . LYS A 1 221 ? -29.476 -10.687 22.501 1.00 39.72 221 LYS A N 1
ATOM 1810 C CA . LYS A 1 221 ? -28.244 -9.967 22.857 1.00 39.72 221 LYS A CA 1
ATOM 1811 C C . LYS A 1 221 ? -27.122 -10.926 22.509 1.00 39.72 221 LYS A C 1
ATOM 1813 O O . LYS A 1 221 ? -27.271 -12.064 22.969 1.00 39.72 221 LYS A O 1
ATOM 1818 N N . PRO A 1 222 ? -26.143 -10.532 21.669 1.00 35.84 222 PRO A N 1
ATOM 1819 C CA . PRO A 1 222 ? -25.194 -11.460 21.076 1.00 35.84 222 PRO A CA 1
ATOM 1820 C C . PRO A 1 222 ? -24.781 -12.411 22.180 1.00 35.84 222 PRO A C 1
ATOM 1822 O O . PRO A 1 222 ? -24.155 -11.989 23.155 1.00 35.84 222 PRO A O 1
ATOM 1825 N N . LYS A 1 223 ? -25.292 -13.652 22.120 1.00 39.59 223 LYS A N 1
ATOM 1826 C CA . LYS A 1 223 ? -24.852 -14.667 23.063 1.00 39.59 223 LYS A CA 1
ATOM 1827 C C . LYS A 1 223 ? -23.375 -14.682 22.788 1.00 39.59 223 LYS A C 1
ATOM 1829 O O . LYS A 1 223 ? -23.019 -14.879 21.625 1.00 39.59 223 LYS A O 1
ATOM 1834 N N . ALA A 1 224 ? -22.572 -14.344 23.799 1.00 40.00 224 ALA A N 1
ATOM 1835 C CA . ALA A 1 224 ? -21.130 -14.450 23.711 1.00 40.00 224 ALA A CA 1
ATOM 1836 C C . ALA A 1 224 ? -20.895 -15.777 23.012 1.00 40.00 224 ALA A C 1
ATOM 1838 O O . ALA A 1 224 ? -21.328 -16.809 23.537 1.00 40.00 224 ALA A O 1
ATOM 1839 N N . VAL A 1 225 ? -20.426 -15.710 21.759 1.00 41.38 225 VAL A N 1
ATOM 1840 C CA . VAL A 1 225 ? -20.188 -16.906 20.967 1.00 41.38 225 VAL A CA 1
ATOM 1841 C C . VAL A 1 225 ? -19.310 -17.710 21.889 1.00 41.38 225 VAL A C 1
ATOM 1843 O O . VAL A 1 225 ? -18.258 -17.216 22.302 1.00 41.38 225 VAL A O 1
ATOM 1846 N N . VAL A 1 226 ? -19.826 -18.850 22.350 1.00 42.19 226 VAL A N 1
ATOM 1847 C CA . VAL A 1 226 ? -19.034 -19.769 23.145 1.00 42.19 226 VAL A CA 1
ATOM 1848 C C . VAL A 1 226 ? -17.914 -20.104 22.190 1.00 42.19 226 VAL A C 1
ATOM 1850 O O . VAL A 1 226 ? -18.135 -20.835 21.228 1.00 42.19 226 VAL A O 1
ATOM 1853 N N . GLN A 1 227 ? -16.767 -19.445 22.372 1.00 47.22 227 GLN A N 1
ATOM 1854 C CA . GLN A 1 227 ? -15.555 -19.789 21.670 1.00 47.22 227 GLN A CA 1
ATOM 1855 C C . GLN A 1 227 ? -15.412 -21.264 21.976 1.00 47.22 227 GLN A C 1
ATOM 1857 O O . GLN A 1 227 ? -15.224 -21.638 23.140 1.00 47.22 227 GLN A O 1
ATOM 1862 N N . SER A 1 228 ? -15.616 -22.107 20.966 1.00 47.50 228 SER A N 1
ATOM 1863 C CA . SER A 1 228 ? -15.206 -23.490 21.067 1.00 47.50 228 SER A CA 1
ATOM 1864 C C . SER A 1 228 ? -13.762 -23.409 21.521 1.00 47.50 228 SER A C 1
ATOM 1866 O O . SER A 1 228 ? -12.928 -22.830 20.816 1.00 47.50 228 SER A O 1
ATOM 1868 N N . LYS A 1 229 ? -13.478 -23.870 22.741 1.00 48.50 229 LYS A N 1
ATOM 1869 C CA . LYS A 1 229 ? -12.098 -24.043 23.164 1.00 48.50 229 LYS A CA 1
ATOM 1870 C C . LYS A 1 229 ? -11.517 -25.005 22.144 1.00 48.50 229 LYS A C 1
ATOM 1872 O O . LYS A 1 229 ? -11.892 -26.174 22.128 1.00 48.50 229 LYS A O 1
ATOM 1877 N N . LEU A 1 230 ? -10.711 -24.461 21.240 1.00 53.25 230 LEU A N 1
ATOM 1878 C CA . LEU A 1 230 ? -9.952 -25.227 20.273 1.00 53.25 230 LEU A CA 1
ATOM 1879 C C . LEU A 1 230 ? -9.233 -26.299 21.086 1.00 53.25 230 LEU A C 1
ATOM 1881 O O . LEU A 1 230 ? -8.639 -25.972 22.118 1.00 53.25 230 LEU A O 1
ATOM 1885 N N . SER A 1 231 ? -9.402 -27.569 20.720 1.00 52.22 231 SER A N 1
ATOM 1886 C CA . SER A 1 231 ? -8.759 -28.666 21.437 1.00 52.22 231 SER A CA 1
ATOM 1887 C C . SER A 1 231 ? -7.278 -28.330 21.581 1.00 52.22 231 SER A C 1
ATOM 1889 O O . SER A 1 231 ? -6.621 -28.033 20.587 1.00 52.22 231 SER A O 1
ATOM 1891 N N . ASN A 1 232 ? -6.744 -28.376 22.803 1.00 51.66 232 ASN A N 1
ATOM 1892 C CA . ASN A 1 232 ? -5.319 -28.137 23.073 1.00 51.66 232 ASN A CA 1
ATOM 1893 C C . ASN A 1 232 ? -4.416 -29.259 22.511 1.00 51.6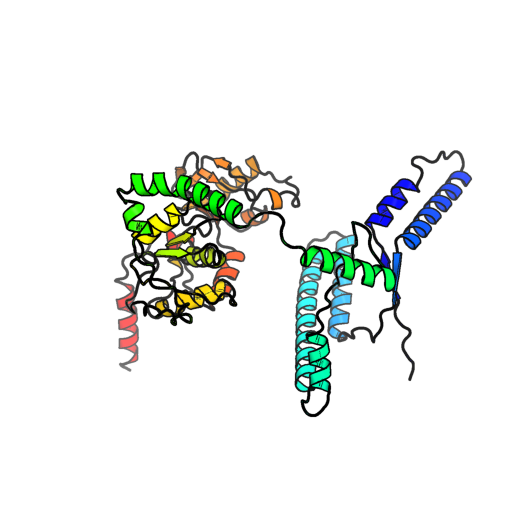6 232 ASN A C 1
ATOM 1895 O O . ASN A 1 232 ? -3.265 -29.390 22.926 1.00 51.66 232 ASN A O 1
ATOM 1899 N N . GLU A 1 233 ? -4.942 -30.098 21.618 1.00 50.62 233 GLU A N 1
ATOM 1900 C CA . GLU A 1 233 ? -4.191 -31.149 20.956 1.00 50.62 233 GLU A CA 1
ATOM 1901 C C . GLU A 1 233 ? -3.293 -30.536 19.872 1.00 50.62 233 GLU A C 1
ATOM 1903 O O . GLU A 1 233 ? -3.741 -29.688 19.093 1.00 50.62 233 GLU A O 1
ATOM 1908 N N . PRO A 1 234 ? -2.008 -30.919 19.832 1.00 53.69 234 PRO A N 1
ATOM 1909 C CA . PRO A 1 234 ? -1.041 -30.331 18.922 1.00 53.69 234 PRO A CA 1
ATOM 1910 C C . PRO A 1 234 ? -1.343 -30.741 17.477 1.00 53.69 234 PRO A C 1
ATOM 1912 O O . PRO A 1 234 ? -1.211 -31.906 17.111 1.00 53.69 234 PRO A O 1
ATOM 1915 N N . LEU A 1 235 ? -1.716 -29.767 16.645 1.00 58.28 235 LEU A N 1
ATOM 1916 C CA . LEU A 1 235 ? -1.909 -29.961 15.209 1.00 58.28 235 LEU A CA 1
ATOM 1917 C C . LEU A 1 235 ? -0.649 -29.521 14.453 1.00 58.28 235 LEU A C 1
ATOM 1919 O O . LEU A 1 235 ? -0.177 -28.394 14.627 1.00 58.28 235 LEU A O 1
ATOM 1923 N N . ALA A 1 236 ? -0.105 -30.386 13.596 1.00 61.19 236 ALA A N 1
ATOM 1924 C CA . ALA A 1 236 ? 0.991 -29.997 12.717 1.00 61.19 236 ALA A CA 1
ATOM 1925 C C . ALA A 1 236 ? 0.505 -28.951 11.699 1.00 61.19 236 ALA A C 1
ATOM 1927 O O . ALA A 1 236 ? -0.619 -29.012 11.208 1.00 61.19 236 ALA A O 1
ATOM 1928 N N . ILE A 1 237 ? 1.372 -28.006 11.322 1.00 62.06 237 ILE A N 1
ATOM 1929 C CA . ILE A 1 237 ? 1.021 -26.904 10.400 1.00 62.06 237 ILE A CA 1
ATOM 1930 C C . ILE A 1 237 ? 0.487 -27.419 9.056 1.00 62.06 237 ILE A C 1
ATOM 1932 O O . ILE A 1 237 ? -0.394 -26.802 8.464 1.00 62.06 237 ILE A O 1
ATOM 1936 N N . LYS A 1 238 ? 0.991 -28.568 8.590 1.00 62.47 238 LYS A N 1
ATOM 1937 C CA . LYS A 1 238 ? 0.543 -29.215 7.348 1.00 62.47 238 LYS A CA 1
ATOM 1938 C C . LYS A 1 238 ? -0.919 -29.680 7.412 1.00 62.47 238 LYS A C 1
ATOM 1940 O O . LYS A 1 238 ? -1.579 -29.721 6.377 1.00 62.47 238 LYS A O 1
ATOM 1945 N N . ASP A 1 239 ? -1.413 -29.966 8.613 1.00 67.38 239 ASP A N 1
ATOM 1946 C CA . ASP A 1 239 ? -2.773 -30.441 8.868 1.00 67.38 239 ASP A CA 1
ATOM 1947 C C . ASP A 1 239 ? -3.726 -29.294 9.241 1.00 67.38 239 ASP A C 1
ATOM 1949 O O . ASP A 1 239 ? -4.940 -29.486 9.321 1.00 67.38 239 ASP A O 1
ATOM 1953 N N . PHE A 1 240 ? -3.197 -28.076 9.417 1.00 74.25 240 PHE A N 1
ATOM 1954 C CA . PHE A 1 240 ? -3.987 -26.888 9.715 1.00 74.25 240 PHE A CA 1
ATOM 1955 C C . PHE A 1 240 ? -4.693 -26.368 8.457 1.00 74.25 240 PHE A C 1
ATOM 1957 O O . PHE A 1 240 ? -4.104 -25.675 7.620 1.00 74.25 240 PHE A O 1
ATOM 1964 N N . LYS A 1 241 ? -5.981 -26.715 8.347 1.00 77.75 241 LYS A N 1
ATOM 1965 C CA . LYS A 1 241 ? -6.896 -26.309 7.275 1.00 77.75 241 LYS A CA 1
ATOM 1966 C C . LYS A 1 241 ? -7.905 -25.297 7.798 1.00 77.75 241 LYS A C 1
ATOM 1968 O O . LYS A 1 241 ? -8.601 -25.569 8.773 1.00 77.75 241 LYS A O 1
ATOM 1973 N N . VAL A 1 242 ? -8.012 -24.143 7.143 1.00 78.75 242 VAL A N 1
ATOM 1974 C CA . VAL A 1 242 ? -8.941 -23.085 7.561 1.00 78.75 242 VAL A CA 1
ATOM 1975 C C . VAL A 1 242 ? -9.601 -22.397 6.371 1.00 78.75 242 VAL A C 1
ATOM 1977 O O . VAL A 1 242 ? -8.988 -22.174 5.324 1.00 78.75 242 VAL A O 1
ATOM 1980 N N . VAL A 1 243 ? -10.872 -22.045 6.551 1.00 79.31 243 VAL A N 1
ATOM 1981 C CA . VAL A 1 243 ? -11.634 -21.207 5.624 1.00 79.31 243 VAL A CA 1
ATOM 1982 C C . VAL A 1 243 ? -11.701 -19.800 6.204 1.00 79.31 243 VAL A C 1
ATOM 1984 O O . VAL A 1 243 ? -12.110 -19.615 7.348 1.00 79.31 243 VAL A O 1
ATOM 1987 N N . VAL A 1 244 ? -11.270 -18.814 5.423 1.00 77.31 244 VAL A N 1
ATOM 1988 C CA . VAL A 1 244 ? -11.201 -17.407 5.829 1.00 77.31 244 VAL A CA 1
ATOM 1989 C C . VAL A 1 244 ? -12.269 -16.611 5.085 1.00 77.31 244 VAL A C 1
ATOM 1991 O O . VAL A 1 244 ? -12.415 -16.741 3.866 1.00 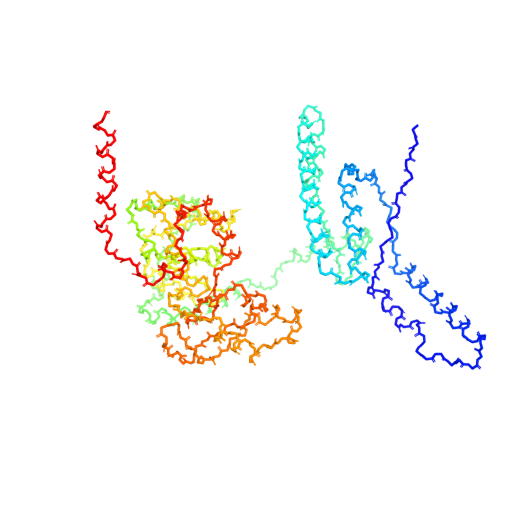77.31 244 VAL A O 1
ATOM 1994 N N . ASP A 1 245 ? -13.008 -15.794 5.833 1.00 72.88 245 ASP A N 1
ATOM 1995 C CA . ASP A 1 245 ? -14.030 -14.891 5.305 1.00 72.88 245 ASP A CA 1
ATOM 1996 C C . ASP A 1 245 ? -13.407 -13.761 4.455 1.00 72.88 245 ASP A C 1
ATOM 1998 O O . ASP A 1 245 ? -12.260 -13.356 4.669 1.00 72.88 245 ASP A O 1
ATOM 2002 N N . THR A 1 246 ? -14.170 -13.232 3.496 1.00 69.50 246 THR A N 1
ATOM 2003 C CA . THR A 1 246 ? -13.767 -12.132 2.598 1.00 69.50 246 THR A CA 1
ATOM 2004 C C . THR A 1 246 ? -13.299 -10.908 3.389 1.00 69.50 246 THR A C 1
ATOM 2006 O O . THR A 1 246 ? -12.309 -10.268 3.030 1.00 69.50 246 THR A O 1
ATOM 2009 N N . THR A 1 247 ? -13.957 -10.630 4.518 1.00 64.69 247 THR A N 1
ATOM 2010 C CA . THR A 1 247 ? -13.719 -9.461 5.380 1.00 64.69 247 THR A CA 1
ATOM 2011 C C . THR A 1 247 ? -12.349 -9.457 6.070 1.00 64.69 247 THR A C 1
ATOM 2013 O O . THR A 1 247 ? -11.850 -8.398 6.449 1.00 64.69 247 THR A O 1
ATOM 2016 N N . VAL A 1 248 ? -11.701 -10.621 6.182 1.00 66.12 248 VAL A N 1
ATOM 2017 C CA . VAL A 1 248 ? -10.391 -10.814 6.831 1.00 66.12 248 VAL A CA 1
ATOM 2018 C C . VAL A 1 248 ? -9.336 -11.376 5.867 1.00 66.12 248 VAL A C 1
ATOM 2020 O O . VAL A 1 248 ? -8.293 -11.881 6.288 1.00 66.12 248 VAL A O 1
ATOM 2023 N N . GLY A 1 249 ? -9.540 -11.230 4.551 1.00 64.69 249 GLY A N 1
ATOM 2024 C CA . GLY A 1 249 ? -8.672 -11.798 3.507 1.00 64.69 249 GLY A CA 1
ATOM 2025 C C . GLY A 1 249 ? -7.193 -11.375 3.562 1.00 64.69 249 GLY A C 1
ATOM 2026 O O . GLY A 1 249 ? -6.322 -12.069 3.035 1.00 64.69 249 GLY A O 1
ATOM 2027 N N . GLY A 1 250 ? -6.858 -10.283 4.259 1.00 76.50 250 GLY A N 1
ATOM 2028 C CA . GLY A 1 250 ? -5.466 -9.900 4.526 1.00 76.50 250 GLY A CA 1
ATOM 2029 C C . GLY A 1 250 ? -4.689 -10.935 5.355 1.00 76.50 250 GLY A C 1
ATOM 2030 O O . GLY A 1 250 ? -3.477 -11.078 5.179 1.00 76.50 250 GLY A O 1
ATOM 2031 N N . VAL A 1 251 ? -5.381 -11.685 6.220 1.00 79.44 251 VAL A N 1
ATOM 2032 C CA . VAL A 1 251 ? -4.823 -12.740 7.086 1.00 79.44 251 VAL A CA 1
ATOM 2033 C C . VAL A 1 251 ? -4.412 -13.966 6.269 1.00 79.44 251 VAL A C 1
ATOM 2035 O O . VAL A 1 251 ? -3.364 -14.561 6.530 1.00 79.44 251 VAL A O 1
ATOM 2038 N N . THR A 1 252 ? -5.180 -14.290 5.223 1.00 81.38 252 THR A N 1
ATOM 2039 C CA . THR A 1 252 ? -4.959 -15.433 4.326 1.00 81.38 252 THR A CA 1
ATOM 2040 C C . THR A 1 252 ? -3.519 -15.513 3.840 1.00 81.38 252 THR A C 1
ATOM 2042 O O . THR A 1 252 ? -2.878 -16.558 3.935 1.00 81.38 252 THR A O 1
ATOM 2045 N N . LYS A 1 253 ? -2.983 -14.396 3.336 1.00 82.75 253 LYS A N 1
ATOM 2046 C CA . LYS A 1 253 ? -1.639 -14.358 2.751 1.00 82.75 253 LYS A CA 1
ATOM 2047 C C . LYS A 1 253 ? -0.564 -14.764 3.760 1.00 82.75 253 LYS A C 1
ATOM 2049 O O . LYS A 1 253 ? 0.385 -15.456 3.399 1.00 82.75 253 LYS A O 1
ATOM 2054 N N . TYR A 1 254 ? -0.700 -14.318 5.005 1.00 81.00 254 TYR A N 1
ATOM 2055 C CA . TYR A 1 254 ? 0.266 -14.594 6.064 1.00 81.00 254 TYR A CA 1
ATOM 2056 C C . TYR A 1 254 ? 0.140 -16.022 6.596 1.00 81.00 254 TYR A C 1
ATOM 2058 O O . TYR A 1 254 ? 1.161 -16.660 6.824 1.00 81.00 254 TYR A O 1
ATOM 2066 N N . LEU A 1 255 ? -1.077 -16.555 6.723 1.00 79.75 255 LEU A N 1
ATOM 2067 C CA . LEU A 1 255 ? -1.273 -17.956 7.101 1.00 79.75 255 LEU A CA 1
ATOM 2068 C C . LEU A 1 255 ? -0.700 -18.912 6.041 1.00 79.75 255 LEU A C 1
ATOM 2070 O O . LEU A 1 255 ? 0.075 -19.803 6.381 1.00 79.75 255 LEU A O 1
ATOM 2074 N N . ARG A 1 256 ? -0.982 -18.673 4.753 1.00 83.88 256 ARG A N 1
ATOM 2075 C CA . ARG A 1 256 ? -0.406 -19.462 3.645 1.00 83.88 256 ARG A CA 1
ATOM 2076 C C . ARG A 1 256 ? 1.115 -19.389 3.612 1.00 83.88 256 ARG A C 1
ATOM 2078 O O . ARG A 1 256 ? 1.779 -20.397 3.407 1.00 83.88 256 ARG A O 1
ATOM 2085 N N . LEU A 1 257 ? 1.674 -18.202 3.853 1.00 78.88 257 LEU A N 1
ATOM 2086 C CA . LEU A 1 257 ? 3.120 -18.004 3.950 1.00 78.88 257 LEU A CA 1
ATOM 2087 C C . LEU A 1 257 ? 3.751 -18.872 5.050 1.00 78.88 257 LEU A C 1
ATOM 2089 O O . LEU A 1 257 ? 4.866 -19.350 4.857 1.00 78.88 257 LEU A O 1
ATOM 2093 N N . LEU A 1 258 ? 3.054 -19.070 6.173 1.00 75.38 258 LEU A N 1
ATOM 2094 C CA . LEU A 1 258 ? 3.483 -19.941 7.272 1.00 75.38 258 LEU A CA 1
ATOM 2095 C C . LEU A 1 258 ? 3.266 -21.437 6.982 1.00 75.38 258 LEU A C 1
ATOM 2097 O O . LEU A 1 258 ? 3.676 -22.262 7.792 1.00 75.38 258 LEU A O 1
ATOM 2101 N N . GLY A 1 259 ? 2.654 -21.784 5.846 1.00 74.69 259 GLY A N 1
ATOM 2102 C CA . GLY A 1 259 ? 2.415 -23.160 5.412 1.00 74.69 259 GLY A CA 1
ATOM 2103 C C . GLY A 1 259 ? 1.024 -23.712 5.719 1.00 74.69 259 GLY A C 1
ATOM 2104 O O . GLY A 1 259 ? 0.766 -24.877 5.424 1.00 74.69 259 GLY A O 1
ATOM 2105 N N . ALA A 1 260 ? 0.124 -22.896 6.277 1.00 77.88 260 ALA A N 1
ATOM 2106 C CA . ALA A 1 260 ? -1.261 -23.294 6.511 1.00 77.88 260 ALA A CA 1
ATOM 2107 C C . ALA A 1 260 ? -2.025 -23.469 5.194 1.00 77.88 260 ALA A C 1
ATOM 2109 O O . ALA A 1 260 ? -1.863 -22.679 4.260 1.00 77.88 260 ALA A O 1
ATOM 2110 N N . ASP A 1 261 ? -2.905 -24.465 5.149 1.00 80.38 261 ASP A N 1
ATOM 2111 C CA . ASP A 1 261 ? -3.810 -24.685 4.028 1.00 80.38 261 ASP A CA 1
ATOM 2112 C C . ASP A 1 261 ? -5.040 -23.781 4.185 1.00 80.38 261 ASP A C 1
ATOM 2114 O O . ASP A 1 261 ? -5.921 -24.030 5.012 1.00 80.38 261 ASP A O 1
ATOM 2118 N N . VAL A 1 262 ? -5.067 -22.677 3.433 1.00 82.69 262 VAL A N 1
ATOM 2119 C CA . VAL A 1 262 ? -6.093 -21.641 3.603 1.00 82.69 262 VAL A CA 1
ATOM 2120 C C . VAL A 1 262 ? -6.906 -21.433 2.342 1.00 82.69 262 VAL A C 1
ATOM 2122 O O . VAL A 1 262 ? -6.397 -20.947 1.325 1.00 82.69 262 VAL A O 1
ATOM 2125 N N . VAL A 1 263 ? -8.210 -21.665 2.454 1.00 81.31 263 VAL A N 1
ATOM 2126 C CA . VAL A 1 263 ? -9.197 -21.327 1.426 1.00 81.31 263 VAL A CA 1
ATOM 2127 C C . VAL A 1 263 ? -9.859 -20.000 1.790 1.00 81.31 263 VAL A C 1
ATOM 2129 O O . VAL A 1 263 ? -10.174 -19.744 2.947 1.00 81.31 263 VAL A O 1
ATOM 2132 N N . THR A 1 264 ? -10.052 -19.126 0.807 1.00 76.94 264 THR A N 1
ATOM 2133 C CA . THR A 1 264 ? -10.741 -17.840 0.990 1.00 76.94 264 THR A CA 1
ATOM 2134 C C . THR A 1 264 ? -11.907 -17.789 0.026 1.00 76.94 264 THR A C 1
ATOM 2136 O O . THR A 1 264 ? -11.770 -18.234 -1.116 1.00 76.94 264 THR A O 1
ATOM 2139 N N . LEU A 1 265 ? -13.041 -17.286 0.501 1.00 71.69 265 LEU A N 1
ATOM 2140 C CA . LEU A 1 265 ? -14.174 -16.947 -0.353 1.00 71.69 265 LEU A CA 1
ATOM 2141 C C . LEU A 1 265 ? -13.863 -15.614 -1.041 1.00 71.69 265 LEU A C 1
ATOM 2143 O O . LEU A 1 265 ? -13.389 -14.690 -0.385 1.00 71.69 265 LEU A O 1
ATOM 2147 N N . ASN A 1 266 ? -14.069 -15.517 -2.349 1.00 66.94 266 ASN A N 1
ATOM 2148 C CA . ASN A 1 266 ? -13.878 -14.275 -3.097 1.00 66.94 266 ASN A CA 1
ATOM 2149 C C . ASN A 1 266 ? -15.188 -13.483 -3.200 1.00 66.94 266 ASN A C 1
ATOM 2151 O O . ASN A 1 266 ? -16.282 -14.050 -3.147 1.00 66.94 266 ASN A O 1
ATOM 2155 N N . GLU A 1 267 ? -15.081 -12.169 -3.405 1.00 56.22 267 GLU A N 1
ATOM 2156 C CA . GLU A 1 267 ? -16.221 -11.330 -3.783 1.00 56.22 267 GLU A CA 1
ATOM 2157 C C . GLU A 1 267 ? -16.761 -11.805 -5.145 1.00 56.22 267 GLU A C 1
ATOM 2159 O O . GLU A 1 267 ? -16.111 -11.633 -6.174 1.00 56.22 267 GLU A O 1
ATOM 2164 N N . GLY A 1 268 ? -17.927 -12.460 -5.136 1.00 56.38 268 GLY A N 1
ATOM 2165 C CA . GLY A 1 268 ? -18.557 -13.051 -6.324 1.00 56.38 268 GLY A CA 1
ATOM 2166 C C . GLY A 1 268 ? -18.580 -14.583 -6.362 1.00 56.38 268 GLY A C 1
ATOM 2167 O O . GLY A 1 268 ? -19.176 -15.143 -7.281 1.00 56.38 268 GLY A O 1
ATOM 2168 N N . ASP A 1 269 ? -17.986 -15.269 -5.380 1.00 61.88 269 ASP A N 1
ATOM 2169 C CA . ASP A 1 269 ? -18.177 -16.714 -5.225 1.00 61.88 269 ASP A CA 1
ATOM 2170 C C . ASP A 1 269 ? -19.657 -17.027 -4.917 1.00 61.88 269 ASP A C 1
ATOM 2172 O O . ASP A 1 269 ? -20.292 -16.356 -4.101 1.00 61.88 269 ASP A O 1
ATOM 2176 N N . ASP A 1 270 ? -20.208 -18.063 -5.560 1.00 57.34 270 ASP A N 1
ATOM 2177 C CA . ASP A 1 270 ? -21.573 -18.545 -5.305 1.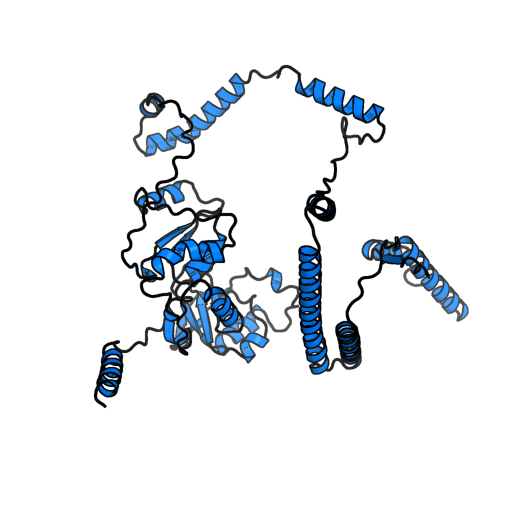00 57.34 270 ASP A CA 1
ATOM 2178 C C . ASP A 1 270 ? -21.745 -18.874 -3.810 1.00 57.34 270 ASP A C 1
ATOM 2180 O O . ASP A 1 270 ? -20.891 -19.534 -3.209 1.00 57.34 270 ASP A O 1
ATOM 2184 N N . HIS A 1 271 ? -22.867 -18.470 -3.207 1.00 60.66 271 HIS A N 1
ATOM 2185 C CA . HIS A 1 271 ? -23.241 -18.848 -1.841 1.00 60.66 271 HIS A CA 1
ATOM 2186 C C . HIS A 1 271 ? -23.179 -20.373 -1.628 1.00 60.66 271 HIS A C 1
ATOM 2188 O O . HIS A 1 271 ? -22.880 -20.835 -0.525 1.00 60.66 271 HIS A O 1
ATOM 2194 N N . MET A 1 272 ? -23.360 -21.165 -2.692 1.00 57.53 272 MET A N 1
ATOM 2195 C CA . MET A 1 272 ? -23.154 -22.616 -2.682 1.00 57.53 272 MET A CA 1
ATOM 2196 C C . MET A 1 272 ? -21.723 -23.043 -2.327 1.00 57.53 272 MET A C 1
ATOM 2198 O O . MET A 1 272 ? -21.550 -24.099 -1.723 1.00 57.53 272 MET A O 1
ATOM 2202 N N . ARG A 1 273 ? -20.693 -22.250 -2.646 1.00 65.75 273 ARG A N 1
ATOM 2203 C CA . ARG A 1 273 ? -19.292 -22.536 -2.292 1.00 65.75 273 ARG A CA 1
ATOM 2204 C C . ARG A 1 273 ? -19.066 -22.435 -0.785 1.00 65.75 273 ARG A C 1
ATOM 2206 O O . ARG A 1 273 ? -18.381 -23.279 -0.214 1.00 65.75 273 ARG A O 1
ATOM 2213 N N . ALA A 1 274 ? -19.701 -21.466 -0.125 1.00 63.19 274 ALA A N 1
ATOM 2214 C CA . ALA A 1 274 ? -19.698 -21.371 1.334 1.00 63.19 274 ALA A CA 1
ATOM 2215 C C . ALA A 1 274 ? -20.428 -22.565 1.975 1.00 63.19 274 ALA A C 1
ATOM 2217 O O . ALA A 1 274 ? -19.930 -23.141 2.941 1.00 63.19 274 ALA A O 1
ATOM 2218 N N . VAL A 1 275 ? -21.557 -22.995 1.395 1.00 57.59 275 VAL A N 1
ATOM 2219 C CA . VAL A 1 275 ? -22.301 -24.183 1.855 1.00 57.59 275 VAL A CA 1
ATOM 2220 C C . VAL A 1 275 ? -21.483 -25.468 1.682 1.00 57.59 275 VAL A C 1
ATOM 2222 O O . VAL A 1 275 ? -21.388 -26.259 2.618 1.00 57.59 275 VAL A O 1
ATOM 2225 N N . GLN A 1 276 ? -20.833 -25.665 0.532 1.00 61.84 276 GLN A N 1
ATOM 2226 C CA . GLN A 1 276 ? -19.932 -26.801 0.305 1.00 61.84 276 GLN A CA 1
ATOM 2227 C C . GLN A 1 276 ? -18.802 -26.839 1.335 1.00 61.84 276 GLN A C 1
ATOM 2229 O O . GLN A 1 276 ? -18.563 -27.885 1.927 1.00 61.84 276 GLN A O 1
ATOM 2234 N N . LEU A 1 277 ? -18.154 -25.701 1.601 1.00 64.12 277 LEU A N 1
ATOM 2235 C CA . LEU A 1 277 ? -17.083 -25.607 2.594 1.00 64.12 277 LEU A CA 1
ATOM 2236 C C . LEU A 1 277 ? -17.591 -25.846 4.023 1.00 64.12 277 LEU A C 1
ATOM 2238 O O . LEU A 1 277 ? -16.896 -26.483 4.810 1.00 64.12 277 LEU A O 1
ATOM 2242 N N . SER A 1 278 ? -18.821 -25.427 4.341 1.00 56.69 278 SER A N 1
ATOM 2243 C CA . SER A 1 278 ? -19.462 -25.722 5.631 1.00 56.69 278 SER A CA 1
ATOM 2244 C C . SER A 1 278 ? -19.719 -27.219 5.853 1.00 56.69 278 SER A C 1
ATOM 2246 O O . SER A 1 278 ? -19.699 -27.672 6.991 1.00 56.69 278 SER A O 1
ATOM 2248 N N . GLY A 1 279 ? -19.858 -28.017 4.785 1.00 57.66 279 GLY A N 1
ATOM 2249 C CA . GLY A 1 279 ? -19.931 -29.482 4.872 1.00 57.66 279 GLY A CA 1
ATOM 2250 C C . GLY A 1 279 ? -18.631 -30.152 5.339 1.00 57.66 279 GLY A C 1
ATOM 2251 O O . GLY A 1 279 ? -18.671 -31.276 5.832 1.00 57.66 279 GLY A O 1
ATOM 2252 N N . TYR A 1 280 ? -17.492 -29.461 5.221 1.00 61.50 280 TYR A N 1
ATOM 2253 C CA . TYR A 1 280 ? -16.172 -29.932 5.660 1.00 61.50 280 TYR A CA 1
ATOM 2254 C C . TYR A 1 280 ? -15.732 -29.340 7.008 1.00 61.50 280 TYR A C 1
ATOM 2256 O O . TYR A 1 280 ? -14.707 -29.758 7.544 1.00 61.50 280 TYR A O 1
ATOM 2264 N N . VAL A 1 281 ? -16.482 -28.378 7.561 1.00 65.94 281 VAL A N 1
ATOM 2265 C CA . VAL A 1 281 ? -16.172 -27.719 8.838 1.00 65.94 281 VAL A CA 1
ATOM 2266 C C . VAL A 1 281 ? -17.238 -28.105 9.869 1.00 65.94 281 VAL A C 1
ATOM 2268 O O . VAL A 1 281 ? -18.380 -27.661 9.753 1.00 65.94 281 VAL A O 1
ATOM 2271 N N . PRO A 1 282 ? -16.901 -28.916 10.889 1.00 64.25 282 PRO A N 1
ATOM 2272 C CA . PRO A 1 282 ? -17.860 -29.318 11.910 1.00 64.25 282 PRO A CA 1
ATOM 2273 C C . PRO A 1 282 ? -18.526 -28.116 12.610 1.00 64.25 282 PRO A C 1
ATOM 2275 O O . PRO A 1 282 ? -17.867 -27.093 12.838 1.00 64.25 282 PRO A O 1
ATOM 2278 N N . PRO A 1 283 ? -19.809 -28.228 13.012 1.00 56.88 283 PRO A N 1
ATOM 2279 C CA . PRO A 1 283 ? -20.498 -27.178 13.754 1.00 56.88 283 PRO A CA 1
ATOM 2280 C C . PRO A 1 283 ? -19.720 -26.773 15.011 1.00 56.88 283 PRO A C 1
ATOM 2282 O O . PRO A 1 283 ? -19.307 -27.623 15.797 1.00 56.88 283 PRO A O 1
ATOM 2285 N N . GLY A 1 284 ? -19.542 -25.466 15.212 1.00 64.75 284 GLY A N 1
ATOM 2286 C CA . GLY A 1 284 ? -18.830 -24.914 16.366 1.00 64.75 284 GLY A CA 1
ATOM 2287 C C . GLY A 1 284 ? -17.346 -24.624 16.136 1.00 64.75 284 GLY A C 1
ATOM 2288 O O . GLY A 1 284 ? -16.762 -23.957 16.974 1.00 64.75 284 GLY A O 1
ATOM 2289 N N . MET A 1 285 ? -16.747 -25.018 15.007 1.00 69.06 285 MET A N 1
ATOM 2290 C CA . MET A 1 285 ? -15.344 -24.721 14.667 1.00 69.06 285 MET A CA 1
ATOM 2291 C C . MET A 1 285 ? -15.173 -23.328 14.026 1.00 69.06 285 MET A C 1
ATOM 2293 O O . MET A 1 285 ? -14.649 -23.193 12.921 1.00 69.06 285 MET A O 1
ATOM 2297 N N . CYS A 1 286 ? -15.639 -22.274 14.703 1.00 70.56 286 CYS A N 1
ATOM 2298 C CA . CYS A 1 286 ? -15.510 -20.888 14.238 1.00 70.56 286 CYS A CA 1
ATOM 2299 C C . CYS A 1 286 ? -14.588 -20.086 15.163 1.00 70.56 286 CYS A C 1
ATOM 2301 O O . CYS A 1 286 ? -14.784 -20.065 16.378 1.00 70.56 286 CYS A O 1
ATOM 2303 N N . PHE A 1 287 ? -13.617 -19.375 14.586 1.00 72.94 287 PHE A N 1
ATOM 2304 C CA . PHE A 1 287 ? -12.697 -18.514 15.328 1.00 72.94 287 PHE A CA 1
ATOM 2305 C C . PHE A 1 287 ? -12.834 -17.061 14.867 1.00 72.94 287 PHE A C 1
ATOM 2307 O O . PHE A 1 287 ? -12.547 -16.738 13.716 1.00 72.94 287 PHE A O 1
ATOM 2314 N N . CYS A 1 288 ? -13.270 -16.182 15.769 1.00 72.75 288 CYS A N 1
ATOM 2315 C CA . CYS A 1 288 ? -13.383 -14.752 15.493 1.00 72.75 288 CYS A CA 1
ATOM 2316 C C . CYS A 1 288 ? -12.067 -14.043 15.826 1.00 72.75 288 CYS A C 1
ATOM 2318 O O . CYS A 1 288 ? -11.557 -14.176 16.939 1.00 72.75 288 CYS A O 1
ATOM 2320 N N . VAL A 1 289 ? -11.560 -13.254 14.882 1.00 73.56 289 VAL A N 1
ATOM 2321 C CA . VAL A 1 289 ? -10.410 -12.363 15.085 1.00 73.56 289 VAL A CA 1
ATOM 2322 C C . VAL A 1 289 ? -10.871 -10.935 15.356 1.00 73.56 289 VAL A C 1
ATOM 2324 O O . VAL A 1 289 ? -11.951 -10.529 14.930 1.00 73.56 289 VAL A O 1
ATOM 2327 N N . ASP A 1 290 ? -10.048 -10.164 16.065 1.00 75.62 290 ASP A N 1
ATOM 2328 C CA . ASP A 1 290 ? -10.323 -8.746 16.299 1.00 75.62 290 ASP A CA 1
ATOM 2329 C C . ASP A 1 290 ? -10.060 -7.926 15.025 1.00 75.62 290 ASP A C 1
ATOM 2331 O O . ASP A 1 290 ? -8.925 -7.821 14.552 1.00 75.62 290 ASP A O 1
ATOM 2335 N N . ASN A 1 291 ? -11.114 -7.322 14.474 1.00 73.56 291 ASN A N 1
ATOM 2336 C CA . ASN A 1 291 ? -11.062 -6.519 13.250 1.00 73.56 291 ASN A CA 1
ATOM 2337 C C . ASN A 1 291 ? -10.363 -5.160 13.424 1.00 73.56 291 ASN A C 1
ATOM 2339 O O . ASN A 1 291 ? -10.082 -4.497 12.427 1.00 73.56 291 ASN A O 1
ATOM 2343 N N . LEU A 1 292 ? -10.070 -4.733 14.658 1.00 75.69 292 LEU A N 1
ATOM 2344 C CA . LEU A 1 292 ? -9.283 -3.524 14.928 1.00 75.69 292 LEU A CA 1
ATOM 2345 C C . LEU A 1 292 ? -7.772 -3.766 14.801 1.00 75.69 292 LEU A C 1
ATOM 2347 O O . LEU A 1 292 ? -6.996 -2.812 14.709 1.00 75.69 292 LEU A O 1
ATOM 2351 N N . LEU A 1 293 ? -7.346 -5.031 14.797 1.00 77.50 293 LEU A N 1
ATOM 2352 C CA . LEU A 1 293 ? -5.945 -5.412 14.693 1.00 77.50 293 LEU A CA 1
ATOM 2353 C C . LEU A 1 293 ? -5.486 -5.509 13.238 1.00 77.50 293 LEU A C 1
ATOM 2355 O O . LEU A 1 293 ? -6.236 -5.870 12.333 1.00 77.50 293 LEU A O 1
ATOM 2359 N N . MET A 1 294 ? -4.199 -5.245 13.006 1.00 79.50 294 MET A N 1
ATOM 2360 C CA . MET A 1 294 ? -3.600 -5.475 11.691 1.00 79.50 294 MET A CA 1
ATOM 2361 C C . MET A 1 294 ? -3.554 -6.978 11.379 1.00 79.50 294 MET A C 1
ATOM 2363 O O . MET A 1 294 ? -3.348 -7.791 12.278 1.00 79.50 294 MET A O 1
ATOM 2367 N N . ALA A 1 295 ? -3.609 -7.354 10.096 1.00 79.81 295 ALA A N 1
ATOM 2368 C CA . ALA A 1 295 ? -3.609 -8.758 9.655 1.00 79.81 295 ALA A CA 1
ATOM 2369 C C . ALA A 1 295 ? -2.523 -9.633 10.318 1.00 79.81 295 ALA A C 1
ATOM 2371 O O . ALA A 1 295 ? -2.778 -10.768 10.697 1.00 79.81 295 ALA A O 1
ATOM 2372 N N . LYS A 1 296 ? -1.315 -9.096 10.530 1.00 76.50 296 LYS A N 1
ATOM 2373 C CA . LYS A 1 296 ? -0.214 -9.803 11.214 1.00 76.50 296 LYS A CA 1
ATOM 2374 C C . LYS A 1 296 ? -0.507 -10.108 12.689 1.00 76.50 296 LYS A C 1
ATOM 2376 O O . LYS A 1 296 ? -0.140 -11.166 13.184 1.00 76.50 296 LYS A O 1
ATOM 2381 N N . GLN A 1 297 ? -1.161 -9.182 13.385 1.00 76.38 297 GLN A N 1
ATOM 2382 C CA . GLN A 1 297 ? -1.566 -9.352 14.781 1.00 76.38 297 GLN A CA 1
ATOM 2383 C C . GLN A 1 297 ? -2.750 -10.321 14.890 1.00 76.38 297 GLN A C 1
ATOM 2385 O O . GLN A 1 297 ? -2.779 -11.143 15.799 1.00 76.38 297 GLN A O 1
ATOM 2390 N N . GLN A 1 298 ? -3.673 -10.292 13.924 1.00 80.06 298 GLN A N 1
ATOM 2391 C CA . GLN A 1 298 ? -4.761 -11.271 13.820 1.00 80.06 298 GLN A CA 1
ATOM 2392 C C . GLN A 1 298 ? -4.220 -12.695 13.618 1.00 80.06 298 GLN A C 1
ATOM 2394 O O . GLN A 1 298 ? -4.669 -13.620 14.290 1.00 80.06 298 GLN A O 1
ATOM 2399 N N . VAL A 1 299 ? -3.186 -12.874 12.780 1.00 76.19 299 VAL A N 1
ATOM 2400 C CA . VAL A 1 299 ? -2.471 -14.161 12.668 1.00 76.19 299 VAL A CA 1
ATOM 2401 C C . VAL A 1 299 ? -1.937 -14.600 14.025 1.00 76.19 299 VAL A C 1
ATOM 2403 O O . VAL A 1 299 ? -2.107 -15.756 14.380 1.00 76.19 299 VAL A O 1
ATOM 2406 N N . SER A 1 300 ? -1.359 -13.696 14.820 1.00 71.94 300 SER A N 1
ATOM 2407 C CA . SER A 1 300 ? -0.870 -14.030 16.164 1.00 71.94 300 SER A CA 1
ATOM 2408 C C . SER A 1 300 ? -1.977 -14.504 17.111 1.00 71.94 300 SER A C 1
ATOM 2410 O O . SER A 1 300 ? -1.698 -15.330 17.975 1.00 71.94 300 SER A O 1
ATOM 2412 N N . GLN A 1 301 ? -3.213 -14.014 16.971 1.00 72.56 301 GLN A N 1
ATOM 2413 C CA . GLN A 1 301 ? -4.353 -14.497 17.764 1.00 72.56 301 GLN A CA 1
ATOM 2414 C C . GLN A 1 301 ? -4.764 -15.913 17.360 1.00 72.56 301 GLN A C 1
ATOM 2416 O O . GLN A 1 301 ? -5.030 -16.740 18.228 1.00 72.56 301 GLN A O 1
ATOM 2421 N N . ILE A 1 302 ? -4.771 -16.194 16.055 1.00 72.56 302 ILE A N 1
ATOM 2422 C CA . ILE A 1 302 ? -5.046 -17.533 15.519 1.00 72.56 302 ILE A CA 1
ATOM 2423 C C . ILE A 1 302 ? -3.922 -18.497 15.914 1.00 72.56 302 ILE A C 1
ATOM 2425 O O . ILE A 1 302 ? -4.182 -19.644 16.246 1.00 72.56 302 ILE A O 1
ATOM 2429 N N . TRP A 1 303 ? -2.675 -18.023 15.901 1.00 66.50 303 TRP A N 1
ATOM 2430 C CA . TRP A 1 303 ? -1.466 -18.829 16.067 1.00 66.50 303 TRP A CA 1
ATOM 2431 C C . TRP A 1 303 ? -1.056 -19.046 17.529 1.00 66.50 303 TRP A C 1
ATOM 2433 O O . TRP A 1 303 ? -0.440 -20.057 17.856 1.00 66.50 303 TRP A O 1
ATOM 2443 N N . GLY A 1 304 ? -1.395 -18.114 18.424 1.00 59.97 304 GLY A N 1
ATOM 2444 C CA . GLY A 1 304 ? -1.043 -18.154 19.848 1.00 59.97 304 GLY A CA 1
ATOM 2445 C C . GLY A 1 304 ? -1.444 -19.446 20.580 1.00 59.97 304 GLY A C 1
ATOM 2446 O O . GLY A 1 304 ? -0.641 -19.946 21.367 1.00 59.97 304 GLY A O 1
ATOM 2447 N N . PRO A 1 305 ? -2.629 -20.033 20.322 1.00 58.00 305 PRO A N 1
ATOM 2448 C CA . PRO A 1 305 ? -3.004 -21.339 20.868 1.00 58.00 305 PRO A CA 1
ATOM 2449 C C . PRO A 1 305 ? -2.137 -22.506 20.359 1.00 58.00 305 PRO A C 1
ATOM 2451 O O . PRO A 1 305 ? -1.886 -23.444 21.110 1.00 58.00 305 PRO A O 1
ATOM 2454 N N . PHE A 1 306 ? -1.636 -22.437 19.121 1.00 53.53 306 PHE A N 1
ATOM 2455 C CA . PHE A 1 306 ? -0.864 -23.507 18.467 1.00 53.53 306 PHE A CA 1
ATOM 2456 C C . PHE A 1 306 ? 0.655 -23.408 18.685 1.00 53.53 306 PHE A C 1
ATOM 2458 O O . PHE A 1 306 ? 1.376 -24.392 18.535 1.00 53.53 306 PHE A O 1
ATOM 2465 N N . SER A 1 307 ? 1.170 -22.236 19.069 1.00 50.88 307 SER A N 1
ATOM 2466 C CA . SER A 1 307 ? 2.612 -21.971 19.198 1.00 50.88 307 SER A CA 1
ATOM 2467 C C . SER A 1 307 ? 3.302 -22.691 20.363 1.00 50.88 307 SER A C 1
ATOM 2469 O O . SER A 1 307 ? 4.530 -22.781 20.375 1.00 50.88 307 SER A O 1
ATOM 2471 N N . LYS A 1 308 ? 2.546 -23.247 21.321 1.00 45.66 308 LYS A N 1
ATOM 2472 C CA . LYS A 1 308 ? 3.100 -23.941 22.498 1.00 45.66 308 LYS A CA 1
ATOM 2473 C C . LYS A 1 308 ? 3.733 -25.308 22.204 1.00 45.66 308 LYS A C 1
ATOM 2475 O O . LYS A 1 308 ? 4.386 -25.845 23.092 1.00 45.66 308 LYS A O 1
ATOM 2480 N N . PHE A 1 309 ? 3.589 -25.859 20.995 1.00 43.22 309 PHE A N 1
ATOM 2481 C CA . PHE A 1 309 ? 3.941 -27.264 20.723 1.00 43.22 309 PHE A CA 1
ATOM 2482 C C . PHE A 1 309 ? 4.820 -27.500 19.485 1.00 43.22 309 PHE A C 1
ATOM 2484 O O . PHE A 1 309 ? 4.863 -28.598 18.939 1.00 43.22 309 PHE A O 1
ATOM 2491 N N . GLY A 1 310 ? 5.589 -26.487 19.085 1.00 45.81 310 GLY A N 1
ATOM 2492 C CA . GLY A 1 310 ? 6.514 -26.557 17.955 1.00 45.81 310 GLY A CA 1
ATOM 2493 C C . GLY A 1 310 ? 6.161 -25.479 16.948 1.00 45.81 310 GLY A C 1
ATOM 2494 O O . GLY A 1 310 ? 5.313 -25.686 16.087 1.00 45.81 310 GLY A O 1
ATOM 2495 N N . GLY A 1 311 ? 6.789 -24.308 17.099 1.00 48.19 311 GLY A N 1
ATOM 2496 C CA . GLY A 1 311 ? 6.601 -23.164 16.208 1.00 48.19 311 GLY A CA 1
ATOM 2497 C C . GLY A 1 311 ? 6.799 -23.527 14.737 1.00 48.19 311 GLY A C 1
ATOM 2498 O O . GLY A 1 311 ? 7.309 -24.602 14.410 1.00 48.19 311 GLY A O 1
ATOM 2499 N N . ALA A 1 312 ? 6.413 -22.624 13.832 1.00 47.25 312 ALA A N 1
ATOM 2500 C CA . ALA A 1 312 ? 6.734 -22.790 12.421 1.00 47.25 312 ALA A CA 1
ATOM 2501 C C . ALA A 1 312 ? 8.249 -22.937 12.262 1.00 47.25 312 ALA A C 1
ATOM 2503 O O . ALA A 1 312 ? 9.001 -21.962 12.264 1.00 47.25 312 ALA A O 1
ATOM 2504 N N . ARG A 1 313 ? 8.703 -24.184 12.120 1.00 51.38 313 ARG A N 1
ATOM 2505 C CA . ARG A 1 313 ? 10.057 -24.481 11.680 1.00 51.38 313 ARG A CA 1
ATOM 2506 C C . ARG A 1 313 ? 10.227 -23.774 10.330 1.00 51.38 313 ARG A C 1
ATOM 2508 O O . ARG A 1 313 ? 9.322 -23.825 9.499 1.00 51.38 313 ARG A O 1
ATOM 2515 N N . ILE A 1 314 ? 11.376 -23.135 10.103 1.00 46.78 314 ILE A N 1
ATOM 2516 C CA . ILE A 1 314 ? 11.757 -22.543 8.804 1.00 46.78 314 ILE A CA 1
ATOM 2517 C C . ILE A 1 314 ? 11.324 -23.377 7.577 1.00 46.78 314 ILE A C 1
ATOM 2519 O O . ILE A 1 314 ? 10.843 -22.750 6.634 1.00 46.78 314 ILE A O 1
ATOM 2523 N N . PRO A 1 315 ? 11.388 -24.730 7.570 1.00 49.19 315 PRO A N 1
ATOM 2524 C CA . PRO A 1 315 ? 10.860 -25.558 6.477 1.00 49.19 315 PRO A CA 1
ATOM 2525 C C . PRO A 1 315 ? 9.399 -25.336 6.070 1.00 49.19 315 PRO A C 1
ATOM 2527 O O . PRO A 1 315 ? 9.019 -25.746 4.980 1.00 49.19 315 PRO A O 1
ATOM 2530 N N . HIS A 1 316 ? 8.565 -24.702 6.894 1.00 61.12 316 HIS A N 1
ATOM 2531 C CA . HIS A 1 316 ? 7.170 -24.435 6.539 1.00 61.12 316 HIS A CA 1
ATOM 2532 C C . HIS A 1 316 ? 6.968 -23.101 5.813 1.00 61.12 316 HIS A C 1
ATOM 2534 O O . HIS A 1 316 ? 5.941 -22.919 5.154 1.00 61.12 316 HIS A O 1
ATOM 2540 N N . ILE A 1 317 ? 7.941 -22.184 5.876 1.00 69.81 317 ILE A N 1
ATOM 2541 C CA . ILE A 1 317 ? 7.852 -20.896 5.185 1.00 69.81 317 ILE A CA 1
ATOM 2542 C C . ILE A 1 317 ? 7.911 -21.148 3.677 1.00 69.81 317 ILE A C 1
ATOM 2544 O O . ILE A 1 317 ? 8.849 -21.770 3.193 1.00 69.81 317 ILE A O 1
ATOM 2548 N N . PHE A 1 318 ? 6.910 -20.654 2.946 1.00 70.75 318 PHE A N 1
ATOM 2549 C CA . PHE A 1 318 ? 6.698 -20.936 1.518 1.00 70.75 318 PHE A CA 1
ATOM 2550 C C . PHE A 1 318 ? 6.402 -22.394 1.160 1.00 70.75 318 PHE A C 1
ATOM 2552 O O . PHE A 1 318 ? 6.324 -22.692 -0.023 1.00 70.75 318 PHE A O 1
ATOM 2559 N N . SER A 1 319 ? 6.108 -23.281 2.117 1.00 75.62 319 SER A N 1
ATOM 2560 C CA . SER A 1 319 ? 5.573 -24.615 1.778 1.00 75.62 319 SER A CA 1
ATOM 2561 C C . SER A 1 319 ? 4.248 -24.550 1.001 1.00 75.62 319 SER A C 1
ATOM 2563 O O . SER A 1 319 ? 3.874 -25.505 0.326 1.00 75.62 319 SER A O 1
ATOM 2565 N N . ARG A 1 320 ? 3.558 -23.401 1.051 1.00 82.00 320 ARG A N 1
ATOM 2566 C CA . ARG A 1 320 ? 2.414 -23.062 0.201 1.00 82.00 320 ARG A CA 1
ATOM 2567 C C . ARG A 1 320 ? 2.546 -21.668 -0.386 1.00 82.00 320 ARG A C 1
ATOM 2569 O O . ARG A 1 320 ? 3.126 -20.767 0.222 1.00 82.00 320 ARG A O 1
ATOM 2576 N N . CYS A 1 321 ? 1.980 -21.484 -1.571 1.00 84.88 321 CYS A N 1
ATOM 2577 C CA . CYS A 1 321 ? 1.971 -20.224 -2.288 1.00 84.88 321 CYS A CA 1
ATOM 2578 C C . CYS A 1 321 ? 1.078 -19.217 -1.555 1.00 84.88 321 CYS A C 1
ATOM 2580 O O . CYS A 1 321 ? -0.135 -19.429 -1.460 1.00 84.88 321 CYS A O 1
ATOM 2582 N N . PRO A 1 322 ? 1.610 -18.061 -1.109 1.00 83.19 322 PRO A N 1
ATOM 2583 C CA . PRO A 1 322 ? 0.799 -17.036 -0.454 1.00 83.19 322 PRO A CA 1
ATOM 2584 C C . PRO A 1 322 ? -0.343 -16.491 -1.322 1.00 83.19 322 PRO A C 1
ATOM 2586 O O . PRO A 1 322 ? -1.302 -15.933 -0.793 1.00 83.19 322 PRO A O 1
ATOM 2589 N N . MET A 1 323 ? -0.241 -16.633 -2.649 1.00 83.50 323 MET A N 1
ATOM 2590 C CA . MET A 1 323 ? -1.230 -16.119 -3.597 1.00 83.50 323 MET A CA 1
ATOM 2591 C C . MET A 1 323 ? -2.324 -17.141 -3.915 1.00 83.50 323 MET A C 1
ATOM 2593 O O . MET A 1 323 ? -3.496 -16.796 -3.812 1.00 83.50 323 MET A O 1
ATOM 2597 N N . CYS A 1 324 ? -1.968 -18.383 -4.260 1.00 84.31 324 CYS A N 1
ATOM 2598 C CA . CYS A 1 324 ? -2.933 -19.390 -4.722 1.00 84.31 324 CYS A CA 1
ATOM 2599 C C . CYS A 1 324 ? -3.044 -20.647 -3.846 1.00 84.31 324 CYS A C 1
ATOM 2601 O O . CYS A 1 324 ? -3.808 -21.534 -4.200 1.00 84.31 324 CYS A O 1
ATOM 2603 N N . ASN A 1 325 ? -2.329 -20.729 -2.716 1.00 84.62 325 ASN A N 1
ATOM 2604 C CA . ASN A 1 325 ? -2.326 -21.873 -1.786 1.00 84.62 325 ASN A CA 1
ATOM 2605 C C . ASN A 1 325 ? -1.697 -23.182 -2.320 1.00 84.62 325 ASN A C 1
ATOM 2607 O O . ASN A 1 325 ? -1.658 -24.179 -1.599 1.00 84.62 325 ASN A O 1
ATOM 2611 N N . GLU A 1 326 ? -1.179 -23.168 -3.552 1.00 85.62 326 GLU A N 1
ATOM 2612 C CA . GLU A 1 326 ? -0.470 -24.290 -4.182 1.00 85.62 326 GLU A CA 1
ATOM 2613 C C . GLU A 1 326 ? 0.792 -24.673 -3.397 1.00 85.62 326 GLU A C 1
ATOM 2615 O O . GLU A 1 326 ? 1.523 -23.794 -2.945 1.00 85.62 326 GLU A O 1
ATOM 2620 N N . SER A 1 327 ? 1.062 -25.967 -3.249 1.00 84.88 327 SER A N 1
ATOM 2621 C CA . SER A 1 327 ? 2.254 -26.488 -2.567 1.00 84.88 327 SER A CA 1
ATOM 2622 C C . SER A 1 327 ? 3.384 -26.865 -3.521 1.00 84.88 327 SER A C 1
ATOM 2624 O O . SER A 1 327 ? 4.520 -27.017 -3.081 1.00 84.88 327 SER A O 1
ATOM 2626 N N . ASN A 1 328 ? 3.092 -27.028 -4.813 1.00 85.94 328 ASN A N 1
ATOM 2627 C CA . ASN A 1 328 ? 4.099 -27.403 -5.795 1.00 85.94 328 ASN A CA 1
ATOM 2628 C C . ASN A 1 328 ? 4.912 -26.191 -6.292 1.00 85.94 328 ASN A C 1
ATOM 2630 O O . ASN A 1 328 ? 4.357 -25.221 -6.829 1.00 85.94 328 ASN A O 1
ATOM 2634 N N . TYR A 1 329 ? 6.235 -26.278 -6.143 1.00 86.94 329 TYR A N 1
ATOM 2635 C CA . TYR A 1 329 ? 7.198 -25.304 -6.646 1.00 86.94 329 TYR A CA 1
ATOM 2636 C C . TYR A 1 329 ? 8.225 -25.985 -7.540 1.00 86.94 329 TYR A C 1
ATOM 2638 O O . TYR A 1 329 ? 8.749 -27.036 -7.192 1.00 86.94 329 TYR A O 1
ATOM 2646 N N . ILE A 1 330 ? 8.534 -25.335 -8.656 1.00 87.75 330 ILE A N 1
ATOM 2647 C CA . ILE A 1 330 ? 9.603 -25.711 -9.577 1.00 87.75 330 ILE A CA 1
ATOM 2648 C C . ILE A 1 330 ? 10.833 -24.893 -9.194 1.00 87.75 330 ILE A C 1
ATOM 2650 O O . ILE A 1 330 ? 10.737 -23.669 -9.028 1.00 87.75 330 ILE A O 1
ATOM 2654 N N . HIS A 1 331 ? 11.971 -25.553 -9.012 1.00 87.69 331 HIS A N 1
ATOM 2655 C CA . HIS A 1 331 ? 13.209 -24.898 -8.614 1.00 87.69 331 HIS A CA 1
ATOM 2656 C C . HIS A 1 331 ? 14.036 -24.577 -9.855 1.00 87.69 331 HIS A C 1
ATOM 2658 O O . HIS A 1 331 ? 14.366 -25.461 -10.631 1.00 87.69 331 HIS A O 1
ATOM 2664 N N . VAL A 1 332 ? 14.363 -23.306 -10.072 1.00 88.81 332 VAL A N 1
ATOM 2665 C CA . VAL A 1 332 ? 14.966 -22.848 -11.331 1.00 88.81 332 VAL A CA 1
ATOM 2666 C C . VAL A 1 332 ? 16.234 -22.052 -11.041 1.00 88.81 332 VAL A C 1
ATOM 2668 O O . VAL A 1 332 ? 16.267 -21.254 -10.096 1.00 88.81 332 VAL A O 1
ATOM 2671 N N . GLN A 1 333 ? 17.263 -22.252 -11.868 1.00 88.19 333 GLN A N 1
ATOM 2672 C CA . GLN A 1 333 ? 18.465 -21.419 -11.873 1.00 88.19 333 GLN A CA 1
ATOM 2673 C C . GLN A 1 333 ? 18.221 -20.031 -12.481 1.00 88.19 333 GLN A C 1
ATOM 2675 O O . GLN A 1 333 ? 17.221 -19.766 -13.155 1.00 88.19 333 GLN A O 1
ATOM 2680 N N . ASP A 1 334 ? 19.127 -19.105 -12.184 1.00 86.75 334 ASP A N 1
ATOM 2681 C CA . ASP A 1 334 ? 19.049 -17.728 -12.652 1.00 86.75 334 ASP A CA 1
ATOM 2682 C C . ASP A 1 334 ? 19.194 -17.593 -14.165 1.00 86.75 334 ASP A C 1
ATOM 2684 O O . ASP A 1 334 ? 18.524 -16.743 -14.740 1.00 86.75 334 ASP A O 1
ATOM 2688 N N . ASP A 1 335 ? 20.011 -18.422 -14.810 1.00 86.75 335 ASP A N 1
ATOM 2689 C CA . ASP A 1 335 ? 20.263 -18.399 -16.253 1.00 86.75 335 ASP A CA 1
ATOM 2690 C C . ASP A 1 335 ? 19.000 -18.669 -17.088 1.00 86.75 335 ASP A C 1
ATOM 2692 O O . ASP A 1 335 ? 18.666 -17.889 -17.986 1.00 86.75 335 ASP A O 1
ATOM 2696 N N . GLU A 1 336 ? 18.250 -19.713 -16.746 1.00 87.62 336 GLU A N 1
ATOM 2697 C CA . GLU A 1 336 ? 17.007 -20.093 -17.416 1.00 87.62 336 GLU A CA 1
ATOM 2698 C C . GLU A 1 336 ? 15.937 -19.004 -17.246 1.00 87.62 336 GLU A C 1
ATOM 2700 O O . GLU A 1 336 ? 15.289 -18.559 -18.203 1.00 87.62 336 GLU A O 1
ATOM 2705 N N . LEU A 1 337 ? 15.787 -18.492 -16.021 1.00 86.69 337 LEU A N 1
ATOM 2706 C CA . LEU A 1 337 ? 14.814 -17.444 -15.731 1.00 86.69 337 LEU A CA 1
ATOM 2707 C C . LEU A 1 337 ? 15.213 -16.095 -16.354 1.00 86.69 337 LEU A C 1
ATOM 2709 O O . LEU A 1 337 ? 14.342 -15.356 -16.821 1.00 86.69 337 LEU A O 1
ATOM 2713 N N . LEU A 1 338 ? 16.510 -15.779 -16.402 1.00 85.38 338 LEU A N 1
ATOM 2714 C CA . LEU A 1 338 ? 17.058 -14.585 -17.045 1.00 85.38 338 LEU A CA 1
ATOM 2715 C C . LEU A 1 338 ? 16.873 -14.637 -18.563 1.00 85.38 338 LEU A C 1
ATOM 2717 O O . LEU A 1 338 ? 16.536 -13.615 -19.165 1.00 85.38 338 LEU A O 1
ATOM 2721 N N . SER A 1 339 ? 17.042 -15.807 -19.181 1.00 84.94 339 SER A N 1
ATOM 2722 C CA . SER A 1 339 ? 16.770 -16.027 -20.606 1.00 84.94 339 SER A CA 1
ATOM 2723 C C . SER A 1 339 ? 15.310 -15.708 -20.939 1.00 84.94 339 SER A C 1
ATOM 2725 O O . SER A 1 339 ? 15.022 -14.882 -21.814 1.00 84.94 339 SER A O 1
ATOM 2727 N N . LEU A 1 340 ? 14.370 -16.262 -20.164 1.00 84.12 340 LEU A N 1
ATOM 2728 C CA . LEU A 1 340 ? 12.941 -15.980 -20.313 1.00 84.12 340 LEU A CA 1
ATOM 2729 C C . LEU A 1 340 ? 12.617 -14.503 -20.048 1.00 84.12 340 LEU A C 1
ATOM 2731 O O . LEU A 1 340 ? 11.877 -13.880 -20.813 1.00 84.12 340 LEU A O 1
ATOM 2735 N N . TRP A 1 341 ? 13.191 -13.909 -19.001 1.00 84.44 341 TRP A N 1
ATOM 2736 C CA . TRP A 1 341 ? 12.982 -12.497 -18.681 1.00 84.44 341 TRP A CA 1
ATOM 2737 C C . TRP A 1 341 ? 13.487 -11.573 -19.797 1.00 84.44 341 TRP A C 1
ATOM 2739 O O . TRP A 1 341 ? 12.773 -10.664 -20.223 1.00 84.44 341 TRP A O 1
ATOM 2749 N N . THR A 1 342 ? 14.674 -11.843 -20.337 1.00 81.12 342 THR A N 1
ATOM 2750 C CA . THR A 1 342 ? 15.260 -11.077 -21.447 1.00 81.12 342 THR A CA 1
ATOM 2751 C C . THR A 1 342 ? 14.409 -11.197 -22.709 1.00 81.12 342 THR A C 1
ATOM 2753 O O . THR A 1 342 ? 14.175 -10.197 -23.383 1.00 81.12 342 THR A O 1
ATOM 2756 N N . LYS A 1 343 ? 13.880 -12.394 -22.992 1.00 80.69 343 LYS A N 1
ATOM 2757 C CA . LYS A 1 343 ? 13.022 -12.664 -24.153 1.00 80.69 343 LYS A CA 1
ATOM 2758 C C . LYS A 1 343 ? 11.676 -11.936 -24.096 1.00 80.69 343 LYS A C 1
ATOM 2760 O O . LYS A 1 343 ? 11.227 -11.420 -25.115 1.00 80.69 343 LYS A O 1
ATOM 2765 N N . PHE A 1 344 ? 11.009 -11.927 -22.939 1.00 76.44 344 PHE A N 1
ATOM 2766 C CA . PHE A 1 344 ? 9.635 -11.415 -22.815 1.00 76.44 344 PHE A CA 1
ATOM 2767 C C . PHE A 1 344 ? 9.534 -9.980 -22.281 1.00 76.44 344 PHE A C 1
ATOM 2769 O O . PHE A 1 344 ? 8.533 -9.306 -22.530 1.00 76.44 344 PHE A O 1
ATOM 2776 N N . VAL A 1 345 ? 10.532 -9.507 -21.531 1.00 74.75 345 VAL A N 1
ATOM 2777 C CA . VAL A 1 345 ? 10.527 -8.176 -20.900 1.00 74.75 345 VAL A CA 1
ATOM 2778 C C . VAL A 1 345 ? 11.584 -7.265 -21.522 1.00 74.75 345 VAL A C 1
ATOM 2780 O O . VAL A 1 345 ? 11.247 -6.148 -21.915 1.00 74.75 345 VAL A O 1
ATOM 2783 N N . GLY A 1 346 ? 12.822 -7.749 -21.648 1.00 63.59 346 GLY A N 1
ATOM 2784 C CA . GLY A 1 346 ? 13.950 -6.995 -22.200 1.00 63.59 346 GLY A CA 1
ATOM 2785 C C . GLY A 1 346 ? 14.487 -5.886 -21.278 1.00 63.59 346 GLY A C 1
ATOM 2786 O O . GLY A 1 346 ? 13.824 -5.435 -20.343 1.00 63.59 346 GLY A O 1
ATOM 2787 N N . PHE A 1 347 ? 15.714 -5.428 -21.550 1.00 58.94 347 PHE A N 1
ATOM 2788 C CA . PHE A 1 347 ? 16.404 -4.397 -20.755 1.00 58.94 347 PHE A CA 1
ATOM 2789 C C . PHE A 1 347 ? 15.849 -2.971 -20.957 1.00 58.94 347 PHE A C 1
ATOM 2791 O O . PHE A 1 347 ? 16.039 -2.124 -20.087 1.00 58.94 347 PHE A O 1
ATOM 2798 N N . ASP A 1 348 ? 15.120 -2.723 -22.052 1.00 48.62 348 ASP A N 1
ATOM 2799 C CA . ASP A 1 348 ? 14.545 -1.414 -22.420 1.00 48.62 348 ASP A CA 1
ATOM 2800 C C . ASP A 1 348 ? 13.156 -1.137 -21.810 1.00 48.62 348 ASP A C 1
ATOM 2802 O O . ASP A 1 348 ? 12.517 -0.122 -22.106 1.00 48.62 348 ASP A O 1
ATOM 2806 N N . ALA A 1 349 ? 12.644 -2.022 -20.949 1.00 52.66 349 ALA A N 1
ATOM 2807 C CA . ALA A 1 349 ? 11.351 -1.818 -20.308 1.00 52.66 349 ALA A CA 1
ATOM 2808 C C . ALA A 1 349 ? 11.404 -0.631 -19.325 1.00 52.66 349 ALA A C 1
ATOM 2810 O O . ALA A 1 349 ? 11.905 -0.734 -18.205 1.00 52.66 349 ALA A O 1
ATOM 2811 N N . ASP A 1 350 ? 10.838 0.504 -19.738 1.00 50.31 350 ASP A N 1
ATOM 2812 C CA . ASP A 1 350 ? 10.770 1.728 -18.942 1.00 50.31 350 ASP A CA 1
ATOM 2813 C C . ASP A 1 350 ? 10.129 1.449 -17.561 1.00 50.31 350 ASP A C 1
ATOM 2815 O O . ASP A 1 350 ? 9.002 0.943 -17.458 1.00 50.31 350 ASP A O 1
ATOM 2819 N N . MET A 1 351 ? 10.858 1.755 -16.480 1.00 50.06 351 MET A N 1
ATOM 2820 C CA . MET A 1 351 ? 10.590 1.289 -15.105 1.00 50.06 351 MET A CA 1
ATOM 2821 C C . MET A 1 351 ? 9.251 1.805 -14.534 1.00 50.06 351 MET A C 1
ATOM 2823 O O . MET A 1 351 ? 8.721 1.258 -13.566 1.00 50.06 351 MET A O 1
ATOM 2827 N N . LYS A 1 352 ? 8.660 2.830 -15.168 1.00 47.34 352 LYS A N 1
ATOM 2828 C CA . LYS A 1 352 ? 7.310 3.352 -14.877 1.00 47.34 352 LYS A CA 1
ATOM 2829 C C . LYS A 1 352 ? 6.179 2.462 -15.418 1.00 47.34 352 LYS A C 1
ATOM 2831 O O . LYS A 1 352 ? 5.065 2.515 -14.900 1.00 47.34 352 LYS A O 1
ATOM 2836 N N . THR A 1 353 ? 6.454 1.633 -16.422 1.00 47.06 353 THR A N 1
ATOM 2837 C CA . THR A 1 353 ? 5.482 0.755 -17.103 1.00 47.06 353 THR A CA 1
ATOM 2838 C C . THR A 1 353 ? 5.397 -0.631 -16.461 1.00 47.06 353 THR A C 1
ATOM 2840 O O . THR A 1 353 ? 4.340 -1.261 -16.477 1.00 47.06 353 THR A O 1
ATOM 2843 N N . ILE A 1 354 ? 6.489 -1.088 -15.839 1.00 48.09 354 ILE A N 1
ATOM 2844 C CA . ILE A 1 354 ? 6.616 -2.410 -15.201 1.00 48.09 354 ILE A CA 1
ATOM 2845 C C . ILE A 1 354 ? 5.613 -2.579 -14.045 1.00 48.09 354 ILE A C 1
ATOM 2847 O O . ILE A 1 354 ? 4.970 -3.619 -13.926 1.00 48.09 354 ILE A O 1
ATOM 2851 N N . GLY A 1 355 ? 5.353 -1.516 -13.272 1.00 44.22 355 GLY A N 1
ATOM 2852 C CA . GLY A 1 355 ? 4.389 -1.544 -12.163 1.00 44.22 355 GLY A CA 1
ATOM 2853 C C . GLY A 1 355 ? 2.939 -1.865 -12.561 1.00 44.22 355 GLY A C 1
ATOM 2854 O O . GLY A 1 355 ? 2.176 -2.328 -11.716 1.00 44.22 355 GLY A O 1
ATOM 2855 N N . LYS A 1 356 ? 2.559 -1.672 -13.837 1.00 45.25 356 LYS A N 1
ATOM 2856 C CA . LYS A 1 356 ? 1.226 -2.017 -14.374 1.00 45.25 356 LYS A CA 1
ATOM 2857 C C . LYS A 1 356 ? 1.155 -3.418 -15.003 1.00 45.25 356 LYS A C 1
ATOM 2859 O O . LYS A 1 356 ? 0.054 -3.914 -15.209 1.00 45.25 356 LYS A O 1
ATOM 2864 N N . LYS A 1 357 ? 2.293 -4.073 -15.282 1.00 48.25 357 LYS A N 1
ATOM 2865 C CA . LYS A 1 357 ? 2.371 -5.405 -15.923 1.00 48.25 357 LYS A CA 1
ATOM 2866 C C . LYS A 1 357 ? 2.385 -6.584 -14.936 1.00 48.25 357 LYS A C 1
ATOM 2868 O O . LYS A 1 357 ? 2.441 -7.726 -15.366 1.00 48.25 357 LYS A O 1
ATOM 2873 N N . ASN A 1 358 ? 2.282 -6.350 -13.625 1.00 52.75 358 ASN A N 1
ATOM 2874 C CA . ASN A 1 358 ? 2.405 -7.387 -12.580 1.00 52.75 358 ASN A CA 1
ATOM 2875 C C . ASN A 1 358 ? 1.388 -8.553 -12.637 1.00 52.75 358 ASN A C 1
ATOM 2877 O O . ASN A 1 358 ? 1.507 -9.482 -11.835 1.00 52.75 358 ASN A O 1
ATOM 2881 N N . SER A 1 359 ? 0.426 -8.514 -13.563 1.00 58.59 359 SER A N 1
ATOM 2882 C CA . SER A 1 359 ? -0.564 -9.572 -13.803 1.00 58.59 359 SER A CA 1
ATOM 2883 C C . SER A 1 359 ? -0.352 -10.349 -15.110 1.00 58.59 359 SER A C 1
ATOM 2885 O O . SER A 1 359 ? -1.116 -11.272 -15.373 1.00 58.59 359 SER A O 1
ATOM 2887 N N . THR A 1 360 ? 0.634 -10.010 -15.953 1.00 72.88 360 THR A N 1
ATOM 2888 C CA . THR A 1 360 ? 0.883 -10.775 -17.189 1.00 72.88 360 THR A CA 1
ATOM 2889 C C . THR A 1 360 ? 1.524 -12.120 -16.858 1.00 72.88 360 THR A C 1
ATOM 2891 O O . THR A 1 360 ? 2.621 -12.155 -16.293 1.00 72.88 360 THR A O 1
ATOM 2894 N N . VAL A 1 361 ? 0.839 -13.203 -17.226 1.00 82.50 361 VAL A N 1
ATOM 2895 C CA . VAL A 1 361 ? 1.301 -14.588 -17.089 1.00 82.50 361 VAL A CA 1
ATOM 2896 C C . VAL A 1 361 ? 1.733 -15.089 -18.463 1.00 82.50 361 VAL A C 1
ATOM 2898 O O . VAL A 1 361 ? 0.938 -15.089 -19.401 1.00 82.50 361 VAL A O 1
ATOM 2901 N N . TYR A 1 362 ? 2.986 -15.512 -18.578 1.00 83.62 362 TYR A N 1
ATOM 2902 C CA . TYR A 1 362 ? 3.530 -16.170 -19.764 1.00 83.62 362 TYR A CA 1
ATOM 2903 C C . TYR A 1 362 ? 3.480 -17.679 -19.560 1.00 83.62 362 TYR A C 1
ATOM 2905 O O . TYR A 1 362 ? 3.674 -18.132 -18.441 1.00 83.62 362 TYR A O 1
ATOM 2913 N N . HIS A 1 363 ? 3.232 -18.448 -20.614 1.00 86.50 363 HIS A N 1
ATOM 2914 C CA . HIS A 1 363 ? 3.320 -19.903 -20.549 1.00 86.50 363 HIS A CA 1
ATOM 2915 C C . HIS A 1 363 ? 4.580 -20.345 -21.278 1.00 86.50 363 HIS A C 1
ATOM 2917 O O . HIS A 1 363 ? 4.722 -20.097 -22.477 1.00 86.50 363 HIS A O 1
ATOM 2923 N N . CYS A 1 364 ? 5.512 -20.936 -20.539 1.00 85.38 364 CYS A N 1
ATOM 2924 C CA . CYS A 1 364 ? 6.849 -21.242 -21.029 1.00 85.38 364 CYS A CA 1
ATOM 2925 C C . CYS A 1 364 ? 7.241 -22.667 -20.653 1.00 85.38 364 CYS A C 1
ATOM 2927 O O . CYS A 1 364 ? 6.807 -23.185 -19.623 1.00 85.38 364 CYS A O 1
ATOM 2929 N N . SER A 1 365 ? 8.099 -23.272 -21.468 1.00 88.06 365 SER A N 1
ATOM 2930 C CA . SER A 1 365 ? 8.858 -24.442 -21.039 1.00 88.06 365 SER A CA 1
ATOM 2931 C C . SER A 1 365 ? 10.023 -23.980 -20.170 1.00 88.06 365 SER A C 1
ATOM 2933 O O . SER A 1 365 ? 10.661 -22.979 -20.504 1.00 88.06 365 SER A O 1
ATOM 2935 N N . ILE A 1 366 ? 10.256 -24.666 -19.055 1.00 88.25 366 ILE A N 1
ATOM 2936 C CA . ILE A 1 366 ? 11.315 -24.329 -18.105 1.00 88.25 366 ILE A CA 1
ATOM 2937 C C . ILE A 1 366 ? 11.985 -25.588 -17.572 1.00 88.25 366 ILE A C 1
ATOM 2939 O O . ILE A 1 366 ? 11.316 -26.589 -17.300 1.00 88.25 366 ILE A O 1
ATOM 2943 N N . THR A 1 367 ? 13.300 -25.524 -17.419 1.00 88.62 367 THR A N 1
ATOM 2944 C CA . THR A 1 367 ? 14.094 -26.623 -16.866 1.00 88.62 367 THR A CA 1
ATOM 2945 C C . THR A 1 367 ? 14.297 -26.418 -15.364 1.00 88.62 367 THR A C 1
ATOM 2947 O O . THR A 1 367 ? 14.745 -25.354 -14.935 1.00 88.62 367 THR A O 1
ATOM 2950 N N . ASP A 1 368 ? 13.949 -27.419 -14.554 1.00 87.50 368 ASP A N 1
ATOM 2951 C CA . ASP A 1 368 ? 14.270 -27.432 -13.122 1.00 87.50 368 ASP A CA 1
ATOM 2952 C C . ASP A 1 368 ? 15.785 -27.642 -12.922 1.00 87.50 368 ASP A C 1
ATOM 2954 O O . ASP A 1 368 ? 16.482 -28.184 -13.779 1.00 87.50 368 ASP A O 1
ATOM 2958 N N . MET A 1 369 ? 16.299 -27.262 -11.760 1.00 83.00 369 MET A N 1
ATOM 2959 C CA . MET A 1 369 ? 17.634 -27.597 -11.269 1.00 83.00 369 MET A CA 1
ATOM 2960 C C . MET A 1 369 ? 17.970 -29.095 -11.307 1.00 83.00 369 MET A C 1
ATOM 2962 O O . MET A 1 369 ? 19.136 -29.430 -11.504 1.00 83.00 369 MET A O 1
ATOM 2966 N N . ASP A 1 370 ? 16.978 -29.981 -11.182 1.00 83.62 370 ASP A N 1
ATOM 2967 C CA . ASP A 1 370 ? 17.146 -31.435 -11.357 1.00 83.62 370 ASP A CA 1
ATOM 2968 C C . ASP A 1 370 ? 17.295 -31.867 -12.837 1.00 83.62 370 ASP A C 1
ATOM 2970 O O . ASP A 1 370 ? 17.388 -33.060 -13.137 1.00 83.62 370 ASP A O 1
ATOM 2974 N N . GLY A 1 371 ? 17.262 -30.929 -13.790 1.00 81.62 371 GLY A N 1
ATOM 2975 C CA . GLY A 1 371 ? 17.312 -31.206 -15.229 1.00 81.62 371 GLY A CA 1
ATOM 2976 C C . GLY A 1 371 ? 15.990 -31.714 -15.814 1.00 81.62 371 GLY A C 1
ATOM 2977 O O . GLY A 1 371 ? 15.965 -32.244 -16.926 1.00 81.62 371 GLY A O 1
ATOM 2978 N N . ARG A 1 372 ? 14.879 -31.586 -15.077 1.00 86.56 372 ARG A N 1
ATOM 2979 C CA . ARG A 1 372 ? 13.540 -31.964 -15.553 1.00 86.56 372 ARG A CA 1
ATOM 2980 C C . ARG A 1 372 ? 12.919 -30.819 -16.340 1.00 86.56 372 ARG A C 1
ATOM 2982 O O . ARG A 1 372 ? 12.868 -29.692 -15.860 1.00 86.56 372 ARG A O 1
ATOM 2989 N N . ASN A 1 373 ? 12.389 -31.124 -17.519 1.00 87.00 373 ASN A N 1
ATOM 2990 C CA . ASN A 1 373 ? 11.675 -30.147 -18.335 1.00 87.00 373 ASN A CA 1
ATOM 2991 C C . ASN A 1 373 ? 10.201 -30.092 -17.933 1.00 87.00 373 ASN A C 1
ATOM 2993 O O . ASN A 1 373 ? 9.511 -31.112 -17.922 1.00 87.00 373 ASN A O 1
ATOM 2997 N N . HIS A 1 374 ? 9.715 -28.890 -17.650 1.00 87.31 374 HIS A N 1
ATOM 2998 C CA . HIS A 1 374 ? 8.313 -28.610 -17.381 1.00 87.31 374 HIS A CA 1
ATOM 2999 C C . HIS A 1 374 ? 7.745 -27.795 -18.539 1.00 87.31 374 HIS A C 1
ATOM 3001 O O . HIS A 1 374 ? 8.177 -26.671 -18.782 1.00 87.31 374 HIS A O 1
ATOM 3007 N N . GLU A 1 375 ? 6.782 -28.356 -19.267 1.00 86.88 375 GLU A N 1
ATOM 3008 C CA . GLU A 1 375 ? 6.131 -27.678 -20.390 1.00 86.88 375 GLU A CA 1
ATOM 3009 C C . GLU A 1 375 ? 4.922 -26.856 -19.933 1.00 86.88 375 GLU A C 1
ATOM 3011 O O . GLU A 1 375 ? 4.224 -27.218 -18.986 1.00 86.88 375 GLU A O 1
ATOM 3016 N N . ASN A 1 376 ? 4.648 -25.762 -20.651 1.00 86.44 376 ASN A N 1
ATOM 3017 C CA . ASN A 1 376 ? 3.453 -24.930 -20.470 1.00 86.44 376 ASN A CA 1
ATOM 3018 C C . ASN A 1 376 ? 3.254 -24.403 -19.031 1.00 86.44 376 ASN A C 1
ATOM 3020 O O . ASN A 1 376 ? 2.133 -24.324 -18.527 1.00 86.44 376 ASN A O 1
ATOM 3024 N N . VAL A 1 377 ? 4.342 -24.027 -18.359 1.00 87.25 377 VAL A N 1
ATOM 3025 C CA . VAL A 1 377 ? 4.294 -23.512 -16.988 1.00 87.25 377 VAL A CA 1
ATOM 3026 C C . VAL A 1 377 ? 3.898 -22.035 -17.004 1.00 87.25 377 VAL A C 1
ATOM 3028 O O . VAL A 1 377 ? 4.516 -21.264 -17.745 1.00 87.25 377 VAL A O 1
ATOM 3031 N N . PRO A 1 378 ? 2.910 -21.595 -16.200 1.00 89.00 378 PRO A N 1
ATOM 3032 C CA . PRO A 1 378 ? 2.612 -20.176 -16.043 1.00 89.00 378 PRO A CA 1
ATOM 3033 C C . PRO A 1 378 ? 3.768 -19.476 -15.312 1.00 89.00 378 PRO A C 1
ATOM 3035 O O . PRO A 1 378 ? 4.237 -19.967 -14.293 1.00 89.00 378 PRO A O 1
ATOM 3038 N N . ILE A 1 379 ? 4.218 -18.311 -15.784 1.00 88.00 379 ILE A N 1
ATOM 3039 C CA . ILE A 1 379 ? 5.340 -17.547 -15.211 1.00 88.00 379 ILE A CA 1
ATOM 3040 C C . ILE A 1 379 ? 5.043 -16.048 -15.248 1.00 88.00 379 ILE A C 1
ATOM 3042 O O . ILE A 1 379 ? 4.698 -15.478 -16.283 1.00 88.00 379 ILE A O 1
ATOM 3046 N N . GLN A 1 380 ? 5.225 -15.375 -14.113 1.00 87.44 380 GLN A N 1
ATOM 3047 C CA . GLN A 1 380 ? 5.039 -13.932 -13.969 1.00 87.44 380 GLN A CA 1
ATOM 3048 C C . GLN A 1 380 ? 6.388 -13.202 -13.925 1.00 87.44 380 GLN A C 1
ATOM 3050 O O . GLN A 1 380 ? 6.999 -13.058 -12.868 1.00 87.44 380 GLN A O 1
ATOM 3055 N N . LEU A 1 381 ? 6.829 -12.699 -15.083 1.00 76.62 381 LEU A N 1
ATOM 3056 C CA . LEU A 1 381 ? 8.151 -12.076 -15.288 1.00 76.62 381 LEU A CA 1
ATOM 3057 C C . LEU A 1 381 ? 8.191 -10.552 -15.063 1.00 76.62 381 LEU A C 1
ATOM 3059 O O . LEU A 1 381 ? 9.253 -9.937 -15.069 1.00 76.62 381 LEU A O 1
ATOM 3063 N N . ALA A 1 382 ? 7.050 -9.904 -14.836 1.00 65.69 382 ALA A N 1
ATOM 3064 C CA . ALA A 1 382 ? 7.000 -8.448 -14.675 1.00 65.69 382 ALA A CA 1
ATOM 3065 C C . ALA A 1 382 ? 7.529 -7.945 -13.315 1.00 65.69 382 ALA A C 1
ATOM 3067 O O . ALA A 1 382 ? 7.718 -6.747 -13.142 1.00 65.69 382 ALA A O 1
ATOM 3068 N N . ALA A 1 383 ? 7.777 -8.831 -12.346 1.00 64.12 383 ALA A N 1
ATOM 3069 C CA . ALA A 1 383 ? 8.190 -8.443 -10.995 1.00 64.12 383 ALA A CA 1
ATOM 3070 C C . ALA A 1 383 ? 9.715 -8.275 -10.812 1.00 64.12 383 ALA A C 1
ATOM 3072 O O . ALA A 1 383 ? 10.146 -7.892 -9.723 1.00 64.12 383 ALA A O 1
ATOM 3073 N N . PHE A 1 384 ? 10.529 -8.568 -11.834 1.00 69.06 384 PHE A N 1
ATOM 3074 C CA . PHE A 1 384 ? 11.993 -8.554 -11.726 1.00 69.06 384 PHE A CA 1
ATOM 3075 C C . PHE A 1 384 ? 12.605 -7.214 -12.141 1.00 69.06 384 PHE A C 1
ATOM 3077 O O . PHE A 1 384 ? 12.168 -6.579 -13.101 1.00 69.06 384 PHE A O 1
ATOM 3084 N N . THR A 1 385 ? 13.667 -6.819 -11.438 1.00 70.31 385 THR A N 1
ATOM 3085 C CA . THR A 1 385 ? 14.647 -5.838 -11.919 1.00 70.31 385 THR A CA 1
ATOM 3086 C C . THR A 1 385 ? 15.938 -6.572 -12.298 1.00 70.31 385 THR A C 1
ATOM 3088 O O . THR A 1 385 ? 16.223 -7.610 -11.695 1.00 70.31 385 THR A O 1
ATOM 3091 N N . PRO A 1 386 ? 16.763 -6.043 -13.225 1.00 68.88 386 PRO A N 1
ATOM 3092 C CA . PRO A 1 386 ? 18.034 -6.675 -13.609 1.00 68.88 386 PRO A CA 1
ATOM 3093 C C . PRO A 1 386 ? 18.948 -7.006 -12.415 1.00 68.88 386 PRO A C 1
ATOM 3095 O O . PRO A 1 386 ? 19.583 -8.052 -12.378 1.00 68.88 386 PRO A O 1
ATOM 3098 N N . GLN A 1 387 ? 18.919 -6.162 -11.379 1.00 73.25 387 GLN A N 1
ATOM 3099 C CA . GLN A 1 387 ? 19.693 -6.313 -10.140 1.00 73.25 387 GLN A CA 1
ATOM 3100 C C . GLN A 1 387 ? 19.387 -7.599 -9.357 1.00 73.25 387 GLN A C 1
ATOM 3102 O O . GLN A 1 387 ? 20.207 -8.028 -8.545 1.00 73.25 387 GLN A O 1
ATOM 3107 N N . VAL A 1 388 ? 18.205 -8.201 -9.548 1.00 78.69 388 VAL A N 1
ATOM 3108 C CA . VAL A 1 388 ? 17.838 -9.455 -8.874 1.00 78.69 388 VAL A CA 1
ATOM 3109 C C . VAL A 1 388 ? 18.726 -10.595 -9.373 1.00 78.69 388 VAL A C 1
ATOM 3111 O O . VAL A 1 388 ? 19.270 -11.327 -8.553 1.00 78.69 388 VAL A O 1
ATOM 3114 N N . PHE A 1 389 ? 18.942 -10.688 -10.685 1.00 81.75 389 PHE A N 1
ATOM 3115 C CA . PHE A 1 389 ? 19.760 -11.737 -11.304 1.00 81.75 389 PHE A CA 1
ATOM 3116 C C . PHE A 1 389 ? 21.265 -11.578 -11.020 1.00 81.75 389 PHE A C 1
ATOM 3118 O O . PHE A 1 389 ? 22.012 -12.544 -11.098 1.00 81.75 389 PHE A O 1
ATOM 3125 N N . GLU A 1 390 ? 21.729 -10.387 -10.624 1.00 79.94 390 GLU A N 1
ATOM 3126 C CA . GLU A 1 390 ? 23.130 -10.173 -10.216 1.00 79.94 390 GLU A CA 1
ATOM 3127 C C . GLU A 1 390 ? 23.473 -10.844 -8.874 1.00 79.94 390 GLU A C 1
ATOM 3129 O O . GLU A 1 390 ? 24.618 -11.230 -8.643 1.00 79.94 390 GLU A O 1
ATOM 3134 N N . HIS A 1 391 ? 22.492 -10.962 -7.974 1.00 79.50 391 HIS A N 1
ATOM 3135 C CA . HIS A 1 391 ? 22.718 -11.361 -6.579 1.00 79.50 391 HIS A CA 1
ATOM 3136 C C . HIS A 1 391 ? 22.057 -12.692 -6.209 1.00 79.50 391 HIS A C 1
ATOM 3138 O O . HIS A 1 391 ? 22.394 -13.269 -5.175 1.00 79.50 391 HIS A O 1
ATOM 3144 N N . ILE A 1 392 ? 21.100 -13.163 -7.009 1.00 82.31 392 ILE A N 1
ATOM 3145 C CA . ILE A 1 392 ? 20.265 -14.327 -6.715 1.00 82.31 392 ILE A CA 1
ATOM 3146 C C . ILE A 1 392 ? 20.464 -15.374 -7.803 1.00 82.31 392 ILE A C 1
ATOM 3148 O O . ILE A 1 392 ? 20.229 -15.094 -8.972 1.00 82.31 392 ILE A O 1
ATOM 3152 N N . ARG A 1 393 ? 20.857 -16.583 -7.391 1.00 84.25 393 ARG A N 1
ATOM 3153 C CA . ARG A 1 393 ? 21.123 -17.723 -8.286 1.00 84.25 393 ARG A CA 1
ATOM 3154 C C . ARG A 1 393 ? 19.990 -18.746 -8.362 1.00 84.25 393 ARG A C 1
ATOM 3156 O O . ARG A 1 393 ? 19.971 -19.581 -9.251 1.00 84.25 393 ARG A O 1
ATOM 3163 N N . GLN A 1 394 ? 19.076 -18.724 -7.395 1.00 86.00 394 GLN A N 1
ATOM 3164 C CA . GLN A 1 394 ? 18.062 -19.763 -7.215 1.00 86.00 394 GLN A CA 1
ATOM 3165 C C . GLN A 1 394 ? 16.684 -19.140 -7.030 1.00 86.00 394 GLN A C 1
ATOM 3167 O O . GLN A 1 394 ? 16.508 -18.213 -6.230 1.00 86.00 394 GLN A O 1
ATOM 3172 N N . PHE A 1 395 ? 15.690 -19.676 -7.729 1.00 87.56 395 PHE A N 1
ATOM 3173 C CA . PHE A 1 395 ? 14.318 -19.182 -7.718 1.00 87.56 395 PHE A CA 1
ATOM 3174 C C . PHE A 1 395 ? 13.321 -20.324 -7.515 1.00 87.56 395 PHE A C 1
ATOM 3176 O O . PHE A 1 395 ? 13.520 -21.439 -7.983 1.00 87.56 395 PHE A O 1
ATOM 3183 N N . LEU A 1 396 ? 12.221 -20.026 -6.826 1.00 86.00 396 LEU A N 1
ATOM 3184 C CA . LEU A 1 396 ? 11.087 -20.927 -6.633 1.00 86.00 396 LEU A CA 1
ATOM 3185 C C . LEU A 1 396 ? 9.901 -20.413 -7.445 1.00 86.00 396 LEU A C 1
ATOM 3187 O O . LEU A 1 396 ? 9.352 -19.348 -7.150 1.00 86.00 396 LEU A O 1
ATOM 3191 N N . LEU A 1 397 ? 9.492 -21.172 -8.452 1.00 88.19 397 LEU A N 1
ATOM 3192 C CA . LEU A 1 397 ? 8.359 -20.868 -9.313 1.00 88.19 397 LEU A CA 1
ATOM 3193 C C . LEU A 1 397 ? 7.137 -21.670 -8.865 1.00 88.19 397 LEU A C 1
ATOM 3195 O O . LEU A 1 397 ? 7.157 -22.894 -8.857 1.00 88.19 397 LEU A O 1
ATOM 3199 N N . CYS A 1 398 ? 6.050 -20.996 -8.503 1.00 88.38 398 CYS A N 1
ATOM 3200 C CA . CYS A 1 398 ? 4.801 -21.677 -8.175 1.00 88.38 398 CYS A CA 1
ATOM 3201 C C . CYS A 1 398 ? 4.159 -22.264 -9.440 1.00 88.38 398 CYS A C 1
ATOM 3203 O O . CYS A 1 398 ? 3.779 -21.504 -10.332 1.00 88.38 398 CYS A O 1
ATOM 3205 N N . ALA A 1 399 ? 3.952 -23.583 -9.472 1.00 87.50 399 ALA A N 1
ATOM 3206 C CA . ALA A 1 399 ? 3.388 -24.277 -10.632 1.00 87.50 399 ALA A CA 1
ATOM 3207 C C . ALA A 1 399 ? 1.937 -23.861 -10.954 1.00 87.50 399 ALA A C 1
ATOM 3209 O O . ALA A 1 399 ? 1.521 -23.912 -12.106 1.00 87.50 399 ALA A O 1
ATOM 3210 N N . GLY A 1 400 ? 1.166 -23.420 -9.951 1.00 86.06 400 GLY A N 1
ATOM 3211 C CA . GLY A 1 400 ? -0.244 -23.058 -10.126 1.00 86.06 400 GLY A CA 1
ATOM 3212 C C . GLY A 1 400 ? -0.471 -21.640 -10.661 1.00 86.06 400 GLY A C 1
ATOM 3213 O O . GLY A 1 400 ? -1.244 -21.443 -11.592 1.00 86.06 400 GLY A O 1
ATOM 3214 N N . CYS A 1 401 ? 0.174 -20.625 -10.069 1.00 86.62 401 CYS A N 1
ATOM 3215 C CA . CYS A 1 401 ? -0.062 -19.217 -10.441 1.00 86.62 401 CYS A CA 1
ATOM 3216 C C . CYS A 1 401 ? 1.106 -18.539 -11.165 1.00 86.62 401 CYS A C 1
ATOM 3218 O O . CYS A 1 401 ? 0.977 -17.390 -11.598 1.00 86.62 401 CYS A O 1
ATOM 3220 N N . GLY A 1 402 ? 2.259 -19.201 -11.250 1.00 86.38 402 GLY A N 1
ATOM 3221 C CA . GLY A 1 402 ? 3.451 -18.669 -11.898 1.00 86.38 402 GLY A CA 1
ATOM 3222 C C . GLY A 1 402 ? 4.166 -17.551 -11.157 1.00 86.38 402 GLY A C 1
ATOM 3223 O O . GLY A 1 402 ? 5.015 -16.866 -11.727 1.00 86.38 402 GLY A O 1
ATOM 3224 N N . LYS A 1 403 ? 3.825 -17.314 -9.887 1.00 86.69 403 LYS A N 1
ATOM 3225 C CA . LYS A 1 403 ? 4.583 -16.388 -9.042 1.00 86.69 403 LYS A CA 1
ATOM 3226 C C . LYS A 1 403 ? 5.968 -16.951 -8.757 1.00 86.69 403 LYS A C 1
ATOM 3228 O O . LYS A 1 403 ? 6.097 -18.122 -8.409 1.00 86.69 403 LYS A O 1
ATOM 3233 N N . VAL A 1 404 ? 6.968 -16.079 -8.836 1.00 86.25 404 VAL A N 1
ATOM 3234 C CA . VAL A 1 404 ? 8.357 -16.417 -8.532 1.00 86.25 404 VAL A CA 1
ATOM 3235 C C . VAL A 1 404 ? 8.766 -15.832 -7.185 1.00 86.25 404 VAL A C 1
ATOM 3237 O O . VAL A 1 404 ? 8.484 -14.668 -6.887 1.00 86.25 404 VAL A O 1
ATOM 3240 N N . TYR A 1 405 ? 9.438 -16.648 -6.380 1.00 83.62 405 TYR A N 1
ATOM 3241 C CA . TYR A 1 405 ? 9.941 -16.330 -5.050 1.00 83.62 405 TYR A CA 1
ATOM 3242 C C . TYR A 1 405 ? 11.446 -16.592 -4.982 1.00 83.62 405 TYR A C 1
ATOM 3244 O O . TYR A 1 405 ? 11.966 -17.453 -5.685 1.00 83.62 405 TYR A O 1
ATOM 3252 N N . TRP A 1 406 ? 12.154 -15.850 -4.133 1.00 82.69 406 TRP A N 1
ATOM 3253 C CA . TRP A 1 406 ? 13.586 -16.037 -3.912 1.00 82.69 406 TRP A CA 1
ATOM 3254 C C . TRP A 1 406 ? 14.014 -15.555 -2.526 1.00 82.69 406 TRP A C 1
ATOM 3256 O O . TRP A 1 406 ? 13.352 -14.724 -1.890 1.00 82.69 406 TRP A O 1
ATOM 3266 N N . GLU A 1 407 ? 15.144 -16.069 -2.054 1.00 75.12 407 GLU A N 1
ATOM 3267 C CA . GLU A 1 407 ? 15.781 -15.641 -0.818 1.00 75.12 407 GLU A CA 1
ATOM 3268 C C . GLU A 1 407 ? 16.479 -14.295 -1.032 1.00 75.12 407 GLU A C 1
ATOM 3270 O O . GLU A 1 407 ? 17.513 -14.195 -1.676 1.00 75.12 407 GLU A O 1
ATOM 3275 N N . GLY A 1 408 ? 15.901 -13.222 -0.495 1.00 71.25 408 GLY A N 1
ATOM 3276 C CA . GLY A 1 408 ? 16.483 -11.885 -0.583 1.00 71.25 408 GLY A CA 1
ATOM 3277 C C . GLY A 1 408 ? 16.071 -10.993 0.580 1.00 71.25 408 GLY A C 1
ATOM 3278 O O . GLY A 1 408 ? 15.425 -11.432 1.534 1.00 71.25 408 GLY A O 1
ATOM 3279 N N . SER A 1 409 ? 16.381 -9.697 0.486 1.00 64.38 409 SER A N 1
ATOM 3280 C CA . SER A 1 409 ? 16.073 -8.725 1.551 1.00 64.38 409 SER A CA 1
ATOM 3281 C C . SER A 1 409 ? 14.591 -8.704 1.960 1.00 64.38 409 SER A C 1
ATOM 3283 O O . SER A 1 409 ? 14.274 -8.428 3.118 1.00 64.38 409 SER A O 1
ATOM 3285 N N . HIS A 1 410 ? 13.673 -9.030 1.042 1.00 63.41 410 HIS A N 1
ATOM 3286 C CA . HIS A 1 410 ? 12.250 -9.161 1.346 1.00 63.41 410 HIS A CA 1
ATOM 3287 C C . HIS A 1 410 ? 11.967 -10.325 2.303 1.00 63.41 410 HIS A C 1
ATOM 3289 O O . HIS A 1 410 ? 11.273 -10.123 3.298 1.00 63.41 410 HIS A O 1
ATOM 3295 N N . LEU A 1 411 ? 12.558 -11.498 2.064 1.00 67.31 411 LEU A N 1
ATOM 3296 C CA . LEU A 1 411 ? 12.432 -12.654 2.947 1.00 67.31 411 LEU A CA 1
ATOM 3297 C C . LEU A 1 411 ? 13.005 -12.357 4.334 1.00 67.31 411 LEU A C 1
ATOM 3299 O O . LEU A 1 411 ? 12.345 -12.634 5.330 1.00 67.31 411 LEU A O 1
ATOM 3303 N N . SER A 1 412 ? 14.171 -11.712 4.419 1.00 67.19 412 SER A N 1
ATOM 3304 C CA . SER A 1 412 ? 14.759 -11.317 5.708 1.00 67.19 412 SER A CA 1
ATOM 3305 C C . SER A 1 412 ? 13.861 -10.344 6.479 1.00 67.19 412 SER A C 1
ATOM 3307 O O . SER A 1 412 ? 13.701 -10.470 7.693 1.00 67.19 412 SER A O 1
ATOM 3309 N N . ARG A 1 413 ? 13.211 -9.396 5.786 1.00 68.81 413 ARG A N 1
ATOM 3310 C CA . ARG A 1 413 ? 12.230 -8.478 6.395 1.00 68.81 413 ARG A CA 1
ATOM 3311 C C . ARG A 1 413 ? 10.966 -9.202 6.850 1.00 68.81 413 ARG A C 1
ATOM 3313 O O . ARG A 1 413 ? 10.432 -8.867 7.902 1.00 68.81 413 ARG A O 1
ATOM 3320 N N . VAL A 1 414 ? 10.488 -10.171 6.074 1.00 67.44 414 VAL A N 1
ATOM 3321 C CA . VAL A 1 414 ? 9.327 -10.995 6.427 1.00 67.44 414 VAL A CA 1
ATOM 3322 C C . VAL A 1 414 ? 9.646 -11.867 7.644 1.00 67.44 414 VAL A C 1
ATOM 3324 O O . VAL A 1 414 ? 8.889 -11.814 8.607 1.00 67.44 414 VAL A O 1
ATOM 3327 N N . LYS A 1 415 ? 10.800 -12.550 7.664 1.00 68.75 415 LYS A N 1
ATOM 3328 C CA . LYS A 1 415 ? 11.317 -13.306 8.819 1.00 68.75 415 LYS A CA 1
ATOM 3329 C C . LYS A 1 415 ? 11.382 -12.417 10.067 1.00 68.75 415 LYS A C 1
ATOM 3331 O O . LYS A 1 415 ? 10.743 -12.733 11.062 1.00 68.75 415 LYS A O 1
ATOM 3336 N N . LYS A 1 416 ? 12.038 -11.250 9.985 1.00 70.81 416 LYS A N 1
ATOM 3337 C CA . LYS A 1 416 ? 12.140 -10.281 11.097 1.00 70.81 416 LYS A CA 1
ATOM 3338 C C . LYS A 1 416 ? 10.782 -9.740 11.557 1.00 70.81 416 LYS A C 1
ATOM 3340 O O . LYS A 1 416 ? 10.583 -9.469 12.735 1.00 70.81 416 LYS A O 1
ATOM 3345 N N . SER A 1 417 ? 9.849 -9.541 10.629 1.00 68.31 417 SER A N 1
ATOM 3346 C CA . SER A 1 417 ? 8.506 -9.066 10.961 1.00 68.31 417 SER A CA 1
ATOM 3347 C C . SER A 1 417 ? 7.628 -10.158 11.570 1.00 68.31 417 SER A C 1
ATOM 3349 O O . SER A 1 417 ? 6.677 -9.807 12.257 1.00 68.31 417 SER A O 1
ATOM 3351 N N . MET A 1 418 ? 7.881 -11.434 11.273 1.00 66.62 418 MET A N 1
ATOM 3352 C CA . MET A 1 418 ? 7.087 -12.567 11.759 1.00 66.62 418 MET A CA 1
ATOM 3353 C C . MET A 1 418 ? 7.673 -13.214 13.009 1.00 66.62 418 MET A C 1
ATOM 3355 O O . MET A 1 418 ? 6.910 -13.758 13.796 1.00 66.62 418 MET A O 1
ATOM 3359 N N . SER A 1 419 ? 8.976 -13.069 13.259 1.00 65.56 419 SER A N 1
ATOM 3360 C CA . SER A 1 419 ? 9.635 -13.561 14.477 1.00 65.56 419 SER A CA 1
ATOM 3361 C C . SER A 1 419 ? 9.079 -12.947 15.767 1.00 65.56 419 SER A C 1
ATOM 3363 O O . SER A 1 419 ? 9.299 -13.475 16.846 1.00 65.56 419 SER A O 1
ATOM 3365 N N . GLN A 1 420 ? 8.361 -11.823 15.666 1.00 62.53 420 GLN A N 1
ATOM 3366 C CA . GLN A 1 420 ? 7.646 -11.195 16.784 1.00 62.53 420 GLN A CA 1
ATOM 3367 C C . GLN A 1 420 ? 6.348 -11.927 17.165 1.00 62.53 420 GLN A C 1
ATOM 3369 O O . GLN A 1 420 ? 5.810 -11.681 18.238 1.00 62.53 420 GLN A O 1
ATOM 3374 N N . TYR A 1 421 ? 5.835 -12.789 16.285 1.00 60.22 421 TYR A N 1
ATOM 3375 C CA . TYR A 1 421 ? 4.513 -13.413 16.403 1.00 60.22 421 TYR A CA 1
ATOM 3376 C C . TYR A 1 421 ? 4.562 -14.947 16.304 1.00 60.22 421 TYR A C 1
ATOM 3378 O O . TYR A 1 421 ? 3.635 -15.623 16.743 1.00 60.22 421 TYR A O 1
ATOM 3386 N N . VAL A 1 422 ? 5.636 -15.502 15.736 1.00 60.59 422 VAL A N 1
ATOM 3387 C CA . VAL A 1 422 ? 5.865 -16.940 15.557 1.00 60.59 422 VAL A CA 1
ATOM 3388 C C . VAL A 1 422 ? 7.320 -17.252 15.911 1.00 60.59 422 VAL A C 1
ATOM 3390 O O . VAL A 1 422 ? 8.217 -16.537 15.465 1.00 60.59 422 VAL A O 1
ATOM 3393 N N . ASP A 1 423 ? 7.564 -18.318 16.684 1.00 53.91 423 ASP A N 1
ATOM 3394 C CA . ASP A 1 423 ? 8.921 -18.822 16.950 1.00 53.91 423 ASP A CA 1
ATOM 3395 C C . ASP A 1 423 ? 9.518 -19.392 15.654 1.00 53.91 423 ASP A C 1
ATOM 3397 O O . ASP A 1 423 ? 9.277 -20.542 15.282 1.00 53.91 423 ASP A O 1
ATOM 3401 N N . VAL A 1 424 ? 10.244 -18.547 14.922 1.00 55.91 424 VAL A N 1
ATOM 3402 C CA . VAL A 1 424 ? 11.015 -18.931 13.739 1.00 55.91 424 VAL A CA 1
ATOM 3403 C C . VAL A 1 424 ? 12.426 -19.257 14.218 1.00 55.91 424 VAL A C 1
ATOM 3405 O O . VAL A 1 424 ? 13.301 -18.390 14.223 1.00 55.91 424 VAL A O 1
ATOM 3408 N N . ARG A 1 425 ? 12.661 -20.501 14.651 1.00 52.59 425 ARG A N 1
ATOM 3409 C CA . ARG A 1 425 ? 14.012 -20.940 15.037 1.00 52.59 425 ARG A CA 1
ATOM 3410 C C . ARG A 1 425 ? 14.952 -20.798 13.848 1.00 52.59 425 ARG A C 1
ATOM 3412 O O . ARG A 1 425 ? 14.752 -21.432 12.813 1.00 52.59 425 ARG A O 1
ATOM 3419 N N . ASN A 1 426 ? 15.959 -19.948 14.012 1.00 46.69 426 ASN A N 1
ATOM 3420 C CA . ASN A 1 426 ? 16.880 -19.514 12.972 1.00 46.69 426 ASN A CA 1
ATOM 3421 C C . ASN A 1 426 ? 17.912 -20.612 12.662 1.00 46.69 426 ASN A C 1
ATOM 3423 O O . ASN A 1 426 ? 19.081 -20.490 13.004 1.00 46.69 426 ASN A O 1
ATOM 3427 N N . ASN A 1 427 ? 17.484 -21.718 12.055 1.00 51.03 427 ASN A N 1
ATOM 3428 C CA . ASN A 1 427 ? 18.436 -22.656 11.477 1.00 51.03 427 ASN A CA 1
ATOM 3429 C C . ASN A 1 427 ? 19.028 -21.996 10.224 1.00 51.03 427 ASN A C 1
ATOM 3431 O O . ASN A 1 427 ? 18.280 -21.616 9.326 1.00 51.03 427 ASN A O 1
ATOM 3435 N N . ASN A 1 428 ? 20.356 -21.871 10.147 1.00 46.09 428 ASN A N 1
ATOM 3436 C CA . ASN A 1 428 ? 21.116 -21.307 9.013 1.00 46.09 428 ASN A CA 1
ATOM 3437 C C . ASN A 1 428 ? 20.964 -22.104 7.690 1.00 46.09 428 ASN A C 1
ATOM 3439 O O . ASN A 1 428 ? 21.794 -22.002 6.789 1.00 46.09 428 ASN A O 1
ATOM 3443 N N . LYS A 1 429 ? 19.925 -22.932 7.559 1.00 52.34 429 LYS A N 1
ATOM 3444 C CA . LYS A 1 429 ? 19.637 -23.745 6.380 1.00 52.34 429 LYS A CA 1
ATOM 3445 C C . LYS A 1 429 ? 18.829 -22.894 5.393 1.00 52.34 429 LYS A C 1
ATOM 3447 O O . LYS A 1 429 ? 17.843 -22.265 5.779 1.00 52.34 429 LYS A O 1
ATOM 3452 N N . SER A 1 430 ? 19.267 -22.842 4.131 1.00 59.34 430 SER A N 1
ATOM 3453 C CA . SER A 1 430 ? 18.575 -22.063 3.093 1.00 59.34 430 SER A CA 1
ATOM 3454 C C . SER A 1 430 ? 17.138 -22.572 2.910 1.00 59.34 430 SER A C 1
ATOM 3456 O O . SER A 1 430 ? 16.846 -23.753 3.154 1.00 59.34 430 SER A O 1
ATOM 3458 N N . ILE A 1 431 ? 16.222 -21.688 2.492 1.00 64.00 431 ILE A N 1
ATOM 3459 C CA . ILE A 1 431 ? 14.823 -22.089 2.245 1.00 64.00 431 ILE A CA 1
ATOM 3460 C C . ILE A 1 431 ? 14.725 -23.186 1.179 1.00 64.00 431 ILE A C 1
ATOM 3462 O O . ILE A 1 431 ? 13.850 -24.042 1.259 1.00 64.00 431 ILE A O 1
ATOM 3466 N N . TYR A 1 432 ? 15.675 -23.202 0.244 1.00 65.12 432 TYR A N 1
ATOM 3467 C CA . TYR A 1 432 ? 15.752 -24.158 -0.853 1.00 65.12 432 TYR A CA 1
ATOM 3468 C C . TYR A 1 432 ? 16.054 -25.574 -0.341 1.00 65.12 432 TYR A C 1
ATOM 3470 O O . TYR A 1 432 ? 15.370 -26.517 -0.718 1.00 65.12 432 TYR A O 1
ATOM 3478 N N . LYS A 1 433 ? 16.980 -25.724 0.620 1.00 56.41 433 LYS A N 1
ATOM 3479 C CA . LYS A 1 433 ? 17.279 -27.029 1.248 1.00 56.41 433 LYS A CA 1
ATOM 3480 C C . LYS A 1 433 ? 16.130 -27.564 2.102 1.00 56.41 433 LYS A C 1
ATOM 3482 O O . LYS A 1 433 ? 15.952 -28.768 2.226 1.00 56.41 433 LYS A O 1
ATOM 3487 N N . SER A 1 434 ? 15.343 -26.669 2.694 1.00 54.56 434 SER A N 1
ATOM 3488 C CA . SER A 1 434 ? 14.254 -27.052 3.597 1.00 54.56 434 SER A CA 1
ATOM 3489 C C . SER A 1 434 ? 13.005 -27.571 2.864 1.00 54.56 434 SER A C 1
ATOM 3491 O O . SER A 1 434 ? 12.211 -28.291 3.465 1.00 54.56 434 SER A O 1
ATOM 3493 N N . LEU A 1 435 ? 12.836 -27.224 1.582 1.00 54.50 435 LEU A N 1
ATOM 3494 C CA . LEU A 1 435 ? 11.725 -27.670 0.728 1.00 54.50 435 LEU A CA 1
ATOM 3495 C C . LEU A 1 435 ? 11.988 -29.028 0.050 1.00 54.50 435 LEU A C 1
ATOM 3497 O O . LEU A 1 435 ? 11.034 -29.724 -0.280 1.00 54.50 435 LEU A O 1
ATOM 3501 N N . LEU A 1 436 ? 13.257 -29.426 -0.102 1.00 50.19 436 LEU A N 1
ATOM 3502 C CA . LEU A 1 436 ? 13.681 -30.651 -0.800 1.00 50.19 436 LEU A CA 1
ATOM 3503 C C . LEU A 1 436 ? 13.565 -31.940 0.031 1.00 50.19 436 LEU A C 1
ATOM 3505 O O . LEU A 1 436 ? 13.845 -33.020 -0.473 1.00 50.19 436 LEU A O 1
ATOM 3509 N N . GLY A 1 437 ? 13.161 -31.860 1.303 1.00 49.22 437 GLY A N 1
ATOM 3510 C CA . GLY A 1 437 ? 13.008 -33.056 2.139 1.00 49.22 437 GLY A CA 1
ATOM 3511 C C . GLY A 1 437 ? 14.318 -33.791 2.454 1.00 49.22 437 GLY A C 1
ATOM 3512 O O . GLY A 1 437 ? 14.263 -34.913 2.945 1.00 49.22 437 GLY A O 1
ATOM 3513 N N . GLU A 1 438 ? 15.483 -33.171 2.236 1.00 37.34 438 GLU A N 1
ATOM 3514 C CA . GLU A 1 438 ? 16.785 -33.688 2.674 1.00 37.34 438 GLU A CA 1
ATOM 3515 C C . GLU A 1 438 ? 16.949 -33.524 4.196 1.00 37.34 438 GLU A C 1
ATOM 3517 O O . GLU A 1 438 ? 17.732 -32.712 4.694 1.00 37.34 438 GLU A O 1
ATOM 3522 N N . PHE A 1 439 ? 16.178 -34.292 4.959 1.00 38.97 439 PHE A N 1
ATOM 3523 C CA . PHE A 1 439 ? 16.546 -34.673 6.314 1.00 38.97 439 PHE A CA 1
ATOM 3524 C C . PHE A 1 439 ? 16.815 -36.175 6.285 1.00 38.97 439 PHE A C 1
ATOM 3526 O O . PHE A 1 439 ? 15.902 -36.973 6.077 1.00 38.97 439 PHE A O 1
ATOM 3533 N N . GLY A 1 440 ? 18.083 -36.554 6.468 1.00 35.84 440 GLY A N 1
ATOM 3534 C CA . GLY A 1 440 ? 18.395 -37.880 6.988 1.00 35.84 440 GLY A CA 1
ATOM 3535 C C . GLY A 1 440 ? 17.648 -38.063 8.308 1.00 35.84 440 GLY A C 1
ATOM 3536 O O . GLY A 1 440 ? 17.463 -37.095 9.043 1.00 35.84 440 GLY A O 1
ATOM 3537 N N . SER A 1 441 ? 17.166 -39.278 8.550 1.00 30.95 441 SER A N 1
ATOM 3538 C CA . SER A 1 441 ? 16.467 -39.703 9.765 1.00 30.95 441 SER A CA 1
ATOM 3539 C C . SER A 1 441 ? 16.979 -38.994 11.027 1.00 30.95 441 SER A C 1
ATOM 3541 O O . SER A 1 441 ? 18.142 -39.151 11.395 1.00 30.95 441 SER A O 1
ATOM 3543 N N . ASP A 1 442 ? 16.089 -38.261 11.703 1.00 37.09 442 ASP A N 1
ATOM 3544 C CA . ASP A 1 442 ? 16.316 -37.503 12.947 1.00 37.09 442 ASP A CA 1
ATOM 3545 C C . ASP A 1 442 ? 16.655 -38.394 14.181 1.00 37.09 442 ASP A C 1
ATOM 3547 O O . ASP A 1 442 ? 16.470 -37.980 15.328 1.00 37.09 442 ASP A O 1
ATOM 3551 N N . ASP A 1 443 ? 17.166 -39.613 13.981 1.00 35.31 443 ASP A N 1
ATOM 3552 C CA . ASP A 1 443 ? 17.579 -40.530 15.053 1.00 35.31 443 ASP A CA 1
ATOM 3553 C C . ASP A 1 443 ? 19.030 -40.293 15.527 1.00 35.31 443 ASP A C 1
ATOM 3555 O O . ASP A 1 443 ? 19.406 -40.743 16.609 1.00 35.31 443 ASP A O 1
ATOM 3559 N N . GLU A 1 444 ? 19.852 -39.532 14.792 1.00 34.81 444 GLU A N 1
ATOM 3560 C CA . GLU A 1 444 ? 21.252 -39.287 15.189 1.00 34.81 444 GLU A CA 1
ATOM 3561 C C . GLU A 1 444 ? 21.454 -38.053 16.091 1.00 34.81 444 GLU A C 1
ATOM 3563 O O . GLU A 1 444 ? 22.363 -38.050 16.924 1.00 34.81 444 GLU A O 1
ATOM 3568 N N . GLU A 1 445 ? 20.592 -37.030 16.026 1.00 36.16 445 GLU A N 1
ATOM 3569 C CA . GLU A 1 445 ? 20.822 -35.766 16.757 1.00 36.16 445 GLU A CA 1
ATOM 3570 C C . GLU A 1 445 ? 20.356 -35.824 18.229 1.00 36.16 445 GLU A C 1
ATOM 3572 O O . GLU A 1 445 ? 20.919 -35.146 19.090 1.00 36.16 445 GLU A O 1
ATOM 3577 N N . LYS A 1 446 ? 19.426 -36.731 18.576 1.00 34.47 446 LYS A N 1
ATOM 3578 C CA . LYS A 1 446 ? 19.079 -37.010 19.986 1.00 34.47 446 LYS A CA 1
ATOM 3579 C C . LYS A 1 446 ? 20.222 -37.658 20.763 1.00 34.47 446 LYS A C 1
ATOM 3581 O O . LYS A 1 446 ? 20.318 -37.454 21.969 1.00 34.47 446 LYS A O 1
ATOM 3586 N N . THR A 1 447 ? 21.093 -38.407 20.089 1.00 36.00 447 THR A N 1
ATOM 3587 C CA . THR A 1 447 ? 22.149 -39.190 20.745 1.00 36.00 447 THR A CA 1
ATOM 3588 C C . THR A 1 447 ? 23.326 -38.310 21.183 1.00 36.00 447 THR A C 1
ATOM 3590 O O . THR A 1 447 ? 23.971 -38.595 22.193 1.00 36.00 447 THR A O 1
ATOM 3593 N N . GLN A 1 448 ? 23.572 -37.190 20.493 1.00 38.28 448 GLN A N 1
ATOM 3594 C CA . GLN A 1 448 ? 24.658 -36.262 20.838 1.00 38.28 448 GLN A CA 1
ATOM 3595 C C . GLN A 1 448 ? 24.266 -35.253 21.929 1.00 38.28 448 GLN A C 1
ATOM 3597 O O . GLN A 1 448 ? 25.092 -34.942 22.790 1.00 38.28 448 GLN A O 1
ATOM 3602 N N . GLU A 1 449 ? 23.005 -34.809 21.981 1.00 35.91 449 GLU A N 1
ATOM 3603 C CA . GLU A 1 449 ? 22.536 -33.890 23.030 1.00 35.91 449 GLU A CA 1
ATOM 3604 C C . GLU A 1 449 ? 22.394 -34.583 24.398 1.00 35.91 449 GLU A C 1
ATOM 3606 O O . GLU A 1 449 ? 22.760 -34.006 25.424 1.00 35.91 449 GLU A O 1
ATOM 3611 N N . THR A 1 450 ? 21.982 -35.858 24.446 1.00 40.16 450 THR A N 1
ATOM 3612 C CA . THR A 1 450 ? 21.949 -36.616 25.713 1.00 40.16 450 THR A CA 1
ATOM 3613 C C . THR A 1 450 ? 23.342 -36.981 26.232 1.00 40.16 450 THR A C 1
ATOM 3615 O O . THR A 1 450 ? 23.545 -37.029 27.445 1.00 40.16 450 THR A O 1
ATOM 3618 N N . ALA A 1 451 ? 24.325 -37.186 25.347 1.00 40.62 451 ALA A N 1
ATOM 3619 C CA . ALA A 1 451 ? 25.707 -37.466 25.746 1.00 40.62 451 ALA A CA 1
ATOM 3620 C C . ALA A 1 451 ? 26.419 -36.217 26.303 1.00 40.62 451 ALA A C 1
ATOM 3622 O O . ALA A 1 451 ? 27.165 -36.312 27.281 1.00 40.62 451 ALA A O 1
ATOM 3623 N N . ALA A 1 452 ? 26.141 -35.033 25.744 1.00 40.56 452 ALA A N 1
ATOM 3624 C CA . ALA A 1 452 ? 26.705 -33.772 26.224 1.00 40.56 452 ALA A CA 1
ATOM 3625 C C . ALA A 1 452 ? 26.195 -33.407 27.631 1.00 40.56 452 ALA A C 1
ATOM 3627 O O . ALA A 1 452 ? 26.995 -33.040 28.495 1.00 40.56 452 ALA A O 1
ATOM 3628 N N . VAL A 1 453 ? 24.897 -33.600 27.898 1.00 44.47 453 VAL A N 1
ATOM 3629 C CA . VAL A 1 453 ? 24.287 -33.319 29.211 1.00 44.47 453 VAL A CA 1
ATOM 3630 C C . VAL A 1 453 ? 24.711 -34.340 30.277 1.00 44.47 453 VAL A C 1
ATOM 3632 O O . VAL A 1 453 ? 24.918 -33.968 31.431 1.00 44.47 453 VAL A O 1
ATOM 3635 N N . ALA A 1 454 ? 24.932 -35.606 29.907 1.00 42.56 454 ALA A N 1
ATOM 3636 C CA . ALA A 1 454 ? 25.467 -36.607 30.833 1.00 42.56 454 ALA A CA 1
ATOM 3637 C C . ALA A 1 454 ? 26.927 -36.318 31.237 1.00 42.56 454 ALA A C 1
ATOM 3639 O O . ALA A 1 454 ? 27.291 -36.527 32.391 1.00 42.56 454 ALA A O 1
ATOM 3640 N N . SER A 1 455 ? 27.747 -35.773 30.328 1.00 45.75 455 SER A N 1
ATOM 3641 C CA . SER A 1 455 ? 29.158 -35.456 30.608 1.00 45.75 455 SER A CA 1
ATOM 3642 C C . SER A 1 455 ? 29.378 -34.209 31.480 1.00 45.75 455 SER A C 1
ATOM 3644 O O . SER A 1 455 ? 30.442 -34.060 32.081 1.00 45.75 455 SER A O 1
ATOM 3646 N N . GLN A 1 456 ? 28.383 -33.319 31.576 1.00 46.34 456 GLN A N 1
ATOM 3647 C CA . GLN A 1 456 ? 28.456 -32.101 32.395 1.00 46.34 456 GLN A CA 1
ATOM 3648 C C . GLN A 1 456 ? 27.938 -32.283 33.828 1.00 46.34 456 GLN A C 1
ATOM 3650 O O . GLN A 1 456 ? 28.232 -31.450 34.677 1.00 46.34 456 GLN A O 1
ATOM 3655 N N . ASN A 1 457 ? 27.240 -33.385 34.120 1.00 48.06 457 ASN A N 1
ATOM 3656 C CA . ASN A 1 457 ? 26.774 -33.725 35.470 1.00 48.06 457 ASN A CA 1
ATOM 3657 C C . ASN A 1 457 ? 27.668 -34.755 36.190 1.00 48.06 457 ASN A C 1
ATOM 3659 O O . ASN A 1 457 ? 27.316 -35.216 37.274 1.00 48.06 457 ASN A O 1
ATOM 3663 N N . SER A 1 458 ? 28.816 -35.124 35.611 1.00 49.28 458 SER A N 1
ATOM 3664 C CA . SER A 1 458 ? 29.776 -36.068 36.202 1.00 49.28 458 SER A CA 1
ATOM 3665 C C . SER A 1 458 ? 31.197 -35.495 36.330 1.00 49.28 458 SER A C 1
ATOM 3667 O O . SER A 1 458 ? 32.175 -36.207 36.082 1.00 49.28 458 SER A O 1
ATOM 3669 N N . ARG A 1 459 ? 31.327 -34.215 36.695 1.00 40.09 459 ARG A N 1
ATOM 3670 C CA . ARG A 1 459 ? 32.587 -33.622 37.168 1.00 40.09 459 ARG A CA 1
ATOM 3671 C C . ARG A 1 459 ? 32.378 -32.772 38.404 1.00 40.09 459 ARG A C 1
ATOM 3673 O O . ARG A 1 459 ? 31.409 -31.986 38.403 1.00 40.09 459 ARG A O 1
#

Radius of gyration: 33.97 Å; chains: 1; bounding box: 82×84×76 Å

Foldseek 3Di:
DDDPDFDKDKDFDVVQLVVQLVVQQDDDDDQDDPVSVVVNVVSNVVSNVVSRVVRIDIDGDPDDPDDDPVVLVVLVVVLVVLVVVCVVPVDVVSVVVSVVSVVVSVVSVVVVVVVVVVVLVVPADPVDCRVVVVVCVVPPDPDPPDFQDAPRDGDDDPVSNVVSVVVVVVVVPDDDPDDPVVVVVVVVVVVCVVVVVVCVVVVHDPVVVVPPDDPPCPVPPPPPLPQPPPPLDADDQQRAEDEDEPLLVQLLLVSLQLQHQYHYDDDPPPPVVVVVVVVVQDPNPDDDFDSVDDSLVSNLVVCVSNQPPPWSELLRRPCAHSVPRARDWAKAWLVQLVVVLCVPQNPPNDPVCLVVQQQDWDFAWGAGPVRDIDGRATARNSPDDPVCSVPFTMWIARRPRRDIDGDDPVVVVSCVSNVVRTVHPDDVDGNVVSNVPPDDPPPPPVVVVVVVVVVVVPD

Organism: Argiope bruennichi (NCBI:txid94029)

InterPro domains:
  IPR002782 Mut7-C RNAse domain [PF01927] (384-417)
  IPR052408 Exonuclease MUT-7-like [PTHR47765] (230-428)

pLDDT: mean 73.13, std 16.1, range [30.95, 97.31]

Secondary structure (DSSP, 8-state):
--PPPPPEEEEE-HHHHHHHHHHHS-SS----SHHHHHHHHHHHHHHHHHHHHHHEEEEEPPS------HHHHHHHHHHHHHHHHHHHH--HHHHHHHHHHHHHHHHHHHHHHHHHHHHHHHH--SSSTHHHHHHHHHH-----PPPPEETTEE--SHHHHHHHHHHHHHHHTSPPSS-HHHHHHHHHHHHHHHHHHHHHHTT--HHHHHHS--------------------S---GGG-EEEE-GGGHHHHHHHHHTT-EEEE--TT--HHHHHHHHTTS-TT------TTS-HHHHHHHHHTTTGGG----GGGTTSS-TTT----EEEEEHHHHHHHHHHHT-TT--HHHHTT-TT--EEEEEE-TTS-EEEEEEE-GGG--HHHHHH--EEEEETTT--EE-SSHHHHHHHHHHTTTS--------HHHHHTT----TTSHHHHHHHHHHHHS--

Sequence (459 aa):
MTSALPKTIKTTNWSVFSTIIQNSIPGNPIIDSTRDIDDAITKFTASIVTTLNQASKAKIIQGPPRKLPPEIVDKIKLKNRWRKFWQMTFYPPYKLLFTKLQNEIREDINEYDNNSWKELLESLNPEDNSLFEFNRKLTKKFFVLPPIFDSDRLKYTPLGKANAFLHSLENSFQVNPEPYGTLDAYCLLMIYEKIYPVLKKHGLDLNKVLQTKQTPFKAQKPKAVVQSKLSNEPLAIKDFKVVVDTTVGGVTKYLRLLGADVVTLNEGDDHMRAVQLSGYVPPGMCFCVDNLLMAKQQVSQIWGPFSKFGGARIPHIFSRCPMCNESNYIHVQDDELLSLWTKFVGFDADMKTIGKKNSTVYHCSITDMDGRNHENVPIQLAAFTPQVFEHIRQFLLCAGCGKVYWEGSHLSRVKKSMSQYVDVRNNNKSIYKSLLGEFGSDDEEKTQETAAVASQNSR